Protein 7KHX (pdb70)

Secondary structure (DSSP, 8-state):
---EEEEETTT----BSSSS-SSB---TTS--BB-S-EEEEEE-EEPPPPTTT--S----EEEEEETTEEEEEEE-SSS-EE--EEEEE-SS-BEEEE-S-TTS--STT-EEEEEE-----EE-/---B--EETTT--BEESSSS-TTB---TTS-EEB-S-EEEEEE-EE-B--TTS--SS---EEEEEETTEEEEEEE-SSS-EE--EEEEE-SS-EEEEEES-GGGB--TT-EEEEEE-----B--/--TTSEEE--TTS-EEE----EE-STTEEESSTT--SEEE----TTB--EEE-SSS-EEE-PBPPTTEE--STT---EEP--HHHHT-EESS---SS----EE-/--TT-EEES-TTS-EEE------B-STTEEESSTT--SEEE----TTB--EEE-SSS-EEE-PBPPTTEE--STT---EEP--HHHHTS--SB---SSS--B--S--

B-factor: mean 155.45, std 33.6, range [70.64, 289.15]

Nearest PDB structures (foldseek):
  2q8o-assembly1_B  TM=9.956E-01  e=5.112E-21  Mus musculus
  2qdn-assembly1_A  TM=9.874E-01  e=7.413E-20  Mus musculus
  7law-assembl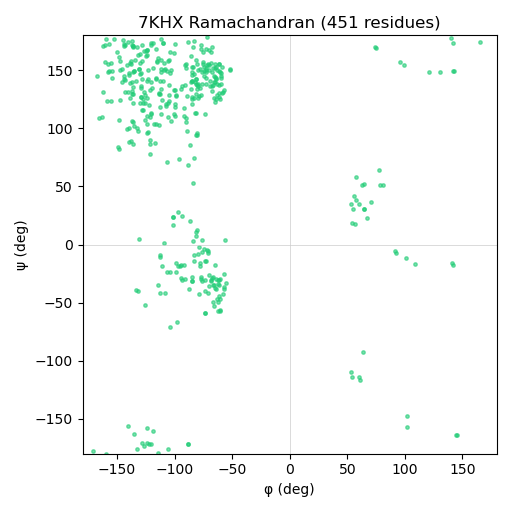y2_B  TM=8.470E-01  e=1.287E-13  Homo sapiens
  4e4s-assembly2_E  TM=8.849E-01  e=1.110E-11  Ochotona princeps
  4e4s-assembly2_D  TM=8.757E-01  e=8.143E-11  Ochotona princeps

Solvent-accessible surface area: 25072 Å² total; per-residue (Å²): 220,53,2,2,0,34,7,42,27,69,40,52,96,0,42,5,26,30,94,126,4,100,0,1,80,34,40,84,108,3,88,6,70,4,75,83,49,28,32,5,0,10,5,3,17,0,38,10,28,77,124,156,161,59,145,26,83,1,35,2,1,1,14,1,19,73,128,107,97,91,45,14,75,8,82,18,96,36,36,78,12,3,5,0,3,33,47,120,10,119,66,34,20,52,8,30,29,84,28,1,21,172,85,4,20,70,120,70,106,0,20,20,1,4,12,43,17,46,113,24,92,86,98,54,105,17,145,56,81,101,104,41,42,90,63,71,50,20,41,5,9,28,185,122,182,18,81,4,93,29,96,37,49,16,22,0,17,51,115,0,122,81,13,65,98,70,37,0,81,58,6,44,106,20,59,45,25,17,108,25,42,32,6,18,104,37,49,55,3,59,151,25,17,26,3,61,28,119,44,2,46,31,144,124,66,60,80,4,72,154,140,63,87,114,55,93,114,110,24,89,87,67,121,52,13,61,33,54,111,155,123,190,56,1,1,0,33,2,45,26,53,49,46,86,1,44,8,20,22,98,161,6,76,0,0,72,35,54,82,99,1,93,4,105,4,71,102,45,23,52,0,1,4,5,2,22,4,37,13,19,71,114,172,145,29,168,26,67,2,44,5,0,0,11,0,23,60,120,113,80,77,36,9,57,7,95,22,102,29,76,88,10,3,6,1,3,36,48,131,6,140,61,43,17,48,6,30,25,87,28,3,15,158,119,6,24,63,98,76,104,3,21,24,1,3,13,44,25,47,115,40,80,84,91,82,91,22,148,79,107,66,90,44,38,94,57,82,48,28,31,20,13,66,220,234,20,85,7,81,28,86,53,44,16,20,0,13,66,98,2,134,78,13,90,102,66,59,3,94,69,8,46,82,20,73,40,53,15,78,6,25,33,6,17,112,31,49,66,4,40,152,24,22,30,4,63,25,157,44,2,61,44,168,144,59,58,71,0,68,151,158,65,83,128,46,107,137,106,22,72,75,64,113,40,13,61,40,82,149

Organism: Mus musculus (NCBI:txid10090)

Structure (mmCIF, N/CA/C/O backbone):
data_7KHX
#
_entry.id   7KHX
#
_cell.length_a   70.540
_cell.length_b   64.820
_cell.length_c   81.230
_cell.angle_alpha   90.000
_cell.angle_beta   91.228
_cell.angle_gamma   90.000
#
_symmetry.space_group_name_H-M   'P 1 21 1'
#
loop_
_entity.id
_entity.type
_entity.pdbx_description
1 polymer 'Tumor necrosis factor ligand superfamily member 18'
2 polymer 'Tumor necrosis factor receptor superfamily member 18'
3 branched 2-acetamido-2-deoxy-beta-D-glucopyranose-(1-4)-2-acetamido-2-deoxy-beta-D-glucopyranose
4 non-polymer 2-acetamido-2-deoxy-beta-D-glucopyranose
#
loop_
_atom_site.group_PDB
_atom_site.id
_atom_site.type_symbol
_atom_site.label_atom_id
_atom_site.label_alt_id
_atom_site.label_comp_id
_atom_site.label_asym_id
_atom_site.label_entity_id
_atom_site.label_seq_id
_atom_site.pdbx_PDB_ins_code
_atom_site.Cartn_x
_atom_site.Cartn_y
_atom_site.Cartn_z
_atom_site.occupancy
_atom_site.B_iso_or_equiv
_atom_site.auth_seq_id
_atom_site.auth_comp_id
_atom_site.auth_asym_id
_atom_site.auth_atom_id
_atom_site.pdbx_PDB_model_num
ATOM 1 N N . GLU A 1 9 ? 61.16910 -12.70938 15.52010 1.000 146.50313 50 GLU B N 1
ATOM 2 C CA . GLU A 1 9 ? 60.68916 -13.77869 14.65285 1.000 149.19658 50 GLU B CA 1
ATOM 3 C C . GLU A 1 9 ? 59.18336 -13.97614 14.80493 1.000 146.94067 50 GLU B C 1
ATOM 4 O O . GLU A 1 9 ? 58.67688 -15.09249 14.69130 1.000 145.36020 50 GLU B O 1
ATOM 10 N N . SER A 1 10 ? 58.47493 -12.88076 15.06205 1.000 147.00739 51 SER B N 1
ATOM 11 C CA . SER A 1 10 ? 57.02475 -12.88073 15.16646 1.000 140.51921 51 SER B CA 1
ATOM 12 C C . SER A 1 10 ? 56.42131 -12.19051 13.95005 1.000 148.33865 51 SER B C 1
ATOM 13 O O . SER A 1 10 ? 57.03676 -11.30642 13.34729 1.000 176.92159 51 SER B O 1
ATOM 16 N N . CYS A 1 11 ? 55.20584 -12.60289 13.59377 1.000 133.84953 52 CYS B N 1
ATOM 17 C CA . CYS A 1 11 ? 54.53471 -12.10777 12.39151 1.000 132.12112 52 CYS B CA 1
ATOM 18 C C . CYS A 1 11 ? 53.08877 -11.79526 12.76405 1.000 122.82381 52 CYS B C 1
ATOM 19 O O . CYS A 1 11 ? 52.26175 -12.70463 12.87947 1.000 135.64972 52 CYS B O 1
ATOM 22 N N . MET A 1 12 ? 52.78914 -10.51065 12.95000 1.000 132.26279 53 MET B N 1
ATOM 23 C CA . MET A 1 12 ? 51.47674 -10.08209 13.41549 1.000 132.82911 53 MET B CA 1
ATOM 24 C C . MET A 1 12 ? 51.04368 -8.82286 12.68147 1.000 140.06380 53 MET B C 1
ATOM 25 O O . MET A 1 12 ? 51.81227 -7.86159 12.58642 1.000 157.22791 53 MET B O 1
ATOM 30 N N . VAL A 1 13 ? 49.80791 -8.82863 12.17549 1.000 129.20623 54 VAL B N 1
ATOM 31 C CA . VAL A 1 13 ? 49.22806 -7.68750 11.48060 1.000 134.33197 54 VAL B CA 1
ATOM 32 C C . VAL A 1 13 ? 47.85385 -7.39872 12.07235 1.000 136.13451 54 VAL B C 1
ATOM 33 O O . VAL A 1 13 ? 47.26523 -8.22732 12.77007 1.000 140.94535 54 VAL B O 1
ATOM 37 N N . LYS A 1 14 ? 47.33985 -6.20480 11.77460 1.000 137.56790 55 LYS B N 1
ATOM 38 C CA . LYS A 1 14 ? 46.01786 -5.79880 12.25317 1.000 129.78555 55 LYS B CA 1
ATOM 39 C C . LYS A 1 14 ? 45.48872 -4.68160 11.36897 1.000 133.19912 55 LYS B C 1
ATOM 40 O O . LYS A 1 14 ? 46.13525 -3.63724 11.24339 1.000 142.68734 55 LYS B O 1
ATOM 46 N N . PHE A 1 15 ? 44.31417 -4.88674 10.77815 1.000 135.02502 56 PHE B N 1
ATOM 47 C CA . PHE A 1 15 ? 43.65446 -3.87267 9.96538 1.000 135.68850 56 PHE B CA 1
ATOM 48 C C . PHE A 1 15 ? 42.58783 -3.16741 10.79157 1.000 142.06424 56 PHE B C 1
ATOM 49 O O . PHE A 1 15 ? 41.74145 -3.82192 11.40884 1.000 160.29732 56 PHE B O 1
ATOM 57 N N . GLU A 1 16 ? 42.63333 -1.83956 10.80310 1.000 123.99741 57 GLU B N 1
ATOM 58 C CA . GLU A 1 16 ? 41.59878 -1.02386 11.41968 1.000 129.87516 57 GLU B CA 1
ATOM 59 C C . GLU A 1 16 ? 40.70498 -0.42517 10.34213 1.000 125.74557 57 GLU B C 1
ATOM 60 O O . GLU A 1 16 ? 41.14182 -0.17975 9.21553 1.000 137.23466 57 GLU B O 1
ATOM 66 N N . LEU A 1 17 ? 39.43997 -0.19573 10.69591 1.000 123.68925 58 LEU B N 1
ATOM 67 C CA . LEU A 1 17 ? 38.51600 0.39554 9.73459 1.000 126.46381 58 LEU B CA 1
ATOM 68 C C . LEU A 1 17 ? 38.70583 1.90171 9.62533 1.000 136.07936 58 LEU B C 1
ATOM 69 O O . LEU A 1 17 ? 38.67787 2.45348 8.51947 1.000 137.56546 58 LEU B O 1
ATOM 74 N N . SER A 1 18 ? 38.89113 2.57934 10.75893 1.000 133.53611 59 SER B N 1
ATOM 75 C CA . SER A 1 18 ? 39.03948 4.03017 10.74683 1.000 150.01322 59 SER B CA 1
ATOM 76 C C . SER A 1 18 ? 40.27284 4.44544 9.95481 1.000 158.60416 59 SER B C 1
ATOM 77 O O . SER A 1 18 ? 40.18110 5.20786 8.98586 1.000 179.84272 59 SER B O 1
ATOM 80 N N . SER A 1 19 ? 41.44270 3.94341 10.35409 1.000 156.24520 60 SER B N 1
ATOM 81 C CA . SER A 1 19 ? 42.67170 4.29212 9.65269 1.000 164.06567 60 SER B CA 1
ATOM 82 C C . SER A 1 19 ? 42.71985 3.67153 8.26537 1.000 166.07942 60 SER B C 1
ATOM 83 O O . SER A 1 19 ? 43.38671 4.20789 7.37255 1.000 162.44473 60 SER B O 1
ATOM 86 N N . SER A 1 20 ? 42.02148 2.55114 8.06775 1.000 145.11757 61 SER B N 1
ATOM 87 C CA . SER A 1 20 ? 42.10959 1.77595 6.82951 1.000 145.00355 61 SER B CA 1
ATOM 88 C C . SER A 1 20 ? 43.55603 1.39421 6.52734 1.000 149.01549 61 SER B C 1
ATOM 89 O O . SER A 1 20 ? 43.95370 1.25464 5.36900 1.000 150.54318 61 SER B O 1
ATOM 92 N N . LYS A 1 21 ? 44.35188 1.21433 7.57823 1.000 145.96497 62 LYS B N 1
ATOM 93 C CA . LYS A 1 21 ? 45.77298 0.92808 7.45444 1.000 154.30170 62 LYS B CA 1
ATOM 94 C C . LYS A 1 21 ? 46.14784 -0.22069 8.37463 1.000 162.55994 62 LYS B C 1
ATOM 95 O O . LYS A 1 21 ? 45.66192 -0.30761 9.50448 1.000 152.96509 62 LYS B O 1
ATOM 101 N N . TRP A 1 22 ? 47.01406 -1.09868 7.89049 1.000 178.79125 63 TRP B N 1
ATOM 102 C CA . TRP A 1 22 ? 47.45258 -2.22971 8.68817 1.000 160.21960 63 TRP B CA 1
ATOM 103 C C . TRP A 1 22 ? 48.54677 -1.80073 9.64988 1.000 158.63350 63 TRP B C 1
ATOM 104 O O . TRP A 1 22 ? 49.44248 -1.03967 9.28651 1.000 195.53374 63 TRP B O 1
ATOM 115 N N . HIS A 1 23 ? 48.47126 -2.28419 10.88228 1.000 144.60036 64 HIS B N 1
ATOM 116 C CA . HIS A 1 23 ? 49.50208 -2.02357 11.87723 1.000 150.18971 64 HIS B CA 1
ATOM 117 C C . HIS A 1 23 ? 50.27566 -3.31978 12.08130 1.000 146.03710 64 HIS B C 1
ATOM 118 O O . HIS A 1 23 ? 49.68964 -4.33442 12.48723 1.000 130.18261 64 HIS B O 1
ATOM 125 N N . MET A 1 24 ? 51.58555 -3.28582 11.80125 1.000 153.81967 65 MET B N 1
ATOM 126 C CA . MET A 1 24 ? 52.37890 -4.50596 11.74546 1.000 152.78194 65 MET B CA 1
ATOM 127 C C . MET A 1 24 ? 53.57208 -4.47100 12.69083 1.000 169.34563 65 MET B C 1
ATOM 128 O O . MET A 1 24 ? 53.98024 -3.41447 13.17737 1.000 174.72035 65 MET B O 1
ATOM 133 N N . THR A 1 25 ? 54.11568 -5.66916 12.95153 1.000 165.40781 66 THR B N 1
ATOM 134 C CA . THR A 1 25 ? 55.35553 -5.79416 13.70779 1.000 172.71876 66 THR B CA 1
ATOM 135 C C . THR A 1 25 ? 56.56282 -5.45616 12.84511 1.000 176.24840 66 THR B C 1
ATOM 136 O O . THR A 1 25 ? 57.58778 -4.99666 13.36445 1.000 167.38196 66 THR B O 1
ATOM 140 N N . SER A 1 26 ? 56.45523 -5.66758 11.54082 1.000 178.19810 67 SER B N 1
ATOM 141 C CA . SER A 1 26 ? 57.54783 -5.49407 10.60024 1.000 183.67517 67 SER B CA 1
ATOM 142 C C . SER A 1 26 ? 57.00901 -4.80046 9.36158 1.000 170.20738 67 SER B C 1
ATOM 143 O O . SER A 1 26 ? 55.80847 -4.87118 9.07563 1.000 156.77658 67 SER B O 1
ATOM 146 N N . PRO A 1 27 ? 57.86861 -4.10299 8.61567 1.000 169.24959 68 PRO B N 1
ATOM 147 C CA . PRO A 1 27 ? 57.38646 -3.44157 7.38926 1.000 172.18070 68 PRO B CA 1
ATOM 148 C C . PRO A 1 27 ? 56.87576 -4.42135 6.34506 1.000 188.87928 68 PRO B C 1
ATOM 149 O O . PRO A 1 27 ? 55.79049 -4.21981 5.78381 1.000 191.56394 68 PRO B O 1
ATOM 153 N N . LYS A 1 28 ? 57.62553 -5.49001 6.07262 1.000 197.02129 69 LYS B N 1
ATOM 154 C CA . LYS A 1 28 ? 57.21745 -6.53092 5.12984 1.000 195.22682 69 LYS B CA 1
ATOM 155 C C . LYS A 1 28 ? 57.18727 -7.85457 5.88246 1.000 171.06000 69 LYS B C 1
ATOM 156 O O . LYS A 1 28 ? 58.18474 -8.59405 5.89809 1.000 177.89309 69 LYS B O 1
ATOM 162 N N . PRO A 1 29 ? 56.07152 -8.18758 6.53092 1.000 161.46060 70 PRO B N 1
ATOM 163 C CA . PRO A 1 29 ? 55.99346 -9.46108 7.25534 1.000 157.95597 70 PRO B CA 1
ATOM 164 C C . PRO A 1 29 ? 56.16580 -10.64857 6.32010 1.000 185.03492 70 PRO B C 1
ATOM 165 O O . PRO A 1 29 ? 55.61535 -10.68454 5.21779 1.000 204.90084 70 PRO B O 1
ATOM 169 N N . HIS A 1 30 ? 56.94746 -11.62741 6.77880 1.000 174.84806 71 HIS B N 1
ATOM 170 C CA . HIS A 1 30 ? 57.24023 -12.79940 5.96193 1.000 167.42009 71 HIS B CA 1
ATOM 171 C C . HIS A 1 30 ? 56.00375 -13.65582 5.72847 1.000 152.02900 71 HIS B C 1
ATOM 172 O O . HIS A 1 30 ? 55.90078 -14.32459 4.69376 1.000 153.16249 71 HIS B O 1
ATOM 179 N N . CYS A 1 31 ? 55.05840 -13.64471 6.66574 1.000 150.39046 72 CYS B N 1
ATOM 180 C CA . CYS A 1 31 ? 53.93344 -14.56720 6.61995 1.000 153.31964 72 CYS B CA 1
ATOM 181 C C . CYS A 1 31 ? 52.79352 -14.09649 5.72744 1.000 160.82022 72 CYS B C 1
ATOM 182 O O . CYS A 1 31 ? 51.91892 -14.90602 5.40206 1.000 168.41680 72 CYS B O 1
ATOM 185 N N . VAL A 1 32 ? 52.77132 -12.82660 5.31779 1.000 152.77744 73 VAL B N 1
ATOM 186 C CA . VAL A 1 32 ? 51.61713 -12.27297 4.62025 1.000 155.68909 73 VAL B CA 1
ATOM 187 C C . VAL A 1 32 ? 52.06937 -11.20753 3.63046 1.000 147.90799 73 VAL B C 1
ATOM 188 O O . VAL A 1 32 ? 53.18242 -10.68297 3.70717 1.000 139.50414 73 VAL B O 1
ATOM 192 N N . ASN A 1 33 ? 51.18386 -10.90144 2.67884 1.000 134.57688 74 ASN B N 1
ATOM 193 C CA . ASN A 1 33 ? 51.34350 -9.80072 1.72361 1.000 153.12685 74 ASN B CA 1
ATOM 194 C C . ASN A 1 33 ? 49.97705 -9.12213 1.65686 1.000 173.51654 74 ASN B C 1
ATOM 195 O O . ASN A 1 33 ? 49.15103 -9.44408 0.79838 1.000 183.26786 74 ASN B O 1
ATOM 200 N N . THR A 1 34 ? 49.74809 -8.18456 2.57000 1.000 189.91959 75 THR B N 1
ATOM 201 C CA . THR A 1 34 ? 48.40226 -7.69132 2.81630 1.000 167.98690 75 THR B CA 1
ATOM 202 C C . THR A 1 34 ? 47.87295 -6.86036 1.65247 1.000 172.07739 75 THR B C 1
ATOM 203 O O . THR A 1 34 ? 48.62966 -6.26702 0.87885 1.000 179.19768 75 THR B O 1
ATOM 207 N N . THR A 1 35 ? 46.54832 -6.82854 1.53998 1.000 177.12259 76 THR B N 1
ATOM 208 C CA . THR A 1 35 ? 45.84824 -5.93188 0.63391 1.000 171.09296 76 THR B CA 1
ATOM 209 C C . THR A 1 35 ? 45.23007 -4.80103 1.44229 1.000 154.28500 76 THR B C 1
ATOM 210 O O . THR A 1 35 ? 44.66797 -5.03068 2.51759 1.000 149.05036 76 THR B O 1
ATOM 214 N N . SER A 1 36 ? 45.33638 -3.57667 0.92365 1.000 147.17401 77 SER B N 1
ATOM 215 C CA . SER A 1 36 ? 44.73474 -2.44380 1.61519 1.000 155.92106 77 SER B CA 1
ATOM 216 C C . SER A 1 36 ? 43.21572 -2.46104 1.53966 1.000 155.65534 77 SER B C 1
ATOM 217 O O . SER A 1 36 ? 42.56891 -1.63736 2.19432 1.000 144.36398 77 SER B O 1
ATOM 220 N N . ASP A 1 37 ? 42.63260 -3.37136 0.75618 1.000 171.39456 78 ASP B N 1
ATOM 221 C CA . ASP A 1 37 ? 41.18657 -3.57908 0.80115 1.000 165.64690 78 ASP B CA 1
ATOM 222 C C . ASP A 1 37 ? 40.70253 -3.93596 2.19735 1.000 142.11651 78 ASP B C 1
ATOM 223 O O . ASP A 1 37 ? 39.55223 -3.67137 2.54890 1.000 135.14253 78 ASP B O 1
ATOM 228 N N . GLY A 1 38 ? 41.57875 -4.49834 3.01251 1.000 129.72773 79 GLY B N 1
ATOM 229 C CA . GLY A 1 38 ? 41.21008 -5.21221 4.21711 1.000 136.52685 79 GLY B CA 1
ATOM 230 C C . GLY A 1 38 ? 41.41125 -6.71362 4.13926 1.000 152.70041 79 GLY B C 1
ATOM 231 O O . GLY A 1 38 ? 41.49359 -7.36602 5.18539 1.000 146.49345 79 GLY B O 1
ATOM 232 N N . LYS A 1 39 ? 41.55923 -7.27562 2.94324 1.000 152.07178 80 LYS B N 1
ATOM 233 C CA . LYS A 1 39 ? 41.89386 -8.67545 2.75134 1.000 157.57263 80 LYS B CA 1
ATOM 234 C C . LYS A 1 39 ? 43.37805 -8.89874 3.02249 1.000 152.49857 80 LYS B C 1
ATOM 235 O O . LYS A 1 39 ? 44.15587 -7.95441 3.19824 1.000 159.74212 80 LYS B O 1
ATOM 241 N N . LEU A 1 40 ? 43.77235 -10.17078 3.04911 1.000 138.94629 81 LEU B N 1
ATOM 242 C CA . LEU A 1 40 ? 45.17404 -10.51406 3.25338 1.000 142.97505 81 LEU B CA 1
ATOM 243 C C . LEU A 1 40 ? 45.49999 -11.79354 2.49328 1.000 144.36069 81 LEU B C 1
ATOM 244 O O . LEU A 1 40 ? 44.63458 -12.64633 2.28564 1.000 136.02825 81 LEU B O 1
ATOM 249 N N . LYS A 1 41 ? 46.75557 -11.91023 2.05862 1.000 147.92522 82 LYS B N 1
ATOM 250 C CA . LYS A 1 41 ? 47.22850 -13.05818 1.27979 1.000 159.90273 82 LYS B CA 1
ATOM 251 C C . LYS A 1 41 ? 48.42345 -13.65014 2.01966 1.000 163.77861 82 LYS B C 1
ATOM 252 O O . LYS A 1 41 ? 49.51851 -13.07944 1.99359 1.000 169.07097 82 LYS B O 1
ATOM 258 N N . ILE A 1 42 ? 48.20965 -14.77845 2.69862 1.000 161.26245 83 ILE B N 1
ATOM 259 C CA . ILE A 1 42 ? 49.28125 -15.37737 3.48019 1.000 169.97801 83 ILE B CA 1
ATOM 260 C C . ILE A 1 42 ? 50.34083 -15.95712 2.55206 1.000 180.53668 83 ILE B C 1
ATOM 261 O O . ILE A 1 42 ? 50.05772 -16.38009 1.42290 1.000 188.48561 83 ILE B O 1
ATOM 266 N N . LEU A 1 43 ? 51.57964 -15.96741 3.03230 1.000 185.67992 84 LEU B N 1
ATOM 267 C CA . LEU A 1 43 ? 52.70493 -16.55999 2.32089 1.000 206.16480 84 LEU B CA 1
ATOM 268 C C . LEU A 1 43 ? 53.28928 -17.76454 3.03625 1.000 220.39098 84 LEU B C 1
ATOM 269 O O . LEU A 1 43 ? 53.71818 -18.71986 2.38350 1.000 216.97975 84 LEU B O 1
ATOM 274 N N . GLN A 1 44 ? 53.30177 -17.74188 4.36571 1.000 223.53758 85 GLN B N 1
ATOM 275 C CA . GLN A 1 44 ? 53.85163 -18.82819 5.16001 1.000 238.42453 85 GLN B CA 1
ATOM 276 C C . GLN A 1 44 ? 52.75344 -19.80877 5.54746 1.000 234.85568 85 GLN B C 1
ATOM 277 O O . GLN A 1 44 ? 51.65620 -19.40799 5.94474 1.000 230.30694 85 GLN B O 1
ATOM 283 N N . SER A 1 45 ? 53.05547 -21.09697 5.42402 1.000 244.44358 86 SER B N 1
ATOM 284 C CA . SER A 1 45 ? 52.14065 -22.13577 5.86839 1.000 216.95146 86 SER B CA 1
ATOM 285 C C . SER A 1 45 ? 52.33562 -22.40551 7.35607 1.000 222.98223 86 SER B C 1
ATOM 286 O O . SER A 1 45 ? 53.43746 -22.26886 7.89397 1.000 237.76117 86 SER B O 1
ATOM 289 N N . GLY A 1 46 ? 51.25606 -22.78643 8.02027 1.000 220.13631 87 GLY B N 1
ATOM 290 C CA . GLY A 1 46 ? 51.31066 -23.14716 9.41705 1.000 195.79519 87 GLY B CA 1
ATOM 291 C C . GLY A 1 46 ? 50.05296 -22.71936 10.14121 1.000 175.17087 87 GLY B C 1
ATOM 292 O O . GLY A 1 46 ? 49.03094 -22.40272 9.53300 1.000 179.65322 87 GLY B O 1
ATOM 293 N N . THR A 1 47 ? 50.14558 -22.70454 11.46874 1.000 166.68521 88 THR B N 1
ATOM 294 C CA . THR A 1 47 ? 48.99849 -22.41708 12.31742 1.000 147.39610 88 THR B CA 1
ATOM 295 C C . THR A 1 47 ? 48.80064 -20.91307 12.45703 1.000 142.92836 88 THR B C 1
ATOM 296 O O . THR A 1 47 ? 49.72336 -20.18862 12.84301 1.000 160.43299 88 THR B O 1
ATOM 300 N N . TYR A 1 48 ? 47.59697 -20.44770 12.14175 1.000 133.54119 89 TYR B N 1
ATOM 301 C CA . TYR A 1 48 ? 47.23693 -19.04308 12.24657 1.000 122.86227 89 TYR B CA 1
ATOM 302 C C . TYR A 1 48 ? 46.12988 -18.86382 13.27657 1.000 115.04140 89 TYR B C 1
ATOM 303 O O . TYR A 1 48 ? 45.50749 -19.82531 13.73504 1.000 131.16734 89 TYR B O 1
ATOM 312 N N . LEU A 1 49 ? 45.88966 -17.60532 13.63790 1.000 96.04250 90 LEU B N 1
ATOM 313 C CA . LEU A 1 49 ? 44.79367 -17.24524 14.53284 1.000 81.55229 90 LEU B CA 1
ATOM 314 C C . LEU A 1 49 ? 44.11074 -16.00683 13.97353 1.000 94.40539 90 LEU B C 1
ATOM 315 O O . LEU A 1 49 ? 44.66227 -14.90428 14.04703 1.000 93.87773 90 LEU B O 1
ATOM 320 N N . ILE A 1 50 ? 42.92080 -16.18720 13.41414 1.000 106.92656 91 ILE B N 1
ATOM 321 C CA . ILE A 1 50 ? 42.10280 -15.05882 12.98850 1.000 99.68907 91 ILE B CA 1
ATOM 322 C C . ILE A 1 50 ? 41.45275 -14.44816 14.22214 1.000 113.17626 91 ILE B C 1
ATOM 323 O O . ILE A 1 50 ? 40.84969 -15.15825 15.03539 1.000 146.99058 91 ILE B O 1
ATOM 328 N N . TYR A 1 51 ? 41.59274 -13.13464 14.38042 1.000 88.17648 92 TYR B N 1
ATOM 329 C CA . TYR A 1 51 ? 41.01478 -12.42275 15.51154 1.000 104.79495 92 TYR B CA 1
ATOM 330 C C . TYR A 1 51 ? 40.29913 -11.17508 15.00831 1.000 107.97667 92 TYR B C 1
ATOM 331 O O . TYR A 1 51 ? 40.20039 -10.92864 13.80223 1.000 93.56529 92 TYR B O 1
ATOM 340 N N . GLY A 1 52 ? 39.79624 -10.38166 15.95063 1.000 130.89063 93 GLY B N 1
ATOM 341 C CA . GLY A 1 52 ? 39.16916 -9.12037 15.61503 1.000 98.85610 93 GLY B CA 1
ATOM 342 C C . GLY A 1 52 ? 37.72567 -9.00110 16.05542 1.000 100.94003 93 GLY B C 1
ATOM 343 O O . GLY A 1 52 ? 36.99594 -9.99547 16.11291 1.000 103.75186 93 GLY B O 1
ATOM 344 N N . GLN A 1 53 ? 37.30570 -7.78091 16.37177 1.000 106.11188 94 GLN B N 1
ATOM 345 C CA . GLN A 1 53 ? 35.92947 -7.48513 16.73293 1.000 101.23144 94 GLN B CA 1
ATOM 346 C C . GLN A 1 53 ? 35.24639 -6.74168 15.59317 1.000 110.72270 94 GLN B C 1
ATOM 347 O O . GLN A 1 53 ? 35.88408 -5.99469 14.84595 1.000 160.87790 94 GLN B O 1
ATOM 353 N N . VAL A 1 54 ? 33.94053 -6.95649 15.46345 1.000 105.47158 95 VAL B N 1
ATOM 354 C CA . VAL A 1 54 ? 33.12124 -6.28299 14.46233 1.000 104.36326 95 VAL B CA 1
ATOM 355 C C . VAL A 1 54 ? 31.96254 -5.62653 15.19937 1.000 114.24045 95 VAL B C 1
ATOM 356 O O . VAL A 1 54 ? 31.04320 -6.31627 15.65789 1.000 155.33631 95 VAL B O 1
ATOM 360 N N . ILE A 1 55 ? 32.00438 -4.30582 15.31914 1.000 98.21017 96 ILE B N 1
ATOM 361 C CA . ILE A 1 55 ? 31.00267 -3.54458 16.06025 1.000 102.04366 96 ILE B CA 1
ATOM 362 C C . ILE A 1 55 ? 30.00758 -2.96549 15.06013 1.000 123.96211 96 ILE B C 1
ATOM 363 O O . ILE A 1 55 ? 30.40898 -2.16943 14.19738 1.000 142.69524 96 ILE B O 1
ATOM 368 N N . PRO A 1 56 ? 28.73201 -3.32735 15.13135 1.000 115.28765 97 PRO B N 1
ATOM 369 C CA . PRO A 1 56 ? 27.73378 -2.76656 14.22103 1.000 123.50096 97 PRO B CA 1
ATOM 370 C C . PRO A 1 56 ? 27.13735 -1.47460 14.77022 1.000 103.65720 97 PRO B C 1
ATOM 371 O O . PRO A 1 56 ? 27.40267 -1.06189 15.90098 1.000 108.49934 97 PRO B O 1
ATOM 375 N N . VAL A 1 57 ? 26.31075 -0.84407 13.93791 1.000 102.46704 98 VAL B N 1
ATOM 376 C CA . VAL A 1 57 ? 25.61349 0.37728 14.32328 1.000 117.55347 98 VAL B CA 1
ATOM 377 C C . VAL A 1 57 ? 24.44188 0.01459 15.22479 1.000 122.96722 98 VAL B C 1
ATOM 378 O O . VAL A 1 57 ? 24.07947 -1.16101 15.34810 1.000 124.38867 98 VAL B O 1
ATOM 382 N N . ASP A 1 58 ? 23.84716 1.01916 15.86314 1.000 118.10679 99 ASP B N 1
ATOM 383 C CA . ASP A 1 58 ? 22.67717 0.78739 16.69477 1.000 132.07019 99 ASP B CA 1
ATOM 384 C C . ASP A 1 58 ? 21.50936 0.30863 15.83545 1.000 136.21320 99 ASP B C 1
ATOM 385 O O . ASP A 1 58 ? 21.43455 0.57615 14.63300 1.000 132.38310 99 ASP B O 1
ATOM 390 N N . LYS A 1 59 ? 20.58403 -0.41304 16.47225 1.000 132.64376 100 LYS B N 1
ATOM 391 C CA . LYS A 1 59 ? 19.42516 -0.93066 15.75496 1.000 132.47662 100 LYS B CA 1
ATOM 392 C C . LYS A 1 59 ? 18.44128 0.16459 15.36020 1.000 146.78089 100 LYS B C 1
ATOM 393 O O . LYS A 1 59 ? 17.46224 -0.12568 14.66504 1.000 144.84350 100 LYS B O 1
ATOM 399 N N . LYS A 1 60 ? 18.67128 1.40661 15.78328 1.000 153.30307 101 LYS B N 1
ATOM 400 C CA . LYS A 1 60 ? 17.87003 2.52981 15.31575 1.000 145.59287 101 LYS B CA 1
ATOM 401 C C . LYS A 1 60 ? 18.46226 3.18483 14.07682 1.000 145.60445 101 LYS B C 1
ATOM 402 O O . LYS A 1 60 ? 17.71649 3.73368 13.25716 1.000 158.84567 101 LYS B O 1
ATOM 408 N N . TYR A 1 61 ? 19.78427 3.13277 13.92133 1.000 140.51090 102 TYR B N 1
ATOM 409 C CA . TYR A 1 61 ? 20.45782 3.65616 12.74042 1.000 137.74750 102 TYR B CA 1
ATOM 410 C C . TYR A 1 61 ? 20.37774 2.71595 11.54456 1.000 124.65058 102 TYR B C 1
ATOM 411 O O . TYR A 1 61 ? 20.87277 3.06978 10.46901 1.000 140.47446 102 TYR B O 1
ATOM 420 N N . ILE A 1 62 ? 19.77423 1.53715 11.69871 1.000 107.19816 103 I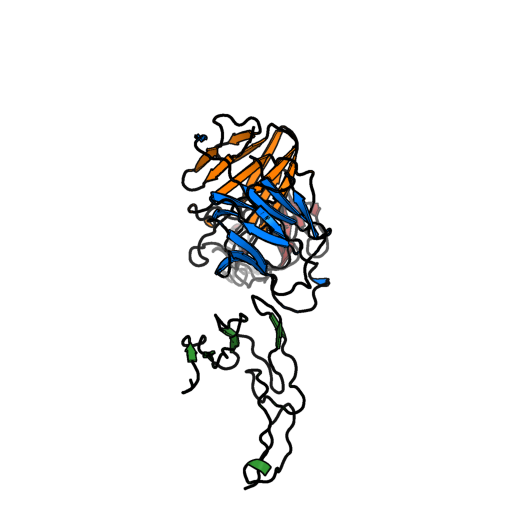LE B N 1
ATOM 421 C CA . ILE A 1 62 ? 19.69068 0.56920 10.61015 1.000 121.54952 103 ILE B CA 1
ATOM 422 C C . ILE A 1 62 ? 18.73622 1.08742 9.54418 1.000 135.40657 103 ILE B C 1
ATOM 423 O O . ILE A 1 62 ? 17.99466 2.05097 9.76992 1.000 121.87148 103 ILE B O 1
ATOM 428 N N . LYS A 1 63 ? 18.74866 0.44711 8.37607 1.000 115.51837 104 LYS B N 1
ATOM 429 C CA . LYS A 1 63 ? 17.93233 0.88775 7.25339 1.000 122.39973 104 LYS B CA 1
ATOM 430 C C . LYS A 1 63 ? 17.07093 -0.25460 6.73297 1.000 127.08363 104 LYS B C 1
ATOM 431 O O . LYS A 1 63 ? 15.85070 -0.11414 6.60288 1.000 135.90352 104 LYS B O 1
ATOM 437 N N . ASP A 1 64 ? 17.69732 -1.38721 6.43767 1.000 133.59927 105 ASP B N 1
ATOM 438 C CA . ASP A 1 64 ? 17.02232 -2.52339 5.83154 1.000 134.94361 105 ASP B CA 1
ATOM 439 C C . ASP A 1 64 ? 16.77574 -3.61989 6.86145 1.000 131.67615 105 ASP B C 1
ATOM 440 O O . ASP A 1 64 ? 17.33965 -3.62277 7.95784 1.000 140.53746 105 ASP B O 1
ATOM 445 N N . ASN A 1 65 ? 15.91713 -4.56567 6.48653 1.000 129.93801 106 ASN B N 1
ATOM 446 C CA . ASN A 1 65 ? 15.59383 -5.70912 7.32872 1.000 118.29684 106 ASN B CA 1
ATOM 447 C C . ASN A 1 65 ? 16.63996 -6.81462 7.24800 1.000 92.43934 106 ASN B C 1
ATOM 448 O O . ASN A 1 65 ? 16.42236 -7.89369 7.80992 1.000 89.72099 106 ASN B O 1
ATOM 453 N N . ALA A 1 66 ? 17.75638 -6.56956 6.57144 1.000 96.70315 107 ALA B N 1
ATOM 454 C CA . ALA A 1 66 ? 18.78020 -7.59474 6.41712 1.000 111.46690 107 ALA B CA 1
ATOM 455 C C . ALA A 1 66 ? 19.42002 -7.90181 7.76619 1.000 117.83660 107 ALA B C 1
ATOM 456 O O . ALA A 1 66 ? 19.79788 -6.97415 8.49309 1.000 112.16637 107 ALA B O 1
ATOM 458 N N . PRO A 1 67 ? 19.55494 -9.17258 8.13875 1.000 116.63700 108 PRO B N 1
ATOM 459 C CA . PRO A 1 67 ? 20.14964 -9.49878 9.43753 1.000 117.65637 108 PRO B CA 1
ATOM 460 C C . PRO A 1 67 ? 21.65846 -9.30514 9.42694 1.000 104.55318 108 PRO B C 1
ATOM 461 O O . PRO A 1 67 ? 22.32031 -9.35903 8.38781 1.000 85.04116 108 PRO B O 1
ATOM 465 N N . PHE A 1 68 ? 22.20020 -9.07600 10.62084 1.000 112.18037 109 PHE B N 1
ATOM 466 C CA . PHE A 1 68 ? 23.63655 -8.87826 10.79068 1.000 114.63161 109 PHE B CA 1
ATOM 467 C C . PHE A 1 68 ? 24.35123 -10.21429 10.63081 1.000 85.57418 109 PHE B C 1
ATOM 468 O O . PHE A 1 68 ? 24.19196 -11.11112 11.46400 1.000 121.45929 109 PHE B O 1
ATOM 476 N N . VAL A 1 69 ? 25.13491 -10.35479 9.56293 1.000 70.63508 110 VAL B N 1
ATOM 477 C CA . VAL A 1 69 ? 25.87921 -11.57961 9.28628 1.000 79.53144 110 VAL B CA 1
ATOM 478 C C . VAL A 1 69 ? 27.28968 -11.20892 8.84670 1.000 106.01601 110 VAL B C 1
ATOM 479 O O . VAL A 1 69 ? 27.47892 -10.30146 8.03005 1.000 142.46700 110 VAL B O 1
ATOM 483 N N . VAL A 1 70 ? 28.28146 -11.91277 9.39119 1.000 95.20824 111 VAL B N 1
ATOM 484 C CA . VAL A 1 70 ? 29.68413 -11.71665 9.04049 1.000 87.67898 111 VAL B CA 1
ATOM 485 C C . VAL A 1 70 ? 30.27983 -13.06403 8.65946 1.000 110.05708 111 VAL B C 1
ATOM 486 O O . VAL A 1 70 ? 30.20577 -14.02064 9.43782 1.000 128.62137 111 VAL B O 1
ATOM 490 N N . GLN A 1 71 ? 30.86813 -13.13795 7.46889 1.000 111.64605 112 GLN B N 1
ATOM 491 C CA . GLN A 1 71 ? 31.47644 -14.35977 6.96651 1.000 123.47534 112 GLN B CA 1
ATOM 492 C C . GLN A 1 71 ? 32.98113 -14.18828 6.79804 1.000 116.03933 112 GLN B C 1
ATOM 493 O O . GLN A 1 71 ? 33.49751 -13.07423 6.67680 1.000 107.46283 112 GLN B O 1
ATOM 499 N N . ILE A 1 72 ? 33.68056 -15.32205 6.79622 1.000 118.73672 113 ILE B N 1
ATOM 500 C CA . ILE A 1 72 ? 35.11819 -15.38075 6.56169 1.000 94.90005 113 ILE B CA 1
ATOM 501 C C . ILE A 1 72 ? 35.37552 -16.42264 5.48257 1.000 98.94380 113 ILE B C 1
ATOM 502 O O . ILE A 1 72 ? 34.79215 -17.51201 5.50947 1.000 118.62319 113 ILE B O 1
ATOM 507 N N . TYR A 1 73 ? 36.24626 -16.08998 4.53251 1.000 109.44834 114 TYR B N 1
ATOM 508 C CA . TYR A 1 73 ? 36.47517 -16.91604 3.35576 1.000 149.93903 114 TYR B CA 1
ATOM 509 C C . TYR A 1 73 ? 37.90287 -17.44187 3.32126 1.000 160.14199 114 TYR B C 1
ATOM 510 O O . TYR A 1 73 ? 38.84671 -16.74077 3.69992 1.000 156.34767 114 TYR B O 1
ATOM 519 N N . LYS A 1 74 ? 38.04510 -18.68448 2.86377 1.000 155.70764 115 LYS B N 1
ATOM 520 C CA . LYS A 1 74 ? 39.32995 -19.27878 2.50983 1.000 158.81030 115 LYS B CA 1
ATOM 521 C C . LYS A 1 74 ? 39.32677 -19.46249 0.99712 1.000 180.19812 115 LYS B C 1
ATOM 522 O O . LYS A 1 74 ? 38.56405 -20.28052 0.47049 1.000 192.56340 115 LYS B O 1
ATOM 528 N N . LYS A 1 75 ? 40.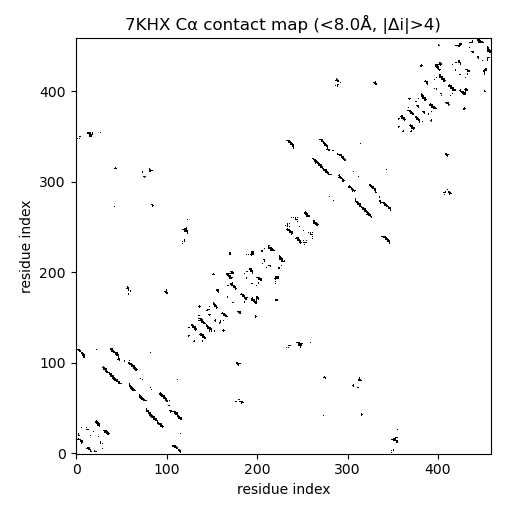18161 -18.70487 0.30653 1.000 185.67836 116 LYS B N 1
ATOM 529 C CA . LYS A 1 75 ? 40.09833 -18.54254 -1.14169 1.000 185.34184 116 LYS B CA 1
ATOM 530 C C . LYS A 1 75 ? 38.69065 -18.08934 -1.51041 1.000 185.80830 116 LYS B C 1
ATOM 531 O O . LYS A 1 75 ? 38.30597 -16.95209 -1.21949 1.000 184.62882 116 LYS B O 1
ATOM 537 N N . ASN A 1 76 ? 37.91235 -18.96616 -2.14187 1.000 185.45156 117 ASN B N 1
ATOM 538 C CA . ASN A 1 76 ? 36.49559 -18.71764 -2.36741 1.000 176.25254 117 ASN B CA 1
ATOM 539 C C . ASN A 1 76 ? 35.60919 -19.61055 -1.51096 1.000 174.20763 117 ASN B C 1
ATOM 540 O O . ASN A 1 76 ? 34.38040 -19.52379 -1.60861 1.000 183.71386 117 ASN B O 1
ATOM 545 N N . ASP A 1 77 ? 36.19736 -20.46070 -0.67446 1.000 175.27659 118 ASP B N 1
ATOM 546 C CA . ASP A 1 77 ? 35.43933 -21.35136 0.19049 1.000 171.63892 118 ASP B CA 1
ATOM 547 C C . ASP A 1 77 ? 35.17788 -20.68020 1.53189 1.000 162.01528 118 ASP B C 1
ATOM 548 O O . ASP A 1 77 ? 36.06625 -20.04401 2.10628 1.000 157.59232 118 ASP B O 1
ATOM 553 N N . VAL A 1 78 ? 33.94821 -20.82619 2.02683 1.000 158.26525 119 VAL B N 1
ATOM 554 C CA . VAL A 1 78 ? 33.56985 -20.19923 3.28611 1.000 145.93978 119 VAL B CA 1
ATOM 555 C C . VAL A 1 78 ? 34.29220 -20.88016 4.44076 1.000 153.27610 119 VAL B C 1
ATOM 556 O O . VAL A 1 78 ? 34.45891 -22.10783 4.46240 1.000 180.18175 119 VAL B O 1
ATOM 560 N N . LEU A 1 79 ? 34.73630 -20.07890 5.40548 1.000 132.98244 120 LEU B N 1
ATOM 561 C CA . LEU A 1 79 ? 35.40723 -20.57381 6.60172 1.000 123.80882 120 LEU B CA 1
ATOM 562 C C . LEU A 1 79 ? 34.59747 -20.36836 7.86985 1.000 121.25040 120 LEU B C 1
ATOM 563 O O . LEU A 1 79 ? 34.53950 -21.26721 8.71190 1.000 133.73459 120 LEU B O 1
ATOM 568 N N . GLN A 1 80 ? 33.96622 -19.20731 8.02479 1.000 117.14429 121 GLN B N 1
ATOM 569 C CA . GLN A 1 80 ? 33.17857 -18.90174 9.20772 1.000 114.59065 121 GLN B CA 1
ATOM 570 C C . GLN A 1 80 ? 31.93906 -18.12338 8.79425 1.000 123.01792 121 GLN B C 1
ATOM 571 O O . GLN A 1 80 ? 31.92660 -17.44994 7.76079 1.000 129.01670 121 GLN B O 1
ATOM 577 N N . THR A 1 81 ? 30.89209 -18.22909 9.61012 1.000 122.03502 122 THR B N 1
ATOM 578 C CA . THR A 1 81 ? 29.63866 -17.52339 9.35190 1.000 112.40279 122 THR B CA 1
ATOM 579 C C . THR A 1 81 ? 29.01156 -17.18560 10.69675 1.000 109.71649 122 THR B C 1
ATOM 580 O O . THR A 1 81 ? 28.49629 -18.07423 11.38184 1.000 119.49813 122 THR B O 1
ATOM 584 N N . LEU A 1 82 ? 29.05598 -15.90953 11.06971 1.000 104.07632 123 LEU B N 1
ATOM 585 C CA . LEU A 1 82 ? 28.60259 -15.44578 12.37152 1.000 113.89212 123 LEU B CA 1
ATOM 586 C C . LEU A 1 82 ? 27.39348 -14.53310 12.21347 1.000 110.21920 123 LEU B C 1
ATOM 587 O O . LEU A 1 82 ? 27.13659 -13.98850 11.13592 1.000 111.25613 123 LEU B O 1
ATOM 592 N N . MET A 1 83 ? 26.65442 -14.36596 13.31017 1.000 97.92598 124 MET B N 1
ATOM 593 C CA . MET A 1 83 ? 25.49323 -13.48684 13.32671 1.000 96.02271 124 MET B CA 1
ATOM 594 C C . MET A 1 83 ? 25.04529 -13.26783 14.76451 1.000 94.09764 124 MET B C 1
ATOM 595 O O . MET A 1 83 ? 25.14263 -14.17486 15.59479 1.000 118.71935 124 MET B O 1
ATOM 600 N N . ASN A 1 84 ? 24.56284 -12.05932 15.04673 1.000 89.46140 125 ASN B N 1
ATOM 601 C CA . ASN A 1 84 ? 23.97362 -11.72988 16.33694 1.000 91.24957 125 ASN B CA 1
ATOM 602 C C . ASN A 1 84 ? 22.95876 -10.61415 16.12300 1.000 96.81401 125 ASN B C 1
ATOM 603 O O . ASN A 1 84 ? 22.79571 -10.10180 15.01176 1.000 110.33248 125 ASN B O 1
ATOM 608 N N . ASP A 1 85 ? 22.27577 -10.23091 17.20184 1.000 83.37844 126 ASP B N 1
ATOM 609 C CA . ASP A 1 85 ? 21.25128 -9.19781 17.10616 1.000 80.89587 126 ASP B CA 1
ATOM 610 C C . ASP A 1 85 ? 21.87213 -7.80823 17.18443 1.000 102.27285 126 ASP B C 1
ATOM 611 O O . ASP A 1 85 ? 21.46932 -6.98513 18.01366 1.000 108.72158 126 ASP B O 1
ATOM 616 N N . PHE A 1 86 ? 22.86400 -7.55236 16.32981 1.000 102.10368 127 PHE B N 1
ATOM 617 C CA . PHE A 1 86 ? 23.47184 -6.23027 16.17702 1.000 96.71086 127 PHE B CA 1
ATOM 618 C C . PHE A 1 86 ? 24.14382 -5.76093 17.46836 1.000 103.40988 127 PHE B C 1
ATOM 619 O O . PHE A 1 86 ? 23.90415 -4.65448 17.95639 1.000 130.21658 127 PHE B O 1
ATOM 627 N N . GLN A 1 87 ? 25.00058 -6.61898 18.02255 1.000 84.35276 128 GLN B N 1
ATOM 628 C CA . GLN A 1 87 ? 25.88721 -6.20951 19.10576 1.000 91.39550 128 GLN B CA 1
ATOM 629 C C . GLN A 1 87 ? 27.32192 -6.59316 18.76215 1.000 105.04299 128 GLN B C 1
ATOM 630 O O . GLN A 1 87 ? 27.60083 -6.99886 17.62922 1.000 110.27228 128 GLN B O 1
ATOM 636 N N . ILE A 1 88 ? 28.23537 -6.46686 19.72944 1.000 107.40443 129 ILE B N 1
ATOM 637 C CA . ILE A 1 88 ? 29.64330 -6.75352 19.47672 1.000 100.50528 129 ILE B CA 1
ATOM 638 C C . ILE A 1 88 ? 29.80746 -8.19798 19.02005 1.000 87.89231 129 ILE B C 1
ATOM 639 O O . ILE A 1 88 ? 29.16867 -9.11707 19.54961 1.000 110.81639 129 ILE B O 1
ATOM 644 N N . LEU A 1 89 ? 30.66401 -8.40239 18.02099 1.000 83.36811 130 LEU B N 1
ATOM 645 C CA . LEU A 1 89 ? 30.87090 -9.71802 17.41702 1.000 106.37423 130 LEU B CA 1
ATOM 646 C C . LEU A 1 89 ? 32.35819 -10.01727 17.27366 1.000 99.77833 130 LEU B C 1
ATOM 647 O O . LEU A 1 89 ? 33.00548 -9.52789 16.33081 1.000 89.76934 130 LEU B O 1
ATOM 652 N N . PRO A 1 90 ? 32.93618 -10.80261 18.17977 1.000 99.73474 131 PRO B N 1
ATOM 653 C CA . PRO A 1 90 ? 34.29760 -11.30002 17.95803 1.000 96.16322 131 PRO B CA 1
ATOM 654 C C . PRO A 1 90 ? 34.30279 -12.40605 16.91587 1.000 96.84250 131 PRO B C 1
ATOM 655 O O . PRO A 1 90 ? 33.37510 -13.21392 16.82724 1.000 116.29585 131 PRO B O 1
ATOM 659 N N . ILE A 1 91 ? 35.36975 -12.43895 16.12089 1.000 86.43546 132 ILE B N 1
ATOM 660 C CA . ILE A 1 91 ? 35.46031 -13.33338 14.97671 1.000 97.17463 132 ILE B CA 1
ATOM 661 C C . ILE A 1 91 ? 36.71335 -14.19323 15.10332 1.000 107.29447 132 ILE B C 1
ATOM 662 O O . ILE A 1 91 ? 37.59727 -13.93598 15.92098 1.000 113.65748 132 ILE B O 1
ATOM 667 N N . GLY A 1 92 ? 36.77233 -15.23156 14.27253 1.000 96.38718 133 GLY B N 1
ATOM 668 C CA . GLY A 1 92 ? 38.00682 -15.95965 14.06141 1.000 99.84409 133 GLY B CA 1
ATOM 669 C C . GLY A 1 92 ? 38.15175 -17.28049 14.78681 1.000 114.89181 133 GLY B C 1
ATOM 670 O O . GLY A 1 92 ? 37.17130 -17.99855 15.00473 1.000 139.37047 133 GLY B O 1
ATOM 671 N N . GLY A 1 93 ? 39.38739 -17.60716 15.15869 1.000 108.66183 134 GLY B N 1
ATOM 672 C CA . GLY A 1 93 ? 39.70850 -18.88952 15.74943 1.000 130.77823 134 GLY B CA 1
ATOM 673 C C . GLY A 1 93 ? 41.02362 -19.42254 15.22267 1.000 130.14536 134 GLY B C 1
ATOM 674 O O . GLY A 1 93 ? 41.65139 -18.79112 14.36835 1.000 117.74008 134 GLY B O 1
ATOM 675 N N . VAL A 1 94 ? 41.45828 -20.57357 15.72139 1.000 119.14354 135 VAL B N 1
ATOM 676 C CA . VAL A 1 94 ? 42.73051 -21.14921 15.29940 1.000 123.79574 135 VAL B CA 1
ATOM 677 C C . VAL A 1 94 ? 42.51299 -21.95446 14.02495 1.000 143.22872 135 VAL B C 1
ATOM 678 O O . VAL A 1 94 ? 41.63743 -22.82673 13.96736 1.000 153.93791 135 VAL B O 1
ATOM 682 N N . TYR A 1 95 ? 43.30228 -21.65552 12.99296 1.000 149.33511 136 TYR B N 1
ATOM 683 C CA . TYR A 1 95 ? 43.20488 -22.35985 11.72172 1.000 144.34294 136 TYR B CA 1
ATOM 684 C C . TYR A 1 95 ? 44.58987 -22.48646 11.10403 1.000 143.77107 136 TYR B C 1
ATOM 685 O O . TYR A 1 95 ? 45.38670 -21.54573 11.14990 1.000 159.24372 136 TYR B O 1
ATOM 694 N N . GLU A 1 96 ? 44.86491 -23.65186 10.52409 1.000 135.05795 137 GLU B N 1
ATOM 695 C CA . GLU A 1 96 ? 46.13650 -23.93568 9.87066 1.000 140.87519 137 GLU B CA 1
ATOM 696 C C . GLU A 1 96 ? 45.91840 -23.96536 8.36454 1.000 155.05099 137 GLU B C 1
ATOM 697 O O . GLU A 1 96 ? 45.12257 -24.76849 7.86524 1.000 152.02642 137 GLU B O 1
ATOM 703 N N . LEU A 1 97 ? 46.62048 -23.09040 7.64589 1.000 159.59674 138 LEU B N 1
ATOM 704 C CA . LEU A 1 97 ? 46.49212 -23.03178 6.19519 1.000 158.11764 138 LEU B CA 1
ATOM 705 C C . LEU A 1 97 ? 47.85103 -23.14614 5.51797 1.000 160.33528 138 LEU B C 1
ATOM 706 O O . LEU A 1 97 ? 48.86478 -23.38958 6.18050 1.000 199.01328 138 LEU B O 1
ATOM 711 N N . HIS A 1 98 ? 47.88024 -22.96762 4.19983 1.000 153.36581 139 HIS B N 1
ATOM 712 C CA . HIS A 1 98 ? 49.08199 -23.16814 3.40690 1.000 159.16860 139 HIS B CA 1
ATOM 713 C C . HIS A 1 98 ? 49.33491 -21.94077 2.54176 1.000 162.65303 139 HIS B C 1
ATOM 714 O O . HIS A 1 98 ? 48.50232 -21.03487 2.44875 1.000 145.88587 139 HIS B O 1
ATOM 721 N N . ALA A 1 99 ? 50.50372 -21.92879 1.90153 1.000 182.95243 140 ALA B N 1
ATOM 722 C CA . ALA A 1 99 ? 50.95327 -20.76085 1.15371 1.000 193.85501 140 ALA B CA 1
ATOM 723 C C . ALA A 1 99 ? 49.96793 -20.39651 0.05093 1.000 199.83414 140 ALA B C 1
ATOM 724 O O . ALA A 1 99 ? 49.55303 -21.24949 -0.73891 1.000 215.53432 140 ALA B O 1
ATOM 726 N N . GLY A 1 100 ? 49.59307 -19.12103 0.00402 1.000 193.00741 141 GLY B N 1
ATOM 727 C CA . GLY A 1 100 ? 48.72973 -18.62224 -1.04661 1.000 197.60814 141 GLY B CA 1
ATOM 728 C C . GLY A 1 100 ? 47.26473 -18.96766 -0.87641 1.000 188.25834 141 GLY B C 1
ATOM 729 O O . GLY A 1 100 ? 46.69351 -19.68688 -1.70143 1.000 197.57328 141 GLY B O 1
ATOM 730 N N . ASP A 1 101 ? 46.64204 -18.46049 0.18532 1.000 176.44042 142 ASP B N 1
ATOM 731 C CA . ASP A 1 101 ? 45.21501 -18.63710 0.41333 1.000 156.57245 142 ASP B CA 1
ATOM 732 C C . ASP A 1 101 ? 44.57933 -17.28503 0.69888 1.000 166.46221 142 ASP B C 1
ATOM 733 O O . ASP A 1 101 ? 45.11260 -16.49091 1.47929 1.000 161.53826 142 ASP B O 1
ATOM 738 N N . ASN A 1 102 ? 43.43705 -17.02941 0.06660 1.000 177.69278 143 ASN B N 1
ATOM 739 C CA . ASN A 1 102 ? 42.76467 -15.74016 0.16962 1.000 178.66204 143 ASN B CA 1
ATOM 740 C C . ASN A 1 102 ? 41.88727 -15.72043 1.41555 1.000 143.98431 143 ASN B C 1
ATOM 741 O O . ASN A 1 102 ? 40.97847 -16.54621 1.55513 1.000 140.13524 143 ASN B O 1
ATOM 746 N N . ILE A 1 103 ? 42.15767 -14.77726 2.31393 1.000 106.78062 144 ILE B N 1
ATOM 747 C CA . ILE A 1 103 ? 41.41653 -14.62869 3.56121 1.000 111.25657 144 ILE B CA 1
ATOM 748 C C . ILE A 1 103 ? 40.83458 -13.22333 3.59544 1.000 109.93960 144 ILE B C 1
ATOM 749 O O . ILE A 1 103 ? 41.58042 -12.23663 3.55311 1.000 113.02183 144 ILE B O 1
ATOM 754 N N . TYR A 1 104 ? 39.51017 -13.13175 3.67463 1.000 103.33623 145 TYR B N 1
ATOM 755 C CA . TYR A 1 104 ? 38.82820 -11.84388 3.70153 1.000 110.52663 145 TYR B CA 1
ATOM 756 C C . TYR A 1 104 ? 37.43939 -12.04378 4.29616 1.000 110.23597 145 TYR B C 1
ATOM 757 O O . TYR A 1 104 ? 37.05375 -13.15640 4.66565 1.000 112.34548 145 TYR B O 1
ATOM 766 N N . LEU A 1 105 ? 36.68737 -10.94882 4.38578 1.000 93.33431 146 LEU B N 1
ATOM 767 C CA . LEU A 1 105 ? 35.38478 -10.93528 5.03538 1.000 94.43752 146 LEU B CA 1
ATOM 768 C C . LEU A 1 105 ? 34.31589 -10.42635 4.07897 1.000 121.90994 146 LEU B C 1
ATOM 769 O O . LEU A 1 105 ? 34.55062 -9.48992 3.30839 1.000 150.42519 146 LEU B O 1
ATOM 774 N N . LYS A 1 106 ? 33.14140 -11.04919 4.13838 1.000 134.74332 147 LYS B N 1
ATOM 775 C CA . LYS A 1 106 ? 31.95035 -10.57904 3.44645 1.000 134.78624 147 LYS B CA 1
ATOM 776 C C . LYS A 1 106 ? 30.85908 -10.30193 4.47005 1.000 117.88812 147 LYS B C 1
ATOM 777 O O . LYS A 1 106 ? 30.69446 -11.05635 5.43417 1.000 122.58070 147 LYS B O 1
ATOM 783 N N . PHE A 1 107 ? 30.11833 -9.22019 4.26049 1.000 111.51513 148 PHE B N 1
ATOM 784 C CA . PHE A 1 107 ? 29.03459 -8.82397 5.14629 1.000 116.35624 148 PHE B CA 1
ATOM 785 C C . PHE A 1 107 ? 27.69441 -8.98425 4.43733 1.000 124.73940 148 PHE B C 1
ATOM 786 O O . PHE A 1 107 ? 27.61930 -9.34898 3.26036 1.000 148.97225 148 PHE B O 1
ATOM 794 N N . ASN A 1 108 ? 26.62310 -8.70798 5.17853 1.000 109.41466 149 ASN B N 1
ATOM 795 C CA . ASN A 1 108 ? 25.28743 -8.66168 4.60078 1.000 115.46098 149 ASN B CA 1
ATOM 796 C C . ASN A 1 108 ? 24.96771 -7.27827 4.05017 1.000 131.86087 149 ASN B C 1
ATOM 797 O O . ASN A 1 108 ? 24.33108 -7.15810 2.99763 1.000 154.16675 149 ASN B O 1
ATOM 802 N N . SER A 1 109 ? 25.40818 -6.23382 4.74716 1.000 117.75684 150 SER B N 1
ATOM 803 C CA . SER A 1 109 ? 25.29542 -4.86087 4.26807 1.000 129.17121 150 SER B CA 1
ATOM 804 C C . SER A 1 109 ? 26.38920 -4.05015 4.94286 1.000 124.53734 150 SER B C 1
ATOM 805 O O . SER A 1 109 ? 26.46516 -4.02315 6.17478 1.000 108.42613 150 SER B O 1
ATOM 808 N N . LYS A 1 110 ? 27.23924 -3.40234 4.14195 1.000 116.31383 151 LYS B N 1
ATOM 809 C CA . LYS A 1 110 ? 28.33565 -2.62150 4.70470 1.000 121.75408 151 LYS B CA 1
ATOM 810 C C . LYS A 1 110 ? 27.84107 -1.42578 5.50586 1.000 109.26605 151 LYS B C 1
ATOM 811 O O . LYS A 1 110 ? 28.60125 -0.87460 6.30949 1.000 136.95676 151 LYS B O 1
ATOM 817 N N . ASP A 1 111 ? 26.58671 -1.01613 5.31231 1.000 102.59898 152 ASP B N 1
ATOM 818 C CA . ASP A 1 111 ? 26.00636 0.03515 6.13647 1.000 113.59981 152 ASP B CA 1
ATOM 819 C C . ASP A 1 111 ? 25.70148 -0.43361 7.55362 1.000 126.71248 152 ASP B C 1
ATOM 820 O O . ASP A 1 111 ? 25.45391 0.40745 8.42484 1.000 123.29992 152 ASP B O 1
ATOM 825 N N . HIS A 1 112 ? 25.70564 -1.74750 7.80204 1.000 138.60823 153 HIS B N 1
ATOM 826 C CA . HIS A 1 112 ? 25.61764 -2.24427 9.17239 1.000 124.56556 153 HIS B CA 1
ATOM 827 C C . HIS A 1 112 ? 26.86170 -1.89360 9.97479 1.000 109.05237 153 HIS B C 1
ATOM 828 O O . HIS A 1 112 ? 26.78883 -1.74073 11.19975 1.000 98.59304 153 HIS B O 1
ATOM 835 N N . ILE A 1 113 ? 27.99828 -1.76024 9.30448 1.000 94.87358 154 ILE B N 1
ATOM 836 C CA . ILE A 1 113 ? 29.29920 -1.73106 9.95665 1.000 101.58295 154 ILE B CA 1
ATOM 837 C C . ILE A 1 113 ? 29.60945 -0.31948 10.43114 1.000 136.31901 154 ILE B C 1
ATOM 838 O O . ILE A 1 113 ? 29.58590 0.63383 9.64372 1.000 176.31283 154 ILE B O 1
ATOM 843 N N . GLN A 1 114 ? 29.90622 -0.19038 11.72087 1.000 104.86006 155 GLN B N 1
ATOM 844 C CA . GLN A 1 114 ? 30.44512 1.03825 12.28359 1.000 107.35598 155 GLN B CA 1
ATOM 845 C C . GLN A 1 114 ? 31.96530 0.98771 12.19244 1.000 127.91049 155 GLN B C 1
ATOM 846 O O . GLN A 1 114 ? 32.58722 0.01719 12.63758 1.000 135.39373 155 GLN B O 1
ATOM 852 N N . LYS A 1 115 ? 32.56176 2.03272 11.61379 1.000 140.58464 156 LYS B N 1
ATOM 853 C CA . LYS A 1 115 ? 33.99196 1.98704 11.32108 1.000 142.80280 156 LYS B CA 1
ATOM 854 C C . LYS A 1 115 ? 34.84296 2.13320 12.57784 1.000 132.97932 156 LYS B C 1
ATOM 855 O O . LYS A 1 115 ? 35.94419 1.57475 12.64507 1.000 110.06865 156 LYS B O 1
ATOM 861 N N . THR A 1 116 ? 34.36021 2.86270 13.57859 1.000 140.32108 157 THR B N 1
ATOM 862 C CA . THR A 1 116 ? 35.14115 3.05589 14.79202 1.000 139.38856 157 THR B CA 1
ATOM 863 C C . THR A 1 116 ? 35.17238 1.77684 15.62033 1.000 141.59315 157 THR B C 1
ATOM 864 O O . THR A 1 116 ? 34.16156 1.08190 15.75902 1.000 149.91201 157 THR B O 1
ATOM 868 N N . ASN A 1 117 ? 36.35164 1.46749 16.16408 1.000 133.94477 158 ASN B N 1
ATOM 869 C CA . ASN A 1 117 ? 36.54602 0.34055 17.07943 1.000 132.46540 158 ASN B CA 1
ATOM 870 C C . ASN A 1 117 ? 36.18449 -0.99743 16.43925 1.000 134.18428 158 ASN B C 1
ATOM 871 O O . ASN A 1 117 ? 35.67950 -1.90130 17.10935 1.000 151.51208 158 ASN B O 1
ATOM 876 N N . THR A 1 118 ? 36.44082 -1.13958 15.14246 1.000 100.43288 159 THR B N 1
ATOM 877 C CA . THR A 1 118 ? 36.26109 -2.40107 14.43753 1.000 101.69748 159 THR B CA 1
ATOM 878 C C . THR A 1 118 ? 37.57650 -2.77765 13.77439 1.000 97.17067 159 THR B C 1
ATOM 879 O O . THR A 1 118 ? 38.14956 -1.97942 13.02539 1.000 122.41777 159 THR B O 1
ATOM 883 N N . TYR A 1 119 ? 38.05041 -3.98944 14.05006 1.000 101.16139 160 TYR B N 1
ATOM 884 C CA . TYR A 1 119 ? 39.37604 -4.40355 13.61897 1.000 113.54319 160 TYR B CA 1
ATOM 885 C C . TYR A 1 119 ? 39.38105 -5.90502 13.37496 1.000 100.02705 160 TYR B C 1
ATOM 886 O O . TYR A 1 119 ? 38.46554 -6.62598 13.77830 1.000 111.60316 160 TYR B O 1
ATOM 895 N N . TRP A 1 120 ? 40.43070 -6.36768 12.70253 1.000 92.54091 161 TRP B N 1
ATOM 896 C CA . TRP A 1 120 ? 40.69805 -7.79279 12.55828 1.000 112.59428 161 TRP B CA 1
ATOM 897 C C . TRP A 1 120 ? 42.17108 -7.96354 12.20696 1.000 141.04037 161 TRP B C 1
ATOM 898 O O . TRP A 1 120 ? 42.90571 -6.98762 12.02969 1.000 165.42760 161 TRP B O 1
ATOM 909 N N . GLY A 1 121 ? 42.59433 -9.21383 12.10525 1.000 152.11586 162 GLY B N 1
ATOM 910 C CA . GLY A 1 121 ? 43.97151 -9.52574 11.78029 1.000 139.58711 162 GLY B CA 1
ATOM 911 C C . GLY A 1 121 ? 44.27994 -10.97125 12.08500 1.000 126.01714 162 GLY B C 1
ATOM 912 O O . GLY A 1 121 ? 43.46563 -11.70634 12.64394 1.000 123.75555 162 GLY B O 1
ATOM 913 N N . ILE A 1 122 ? 45.49052 -11.37489 11.70396 1.000 119.76886 163 ILE B N 1
ATOM 914 C CA . ILE A 1 122 ? 45.95871 -12.73854 11.91013 1.000 109.81327 163 ILE B CA 1
ATOM 915 C C . ILE A 1 122 ? 47.37966 -12.70134 12.44820 1.000 106.50637 163 ILE B C 1
ATOM 916 O O . ILE A 1 122 ? 48.15456 -11.78666 12.15106 1.000 122.76961 163 ILE B O 1
ATOM 921 N N . ILE A 1 123 ? 47.71979 -13.70773 13.24883 1.000 108.58914 164 ILE B N 1
ATOM 922 C CA . ILE A 1 123 ? 49.07275 -13.87304 13.75922 1.000 120.31669 164 ILE B CA 1
ATOM 923 C C . ILE A 1 123 ? 49.50611 -15.30615 13.50178 1.000 131.00530 164 ILE B C 1
ATOM 924 O O . ILE A 1 123 ? 48.69292 -16.23463 13.50308 1.000 133.68292 164 ILE B O 1
ATOM 929 N N . LEU A 1 124 ? 50.79405 -15.48305 13.24755 1.000 139.22558 165 LEU B N 1
ATOM 930 C CA . LEU A 1 124 ? 51.33234 -16.82727 13.11529 1.000 133.24076 165 LEU B CA 1
ATOM 931 C C . LEU A 1 124 ? 51.53113 -17.39453 14.51152 1.000 137.07390 165 LEU B C 1
ATOM 932 O O . LEU A 1 124 ? 52.15946 -16.75439 15.35666 1.000 139.03624 165 LEU B O 1
ATOM 937 N N . MET A 1 125 ? 50.98174 -18.58595 14.75997 1.000 158.26814 166 MET B N 1
ATOM 938 C CA . MET A 1 125 ? 50.89307 -19.13211 16.11248 1.000 171.18813 166 MET B CA 1
ATOM 939 C C . MET A 1 125 ? 52.20178 -19.79704 16.51500 1.000 168.93655 166 MET B C 1
ATOM 940 O O . MET A 1 125 ? 52.53270 -20.85972 15.96314 1.000 162.27792 166 MET B O 1
ATOM 945 N N . PRO A 1 126 ? 52.94432 -19.25972 17.48888 1.000 157.12172 167 PRO B N 1
ATOM 946 C CA . PRO A 1 126 ? 54.08072 -20.00557 18.05037 1.000 148.73442 167 PRO B CA 1
ATOM 947 C C . PRO A 1 126 ? 53.57538 -21.28845 18.67877 1.000 145.49663 167 PRO B C 1
ATOM 948 O O . PRO A 1 126 ? 52.67857 -21.27052 19.52319 1.000 150.20873 167 PRO B O 1
ATOM 952 N N . ASP A 1 127 ? 54.16375 -22.40704 18.26921 1.000 149.39831 168 ASP B N 1
ATOM 953 C CA . ASP A 1 127 ? 53.66459 -23.69713 18.71760 1.000 166.36951 168 ASP B CA 1
ATOM 954 C C . ASP A 1 127 ? 53.80576 -23.84142 20.22505 1.000 163.91600 168 ASP B C 1
ATOM 955 O O . ASP A 1 127 ? 54.81171 -23.44575 20.81972 1.000 168.12088 168 ASP B O 1
ATOM 960 N N . LEU A 1 128 ? 52.77278 -24.39616 20.84310 1.000 158.29364 169 LEU B N 1
ATOM 961 C CA . LEU A 1 128 ? 52.79133 -24.63805 22.27386 1.000 156.48648 169 LEU B CA 1
ATOM 962 C C . LEU A 1 128 ? 52.99041 -26.12695 22.49585 1.000 166.68701 169 LEU B C 1
ATOM 963 O O . LEU A 1 128 ? 52.08407 -26.91401 22.17982 1.000 166.17276 169 LEU B O 1
ATOM 968 N N . PRO A 1 129 ? 54.14357 -26.57249 22.98140 1.000 175.17926 170 PRO B N 1
ATOM 969 C CA . PRO A 1 129 ? 54.34120 -28.01545 23.15752 1.000 181.19312 170 PRO B CA 1
ATOM 970 C C . PRO A 1 129 ? 54.10394 -28.47841 24.58452 1.000 188.02740 170 PRO B C 1
ATOM 971 O O . PRO A 1 129 ? 53.80156 -29.65147 24.82187 1.000 199.46724 170 PRO B O 1
ATOM 975 N N . PHE A 1 130 ? 54.24289 -27.56578 25.54094 1.000 186.85591 171 PHE B N 1
ATOM 976 C CA . PHE A 1 130 ? 54.07016 -27.90774 26.94152 1.000 182.85203 171 PHE B CA 1
ATOM 977 C C . PHE A 1 130 ? 52.59410 -28.15265 27.23433 1.000 167.38842 171 PHE B C 1
ATOM 978 O O . PHE A 1 130 ? 51.72790 -28.02152 26.36696 1.000 173.97272 171 PHE B O 1
ATOM 986 N N . ILE A 1 131 ? 52.29748 -28.49884 28.48534 1.000 151.72795 172 ILE B N 1
ATOM 987 C CA . ILE A 1 131 ? 50.92125 -28.74839 28.88991 1.000 160.49680 172 ILE B CA 1
ATOM 988 C C . ILE A 1 131 ? 50.83548 -28.58174 30.39815 1.000 180.64273 172 ILE B C 1
ATOM 989 O O . ILE A 1 131 ? 51.83234 -28.72701 31.10943 1.000 172.40493 172 ILE B O 1
ATOM 994 N N . SER A 1 132 ? 49.63840 -28.26282 30.88400 1.000 192.63280 173 SER B N 1
ATOM 995 C CA . SER A 1 132 ? 49.39997 -28.12132 32.31955 1.000 180.76371 173 SER B CA 1
ATOM 996 C C . SER A 1 132 ? 47.90787 -28.14511 32.64066 1.000 166.07212 173 SER B C 1
ATOM 997 O O . SER A 1 132 ? 47.50407 -28.59573 33.71253 1.000 172.53570 173 SER B O 1
ATOM 1000 N N . CYS B 2 10 ? 8.92685 -28.09506 -14.87562 1.000 189.49232 29 CYS D N 1
ATOM 1001 C CA . CYS B 2 10 ? 8.41980 -27.14818 -13.89571 1.000 193.45443 29 CYS D CA 1
ATOM 1002 C C . CYS B 2 10 ? 8.33795 -25.77483 -14.54154 1.000 192.11021 29 CYS D C 1
ATOM 1003 O O . CYS B 2 10 ? 7.49157 -24.96003 -14.17794 1.000 195.77632 29 CYS D O 1
ATOM 1006 N N . GLY B 2 11 ? 9.20583 -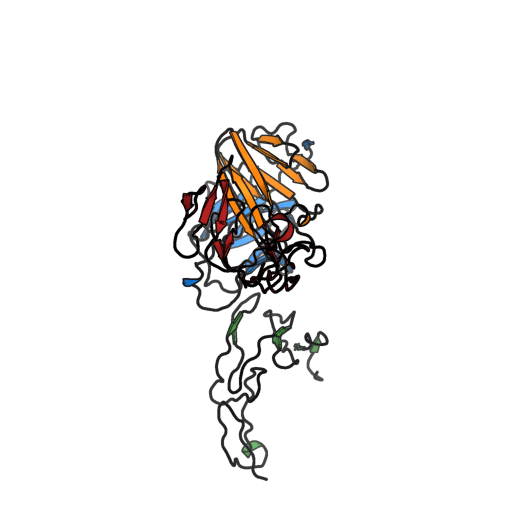25.53016 -15.51798 1.000 197.58261 30 GLY D N 1
ATOM 1007 C CA . GLY B 2 11 ? 9.20865 -24.28276 -16.24359 1.000 199.84299 30 GLY D CA 1
ATOM 1008 C C . GLY B 2 11 ? 9.79196 -24.46405 -17.62938 1.000 198.61386 30 GLY D C 1
ATOM 1009 O O . GLY B 2 11 ? 10.65597 -25.31637 -17.85072 1.000 204.56259 30 GLY D O 1
ATOM 1010 N N . PRO B 2 12 ? 9.31773 -23.67006 -18.60157 1.000 180.14903 31 PRO D N 1
ATOM 1011 C CA . PRO B 2 12 ? 9.77457 -23.84802 -19.98838 1.000 174.17998 31 PRO D CA 1
ATOM 1012 C C . PRO B 2 12 ? 11.24540 -23.52804 -20.19071 1.000 177.38226 31 PRO D C 1
ATOM 1013 O O . PRO B 2 12 ? 11.99412 -24.33815 -20.74528 1.000 179.37258 31 PRO D O 1
ATOM 1017 N N . GLY B 2 13 ? 11.66295 -22.34272 -19.76129 1.000 182.64803 32 GLY D N 1
ATOM 1018 C CA . GLY B 2 13 ? 13.04088 -21.92725 -19.91068 1.000 179.26211 32 GLY D CA 1
ATOM 1019 C C . GLY B 2 13 ? 13.79922 -22.19776 -18.63336 1.000 172.66269 32 GLY D C 1
ATOM 1020 O O . GLY B 2 13 ? 14.77542 -21.51113 -18.31564 1.000 164.16139 32 GLY D O 1
ATOM 1021 N N . LYS B 2 14 ? 13.35252 -23.20646 -17.89012 1.000 182.23402 33 LYS D N 1
ATOM 1022 C CA . LYS B 2 14 ? 13.90068 -23.50646 -16.58004 1.000 181.19260 33 LYS D CA 1
ATOM 1023 C C . LYS B 2 14 ? 14.20077 -24.99160 -16.43883 1.000 175.45621 33 LYS D C 1
ATOM 1024 O O . LYS B 2 14 ? 13.84680 -25.81547 -17.28730 1.000 180.67841 33 LYS D O 1
ATOM 1030 N N . VAL B 2 15 ? 14.89389 -25.31081 -15.34908 1.000 165.72957 34 VAL D N 1
ATOM 1031 C CA . VAL B 2 15 ? 15.08847 -26.67719 -14.88899 1.000 165.79348 34 VAL D CA 1
ATOM 1032 C C . VAL B 2 15 ? 14.74442 -26.70090 -13.40598 1.000 165.05921 34 VAL D C 1
ATOM 1033 O O . VAL B 2 15 ? 14.88027 -25.69243 -12.70589 1.000 178.13195 34 VAL D O 1
ATOM 1037 N N . GLN B 2 16 ? 14.27286 -27.85024 -12.92826 1.000 158.05385 35 GLN D N 1
ATOM 1038 C CA . GLN B 2 16 ? 13.78692 -27.94449 -11.55676 1.000 161.58708 35 GLN D CA 1
ATOM 1039 C C . GLN B 2 16 ? 14.94597 -28.14341 -10.58893 1.000 160.56770 35 GLN D C 1
ATOM 1040 O O . GLN B 2 16 ? 15.88423 -28.89567 -10.86554 1.000 161.98282 35 GLN D O 1
ATOM 1046 N N . ASN B 2 17 ? 14.87190 -27.46543 -9.44445 1.000 152.19005 36 ASN D N 1
ATOM 1047 C CA . ASN B 2 17 ? 15.89014 -27.57279 -8.41198 1.000 150.57107 36 ASN D CA 1
ATOM 1048 C C . ASN B 2 17 ? 15.20597 -27.67529 -7.05892 1.000 162.92339 36 ASN D C 1
ATOM 1049 O O . ASN B 2 17 ? 14.21629 -26.98415 -6.80351 1.000 196.83065 36 ASN D O 1
ATOM 1054 N N . GLY B 2 18 ? 15.73865 -28.53511 -6.19415 1.000 147.79579 37 GLY D N 1
ATOM 1055 C CA . GLY B 2 18 ? 15.16995 -28.71482 -4.87261 1.000 148.49408 37 GLY D CA 1
ATOM 1056 C C . GLY B 2 18 ? 13.87206 -29.49610 -4.88638 1.000 156.38138 37 GLY D C 1
ATOM 1057 O O . GLY B 2 18 ? 13.31106 -29.75819 -5.95488 1.000 161.63191 37 GLY D O 1
ATOM 1058 N N . SER B 2 19 ? 13.38563 -29.88011 -3.70731 1.000 160.79466 38 SER D N 1
ATOM 1059 C CA . SER B 2 19 ? 12.14981 -30.63953 -3.59226 1.000 134.52586 38 SER D CA 1
ATOM 1060 C C . SER B 2 19 ? 11.30282 -30.06751 -2.46295 1.000 131.88258 38 SER D C 1
ATOM 1061 O O . SER B 2 19 ? 11.75089 -29.22436 -1.68128 1.000 140.43572 38 SER D O 1
ATOM 1064 N N . GLY B 2 20 ? 10.06733 -30.54771 -2.38527 1.000 126.18924 39 GLY D N 1
ATOM 1065 C CA . GLY B 2 20 ? 9.14526 -30.11899 -1.34431 1.000 131.67022 39 GLY D CA 1
ATOM 1066 C C . GLY B 2 20 ? 8.87278 -28.62915 -1.41266 1.000 122.84416 39 GLY D C 1
ATOM 1067 O O . GLY B 2 20 ? 8.32848 -28.12071 -2.39940 1.000 140.31444 39 GLY D O 1
ATOM 1068 N N . ASN B 2 21 ? 9.25643 -27.90586 -0.35902 1.000 122.02365 40 ASN D N 1
ATOM 1069 C CA . ASN B 2 21 ? 9.07655 -26.45980 -0.32624 1.000 133.91463 40 ASN D CA 1
ATOM 1070 C C . ASN B 2 21 ? 10.30530 -25.69142 -0.79179 1.000 138.12154 40 ASN D C 1
ATOM 1071 O O . ASN B 2 21 ? 10.18761 -24.50642 -1.12586 1.000 126.46881 40 ASN D O 1
ATOM 1076 N N . ASN B 2 22 ? 11.47226 -26.33032 -0.82299 1.000 144.74696 41 ASN D N 1
ATOM 1077 C CA . ASN B 2 22 ? 12.67255 -25.73022 -1.39025 1.000 139.22418 41 ASN D CA 1
ATOM 1078 C C . ASN B 2 22 ? 12.71369 -25.82733 -2.91004 1.000 128.04013 41 ASN D C 1
ATOM 1079 O O . ASN B 2 22 ? 13.76658 -25.57962 -3.50477 1.000 129.31121 41 ASN D O 1
ATOM 1084 N N . THR B 2 23 ? 11.59894 -26.18495 -3.53986 1.000 128.58626 42 THR D N 1
ATOM 1085 C CA . THR B 2 23 ? 11.54376 -26.30797 -4.98869 1.000 130.91910 42 THR D CA 1
ATOM 1086 C C . THR B 2 23 ? 11.75091 -24.95229 -5.65433 1.000 133.31404 42 THR D C 1
ATOM 1087 O O . THR B 2 23 ? 11.23289 -23.93004 -5.19646 1.000 166.99980 42 THR D O 1
ATOM 1091 N N . ARG B 2 24 ? 12.51433 -24.94942 -6.74470 1.000 135.22144 43 ARG D N 1
ATOM 1092 C CA . ARG B 2 24 ? 12.80256 -23.72414 -7.47574 1.000 137.69417 43 ARG D CA 1
ATOM 1093 C C . ARG B 2 24 ? 13.18355 -24.08296 -8.90288 1.000 140.15356 43 ARG D C 1
ATOM 1094 O O . ARG B 2 24 ? 13.75469 -25.14728 -9.15742 1.000 141.67005 43 ARG D O 1
ATOM 1102 N N . CYS B 2 25 ? 12.87038 -23.17790 -9.82899 1.000 163.81998 44 CYS D N 1
ATOM 1103 C CA . CYS B 2 25 ? 13.12722 -23.39525 -11.25162 1.000 170.86455 44 CYS D CA 1
ATOM 1104 C C . CYS B 2 25 ? 14.10431 -22.30627 -11.69388 1.000 151.25970 44 CYS D C 1
ATOM 1105 O O . CYS B 2 25 ? 13.71204 -21.14860 -11.87089 1.000 149.54505 44 CYS D O 1
ATOM 1108 N N . CYS B 2 26 ? 15.37500 -22.66233 -11.87129 1.000 147.08669 45 CYS D N 1
ATOM 1109 C CA . CYS B 2 26 ? 16.36355 -21.67416 -12.27965 1.000 148.40641 45 CYS D CA 1
ATOM 1110 C C . CYS B 2 26 ? 16.34937 -21.52369 -13.79671 1.000 167.65766 45 CYS D C 1
ATOM 1111 O O . CYS B 2 26 ? 16.02621 -22.46216 -14.52777 1.000 172.09518 45 CYS D O 1
ATOM 1114 N N . SER B 2 27 ? 16.73231 -20.34131 -14.26994 1.000 165.91773 46 SER D N 1
ATOM 1115 C CA . SER B 2 27 ? 16.73139 -20.04141 -15.69844 1.000 173.02920 46 SER D CA 1
ATOM 1116 C C . SER B 2 27 ? 18.13265 -19.67469 -16.19284 1.000 177.42260 46 SER D C 1
ATOM 1117 O O . SER B 2 27 ? 19.12744 -19.80145 -15.47267 1.000 165.13146 46 SER D O 1
ATOM 1120 N N . LEU B 2 28 ? 18.18804 -19.22129 -17.44583 1.000 152.61072 47 LEU D N 1
ATOM 1121 C CA . LEU B 2 28 ? 19.39304 -18.67002 -18.07361 1.000 139.49278 47 LEU D CA 1
ATOM 1122 C C . LEU B 2 28 ? 20.50788 -19.70665 -18.20646 1.000 150.86277 47 LEU D C 1
ATOM 1123 O O . LEU B 2 28 ? 21.22131 -20.00145 -17.24806 1.000 156.93409 47 LEU D O 1
ATOM 1128 N N . GLU B 2 39 ? 21.27084 -17.27689 -13.74856 1.000 112.06203 58 GLU D N 1
ATOM 1129 C CA . GLU B 2 39 ? 21.09742 -18.46736 -12.92484 1.000 124.50277 58 GLU D CA 1
ATOM 1130 C C . GLU B 2 39 ? 20.12115 -18.18490 -11.77881 1.000 153.92358 58 GLU D C 1
ATOM 1131 O O . GLU B 2 39 ? 19.88847 -19.03103 -10.91979 1.000 158.97001 58 GLU D O 1
ATOM 1137 N N . ARG B 2 40 ? 19.53257 -16.99240 -11.78338 1.000 162.36869 59 ARG D N 1
ATOM 1138 C CA . ARG B 2 40 ? 18.58702 -16.62509 -10.73884 1.000 149.25661 59 ARG D CA 1
ATOM 1139 C C . ARG B 2 40 ? 17.34161 -17.50610 -10.79591 1.000 152.89979 59 ARG D C 1
ATOM 1140 O O . ARG B 2 40 ? 16.87385 -17.90039 -11.86785 1.000 154.14238 59 ARG D O 1
ATOM 1148 N N . CYS B 2 41 ? 16.80694 -17.80816 -9.61437 1.000 156.45378 60 CYS D N 1
ATOM 1149 C CA . CYS B 2 41 ? 15.77348 -18.81462 -9.42043 1.000 166.40329 60 CYS D CA 1
ATOM 1150 C C . CYS B 2 41 ? 14.58316 -18.16541 -8.72648 1.000 172.14816 60 CYS D C 1
ATOM 1151 O O . CYS B 2 41 ? 14.67423 -17.05275 -8.20042 1.000 190.58785 60 CYS D O 1
ATOM 1154 N N . ILE B 2 42 ? 13.45852 -18.87744 -8.71461 1.000 160.28595 61 ILE D N 1
ATOM 1155 C CA . ILE B 2 42 ? 12.26244 -18.44972 -7.99486 1.000 143.10240 61 ILE D CA 1
ATOM 1156 C C . ILE B 2 42 ? 11.69396 -19.65746 -7.26809 1.000 133.64371 61 ILE D C 1
ATOM 1157 O O . ILE B 2 42 ? 11.38406 -20.67383 -7.90068 1.000 133.90100 61 ILE D O 1
ATOM 1162 N N . CYS B 2 43 ? 11.57018 -19.55691 -5.94684 1.000 134.74658 62 CYS D N 1
ATOM 1163 C CA . CYS B 2 43 ? 10.81517 -20.55680 -5.20816 1.000 125.16415 62 CYS D CA 1
ATOM 1164 C C . CYS B 2 43 ? 9.35952 -20.47683 -5.64799 1.000 121.47492 62 CYS D C 1
ATOM 1165 O O . CYS B 2 43 ? 8.72976 -19.42122 -5.53891 1.000 120.52625 62 CYS D O 1
ATOM 1168 N N . VAL B 2 44 ? 8.82172 -21.58995 -6.14396 1.000 119.79223 63 VAL D N 1
ATOM 1169 C CA . VAL B 2 44 ? 7.47147 -21.59229 -6.69652 1.000 133.31552 63 VAL D CA 1
ATOM 1170 C C . VAL B 2 44 ? 6.42860 -22.07304 -5.69230 1.000 112.16581 63 VAL D C 1
ATOM 1171 O O . VAL B 2 44 ? 5.23226 -21.80287 -5.88341 1.000 112.17157 63 VAL D O 1
ATOM 1175 N N . THR B 2 45 ? 6.83858 -22.75831 -4.63346 1.000 112.79073 64 THR D N 1
ATOM 1176 C CA . THR B 2 45 ? 5.90672 -23.09503 -3.57021 1.000 112.94123 64 THR D CA 1
ATOM 1177 C C . THR B 2 45 ? 5.37435 -21.80423 -2.95482 1.000 110.69101 64 THR D C 1
ATOM 1178 O O . THR B 2 45 ? 6.16518 -20.90861 -2.62748 1.000 109.33889 64 THR D O 1
ATOM 1182 N N . PRO B 2 46 ? 4.05793 -21.66017 -2.80423 1.000 110.69501 65 PRO D N 1
ATOM 1183 C CA . PRO B 2 46 ? 3.49150 -20.36454 -2.40834 1.000 119.10965 65 PRO D CA 1
ATOM 1184 C C . PRO B 2 46 ? 4.01985 -19.87804 -1.06763 1.000 123.89396 65 PRO D C 1
ATOM 1185 O O . PRO B 2 46 ? 4.30338 -20.66252 -0.16073 1.000 143.13364 65 PRO D O 1
ATOM 1189 N N . GLU B 2 47 ? 4.13032 -18.55384 -0.95352 1.000 122.06219 66 GLU D N 1
ATOM 1190 C CA . GLU B 2 47 ? 4.65172 -17.86568 0.22662 1.000 135.09665 66 GLU D CA 1
ATOM 1191 C C . GLU B 2 47 ? 6.06411 -18.30872 0.60256 1.000 143.46659 66 GLU D C 1
ATOM 1192 O O . GLU B 2 47 ? 6.51008 -18.06967 1.72976 1.000 156.04889 66 GLU D O 1
ATOM 1198 N N . TYR B 2 48 ? 6.78630 -18.94653 -0.31454 1.000 146.60466 67 TYR D N 1
ATOM 1199 C CA . TYR B 2 48 ? 8.19051 -19.27477 -0.11853 1.000 138.64458 67 TYR D CA 1
ATOM 1200 C C . TYR B 2 48 ? 9.04932 -18.46169 -1.07819 1.000 136.66835 67 TYR D C 1
ATOM 1201 O O . TYR B 2 48 ? 8.68075 -18.26607 -2.24056 1.000 151.23343 67 TYR D O 1
ATOM 1210 N N . HIS B 2 49 ? 10.19533 -17.99066 -0.59000 1.000 123.52508 68 HIS D N 1
ATOM 1211 C CA . HIS B 2 49 ? 11.08221 -17.15050 -1.38166 1.000 122.63865 68 HIS D CA 1
ATOM 1212 C C . HIS B 2 49 ? 12.53042 -17.55051 -1.14436 1.000 135.84776 68 HIS D C 1
ATOM 1213 O O . HIS B 2 49 ? 12.87718 -18.13866 -0.11660 1.000 144.87103 68 HIS D O 1
ATOM 1220 N N . CYS B 2 50 ? 13.37112 -17.22830 -2.12696 1.000 134.61531 69 CYS D N 1
ATOM 1221 C CA . CYS B 2 50 ? 14.80485 -17.45624 -2.00627 1.000 139.58201 69 CYS D CA 1
ATOM 1222 C C . CYS B 2 50 ? 15.37047 -16.71838 -0.79987 1.000 132.89998 69 CYS D C 1
ATOM 1223 O O . CYS B 2 50 ? 15.10788 -15.52846 -0.60187 1.000 135.20923 69 CYS D O 1
ATOM 1226 N N . GLY B 2 51 ? 16.15235 -17.43218 0.00435 1.000 128.82883 70 GLY D N 1
ATOM 1227 C CA . GLY B 2 51 ? 16.78057 -16.85470 1.17555 1.000 127.84188 70 GLY D CA 1
ATOM 1228 C C . GLY B 2 51 ? 18.19146 -16.37868 0.89951 1.000 126.17810 70 GLY D C 1
ATOM 1229 O O . GLY B 2 51 ? 18.68214 -15.43925 1.53461 1.000 132.48696 70 GLY D O 1
ATOM 1230 N N . ASP B 2 52 ? 18.85162 -17.03230 -0.04705 1.000 122.43201 71 ASP D N 1
ATOM 1231 C CA . ASP B 2 52 ? 20.19471 -16.70107 -0.48206 1.000 121.74803 71 ASP D CA 1
ATOM 1232 C C . ASP B 2 52 ? 20.16026 -16.10048 -1.88202 1.000 119.84344 71 ASP D C 1
ATOM 1233 O O . ASP B 2 52 ? 19.21013 -16.32711 -2.63945 1.000 141.88529 71 ASP D O 1
ATOM 1238 N N . PRO B 2 53 ? 21.17602 -15.31488 -2.26108 1.000 119.40564 72 PRO D N 1
ATOM 1239 C CA . PRO B 2 53 ? 21.23425 -14.84707 -3.65699 1.000 141.44008 72 PRO D CA 1
ATOM 1240 C C . PRO B 2 53 ? 21.25051 -15.97944 -4.66840 1.000 147.19336 72 PRO D C 1
ATOM 1241 O O . PRO B 2 53 ? 20.64431 -15.85776 -5.74022 1.000 139.73134 72 PRO D O 1
ATOM 1245 N N . GLN B 2 54 ? 21.92618 -17.08258 -4.35709 1.000 140.09877 73 GLN D N 1
ATOM 1246 C CA . GLN B 2 54 ? 21.89738 -18.26401 -5.20836 1.000 137.89964 73 GLN D CA 1
ATOM 1247 C C . GLN B 2 54 ? 20.69129 -19.15231 -4.93795 1.000 149.12791 73 GLN D C 1
ATOM 1248 O O . GLN B 2 54 ? 20.58439 -20.22203 -5.54808 1.000 159.83592 73 GLN D O 1
ATOM 1254 N N . CYS B 2 55 ? 19.79414 -18.73429 -4.04113 1.000 148.14838 74 CYS D N 1
ATOM 1255 C CA . CYS B 2 55 ? 18.55995 -19.46183 -3.74184 1.000 140.93287 74 CYS D CA 1
ATOM 1256 C C . CYS B 2 55 ? 18.85419 -20.88615 -3.27657 1.000 143.62765 74 CYS D C 1
ATOM 1257 O O . CYS B 2 55 ? 18.13773 -21.82903 -3.61523 1.000 158.10370 74 CYS D O 1
ATOM 1260 N N . LYS B 2 56 ? 19.92136 -21.04406 -2.48974 1.000 124.82966 75 LYS D N 1
ATOM 1261 C CA . LYS B 2 56 ? 20.31127 -22.37570 -2.03627 1.000 121.13142 75 LYS D CA 1
ATOM 1262 C C . LYS B 2 56 ? 19.21465 -23.01748 -1.19535 1.000 132.69893 75 LYS D C 1
ATOM 1263 O O . LYS B 2 56 ? 19.01323 -24.23673 -1.24940 1.000 148.72395 75 LYS D O 1
ATOM 1269 N N . ILE B 2 57 ? 18.49082 -22.21368 -0.41946 1.000 120.83995 76 ILE D N 1
ATOM 1270 C CA . ILE B 2 57 ? 17.36643 -22.69138 0.37231 1.000 126.89527 76 ILE D CA 1
ATOM 1271 C C . ILE B 2 57 ? 16.20348 -21.72401 0.20835 1.000 144.76809 76 ILE D C 1
ATOM 1272 O O . ILE B 2 57 ? 16.39362 -20.52200 -0.00296 1.000 162.84149 76 ILE D O 1
ATOM 1277 N N . CYS B 2 58 ? 14.98955 -22.25947 0.30145 1.000 137.29403 77 CYS D N 1
ATOM 1278 C CA . CYS B 2 58 ? 13.77322 -21.45891 0.26004 1.000 124.47307 77 CYS D CA 1
ATOM 1279 C C . CYS B 2 58 ? 13.26540 -21.25409 1.68091 1.000 135.25625 77 CYS D C 1
ATOM 1280 O O . CYS B 2 58 ? 13.19213 -22.20854 2.46233 1.000 151.06719 77 CYS D O 1
ATOM 1283 N N . LYS B 2 59 ? 12.92472 -20.01365 2.01217 1.000 143.60568 78 LYS D N 1
ATOM 1284 C CA . LYS B 2 59 ? 12.38733 -19.66410 3.31824 1.000 143.03364 78 LYS D CA 1
ATOM 1285 C C . LYS B 2 59 ? 10.91566 -19.29551 3.18125 1.000 138.47068 78 LYS D C 1
ATOM 1286 O O . LYS B 2 59 ? 10.37917 -19.18600 2.07788 1.000 151.98248 78 LYS D O 1
ATOM 1292 N N . HIS B 2 60 ? 10.26161 -19.09327 4.32177 1.000 132.64503 79 HIS D N 1
ATOM 1293 C CA . HIS B 2 60 ? 8.81610 -18.89659 4.37389 1.000 118.67284 79 HIS D CA 1
ATOM 1294 C C . HIS B 2 60 ? 8.53319 -17.53650 4.99787 1.000 116.93629 79 HIS D C 1
ATOM 1295 O O . HIS B 2 60 ? 8.80029 -17.32487 6.18567 1.000 116.67359 79 HIS D O 1
ATOM 1302 N N . TYR B 2 61 ? 7.99080 -16.62012 4.19928 1.000 117.01677 80 TYR D N 1
ATOM 1303 C CA . TYR B 2 61 ? 7.68752 -15.26354 4.65823 1.000 118.75429 80 TYR D CA 1
ATOM 1304 C C . TYR B 2 61 ? 6.46671 -14.76745 3.90043 1.000 130.21117 80 TYR D C 1
ATOM 1305 O O . TYR B 2 61 ? 6.57904 -14.05666 2.89423 1.000 141.44492 80 TYR D O 1
ATOM 1314 N N . PRO B 2 62 ? 5.26981 -15.13895 4.35126 1.000 144.08974 81 PRO D N 1
ATOM 1315 C CA . PRO B 2 62 ? 4.05632 -14.75307 3.62358 1.000 142.72562 81 PRO D CA 1
ATOM 1316 C C . PRO B 2 62 ? 3.75118 -13.27480 3.78349 1.000 134.55726 81 PRO D C 1
ATOM 1317 O O . PRO B 2 62 ? 4.10545 -12.64547 4.78412 1.000 122.05659 81 PRO D O 1
ATOM 1321 N N . CYS B 2 63 ? 3.08136 -12.71885 2.77418 1.000 145.09788 82 CYS D N 1
ATOM 1322 C CA . CYS B 2 63 ? 2.63186 -11.33803 2.87343 1.000 151.82498 82 CYS D CA 1
ATOM 1323 C C . CYS B 2 63 ? 1.12191 -11.27822 2.66239 1.000 149.36287 82 CYS D C 1
ATOM 1324 O O . CYS B 2 63 ? 0.42882 -12.28475 2.84015 1.000 152.31401 82 CYS D O 1
ATOM 1327 N N . GLN B 2 64 ? 0.60565 -10.11944 2.27696 1.000 145.36967 83 GLN D N 1
ATOM 1328 C CA . GLN B 2 64 ? -0.80972 -9.89918 2.01617 1.000 139.54961 83 GLN D CA 1
ATOM 1329 C C . GLN B 2 64 ? -0.99181 -9.35240 0.61118 1.000 151.66559 83 GLN D C 1
ATOM 1330 O O . GLN B 2 64 ? -0.02163 -8.95539 -0.04252 1.000 165.22474 83 GLN D O 1
ATOM 1336 N N . PRO B 2 65 ? -2.22802 -9.35022 0.09700 1.000 151.80600 84 PRO D N 1
ATOM 1337 C CA . PRO B 2 65 ? -2.47899 -8.78133 -1.23426 1.000 142.74427 84 PRO D CA 1
ATOM 1338 C C . PRO B 2 65 ? -1.92235 -7.37235 -1.39474 1.000 147.79868 84 PRO D C 1
ATOM 1339 O O . PRO B 2 65 ? -1.82558 -6.60249 -0.43578 1.000 147.85506 84 PRO D O 1
ATOM 1343 N N . GLY B 2 66 ? -1.56527 -7.04247 -2.63504 1.000 150.97226 85 GLY D N 1
ATOM 1344 C CA . GLY B 2 66 ? -0.98343 -5.74653 -2.93523 1.000 157.56195 85 GLY D CA 1
ATOM 1345 C C . GLY B 2 66 ? 0.35827 -5.51255 -2.28359 1.000 147.61387 85 GLY D C 1
ATOM 1346 O O . GLY B 2 66 ? 0.69486 -4.36640 -1.96707 1.000 157.64706 85 GLY D O 1
ATOM 1347 N N . GLN B 2 67 ? 1.14253 -6.57009 -2.07886 1.000 137.25109 86 GLN D N 1
ATOM 1348 C CA . GLN B 2 67 ? 2.45367 -6.44645 -1.45688 1.000 134.55484 86 GLN D CA 1
ATOM 1349 C C . GLN B 2 67 ? 3.43316 -7.40858 -2.10793 1.000 145.80684 86 GLN D C 1
ATOM 1350 O O . GLN B 2 67 ? 3.13216 -8.59483 -2.27053 1.000 150.95712 86 GLN D O 1
ATOM 1356 N N . ARG B 2 68 ? 4.60008 -6.88977 -2.47575 1.000 131.19142 87 ARG D N 1
ATOM 1357 C CA . ARG B 2 68 ? 5.70217 -7.70010 -2.96632 1.000 128.92844 87 ARG D CA 1
ATOM 1358 C C . ARG B 2 68 ? 6.54379 -8.14288 -1.76816 1.000 131.02346 87 ARG D C 1
ATOM 1359 O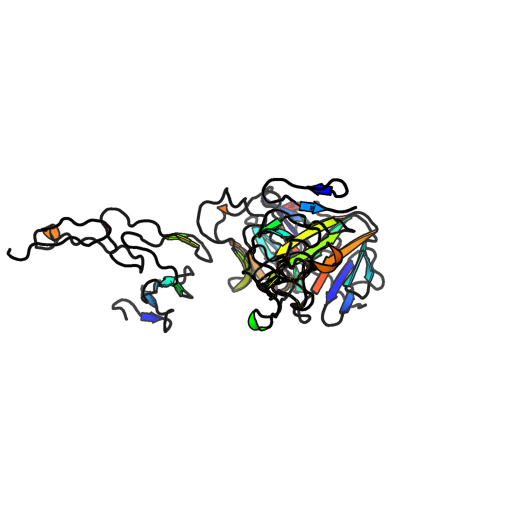 O . ARG B 2 68 ? 6.16262 -7.94665 -0.61107 1.000 145.89929 87 ARG D O 1
ATOM 1367 N N . VAL B 2 69 ? 7.69822 -8.75133 -2.02621 1.000 142.63369 88 VAL D N 1
ATOM 1368 C CA . VAL B 2 69 ? 8.62105 -9.17769 -0.97834 1.000 137.93073 88 VAL D CA 1
ATOM 1369 C C . VAL B 2 69 ? 10.00828 -8.69274 -1.37891 1.000 147.01712 88 VAL D C 1
ATOM 1370 O O . VAL B 2 69 ? 10.69247 -9.34126 -2.17852 1.000 160.21170 88 VAL D O 1
ATOM 1374 N N . GLU B 2 70 ? 10.42609 -7.55326 -0.83379 1.000 133.81736 89 GLU D N 1
ATOM 1375 C CA . GLU B 2 70 ? 11.79954 -7.10978 -1.01092 1.000 151.64624 89 GLU D CA 1
ATOM 1376 C C . GLU B 2 70 ? 12.72710 -7.94208 -0.13259 1.000 132.57263 89 GLU D C 1
ATOM 1377 O O . GLU B 2 70 ? 12.34763 -8.40755 0.94538 1.000 139.12807 89 GLU D O 1
ATOM 1383 N N . SER B 2 71 ? 13.96076 -8.12587 -0.60230 1.000 112.98666 90 SER D N 1
ATOM 1384 C CA . SER B 2 71 ? 14.91669 -9.02631 0.04828 1.000 108.90485 90 SER D CA 1
ATOM 1385 C C . SER B 2 71 ? 16.28199 -8.34291 0.05757 1.000 108.15103 90 SER D C 1
ATOM 1386 O O . SER B 2 71 ? 17.08159 -8.51103 -0.86644 1.000 138.22123 90 SER D O 1
ATOM 1389 N N . GLN B 2 72 ? 16.53900 -7.57230 1.10972 1.000 109.00677 91 GLN D N 1
ATOM 1390 C CA . GLN B 2 72 ? 17.82627 -6.91583 1.27198 1.000 110.75763 91 GLN D CA 1
ATOM 1391 C C . GLN B 2 72 ? 18.82118 -7.86180 1.92807 1.000 105.48627 91 GLN D C 1
ATOM 1392 O O . GLN B 2 72 ? 18.47269 -8.62780 2.83126 1.000 119.36176 91 GLN D O 1
ATOM 1398 N N . GLY B 2 73 ? 20.05681 -7.81416 1.45954 1.000 103.81326 92 GLY D N 1
ATOM 1399 C CA . GLY B 2 73 ? 21.11491 -8.67089 1.96462 1.000 125.60840 92 GLY D CA 1
ATOM 1400 C C . GLY B 2 73 ? 22.03677 -9.12089 0.84875 1.000 144.51043 92 GLY D C 1
ATOM 1401 O O . GLY B 2 73 ? 21.63445 -9.27930 -0.30474 1.000 154.37092 92 GLY D O 1
ATOM 1402 N N . ASP B 2 74 ? 23.30673 -9.33340 1.19632 1.000 138.58421 93 ASP D N 1
ATOM 1403 C CA . ASP B 2 74 ? 24.31430 -9.75520 0.23555 1.000 138.03735 93 ASP D CA 1
ATOM 1404 C C . ASP B 2 74 ? 24.81321 -11.17022 0.48323 1.000 131.23578 93 ASP D C 1
ATOM 1405 O O . ASP B 2 74 ? 25.52536 -11.71462 -0.36674 1.000 127.03081 93 ASP D O 1
ATOM 1410 N N . ILE B 2 75 ? 24.46842 -11.77291 1.61976 1.000 129.84565 94 ILE D N 1
ATOM 1411 C CA . ILE B 2 75 ? 24.82111 -13.15863 1.90431 1.000 107.32554 94 ILE D CA 1
ATOM 1412 C C . ILE B 2 75 ? 23.59313 -13.88698 2.44069 1.000 120.38665 94 ILE D C 1
ATOM 1413 O O . ILE B 2 75 ? 23.35230 -15.05161 2.10298 1.000 112.18023 94 ILE D O 1
ATOM 1418 N N . VAL B 2 76 ? 22.80687 -13.20680 3.27548 1.000 130.06562 95 VAL D N 1
ATOM 1419 C CA . VAL B 2 76 ? 21.57477 -13.75375 3.83785 1.000 113.63633 95 VAL D CA 1
ATOM 1420 C C . VAL B 2 76 ? 20.50247 -12.67451 3.77945 1.000 115.78629 95 VAL D C 1
ATOM 1421 O O . VAL B 2 76 ? 20.73010 -11.54325 4.21962 1.000 147.98697 95 VAL D O 1
ATOM 1425 N N . PHE B 2 77 ? 19.33344 -13.02303 3.24822 1.000 98.11998 96 PHE D N 1
ATOM 1426 C CA . PHE B 2 77 ? 18.29785 -12.03487 2.97851 1.000 103.86904 96 PHE D CA 1
ATOM 1427 C C . PHE B 2 77 ? 17.49958 -11.69598 4.23134 1.000 117.05685 96 PHE D C 1
ATOM 1428 O O . PHE B 2 77 ? 17.21376 -12.56390 5.06170 1.000 113.01264 96 PHE D O 1
ATOM 1436 N N . GLY B 2 78 ? 17.14216 -10.41900 4.35922 1.000 104.14126 97 GLY D N 1
ATOM 1437 C CA . GLY B 2 78 ? 16.09623 -10.00203 5.27243 1.000 103.72972 97 GLY D CA 1
ATOM 1438 C C . GLY B 2 78 ? 14.85014 -9.64586 4.48806 1.000 112.51707 97 GLY D C 1
ATOM 1439 O O . GLY B 2 78 ? 14.94373 -9.33520 3.29712 1.000 144.57923 97 GLY D O 1
ATOM 1440 N N . PHE B 2 79 ? 13.68103 -9.68210 5.12422 1.000 98.99253 98 PHE D N 1
ATOM 1441 C CA . PHE B 2 79 ? 12.41952 -9.57559 4.40596 1.000 97.73512 98 PHE D CA 1
ATOM 1442 C C . PHE B 2 79 ? 11.52495 -8.51222 5.02800 1.000 117.27729 98 PHE D C 1
ATOM 1443 O O . PHE B 2 79 ? 11.54722 -8.28705 6.24101 1.000 142.61789 98 PHE D O 1
ATOM 1451 N N . ARG B 2 80 ? 10.72898 -7.86550 4.17694 1.000 113.68042 99 ARG D N 1
ATOM 1452 C CA . ARG B 2 80 ? 9.66654 -6.97552 4.62306 1.000 131.80045 99 ARG D CA 1
ATOM 1453 C C . ARG B 2 80 ? 8.59854 -6.91726 3.53931 1.000 147.97805 99 ARG D C 1
ATOM 1454 O O . ARG B 2 80 ? 8.91328 -6.94587 2.34603 1.000 137.87151 99 ARG D O 1
ATOM 1462 N N . CYS B 2 81 ? 7.33466 -6.84813 3.96461 1.000 151.82797 100 CYS D N 1
ATOM 1463 C CA . CYS B 2 81 ? 6.19455 -6.88527 3.04619 1.000 133.89675 100 CYS D CA 1
ATOM 1464 C C . CYS B 2 81 ? 5.93416 -5.49257 2.47324 1.000 157.11212 100 CYS D C 1
ATOM 1465 O O . CYS B 2 81 ? 4.98596 -4.79383 2.83822 1.000 199.22733 100 CYS D O 1
ATOM 1468 N N . VAL B 2 82 ? 6.80657 -5.08622 1.55157 1.000 151.07208 101 VAL D N 1
ATOM 1469 C CA . VAL B 2 82 ? 6.60158 -3.80598 0.89278 1.000 150.36118 101 VAL D CA 1
ATOM 1470 C C . VAL B 2 82 ? 5.42595 -3.94402 -0.06755 1.000 145.36728 101 VAL D C 1
ATOM 1471 O O . VAL B 2 82 ? 5.17663 -5.01916 -0.62986 1.000 128.39909 101 VAL D O 1
ATOM 1475 N N . ALA B 2 83 ? 4.68542 -2.85371 -0.25237 1.000 141.85414 102 ALA D N 1
ATOM 1476 C CA . ALA B 2 83 ? 3.51050 -2.91304 -1.10465 1.000 139.06788 102 ALA D CA 1
ATOM 1477 C C . ALA B 2 83 ? 3.91718 -3.12549 -2.56043 1.000 159.09051 102 ALA D C 1
ATOM 1478 O O . ALA B 2 83 ? 5.07869 -2.96387 -2.94529 1.000 179.11552 102 ALA D O 1
ATOM 1480 N N . CYS B 2 84 ? 2.93653 -3.49046 -3.37940 1.000 165.17194 103 CYS D N 1
ATOM 1481 C CA . CYS B 2 84 ? 3.20146 -3.74822 -4.78553 1.000 161.79615 103 CYS D CA 1
ATOM 1482 C C . CYS B 2 84 ? 3.28604 -2.42817 -5.54079 1.000 157.83073 103 CYS D C 1
ATOM 1483 O O . CYS B 2 84 ? 2.48442 -1.51650 -5.31612 1.000 138.76791 103 CYS D O 1
ATOM 1486 N N . ALA B 2 85 ? 4.27568 -2.32533 -6.42611 1.000 173.05559 104 ALA D N 1
ATOM 1487 C CA . ALA B 2 85 ? 4.46159 -1.11153 -7.20948 1.000 166.07820 104 ALA D CA 1
ATOM 1488 C C . ALA B 2 85 ? 3.22090 -0.79247 -8.03700 1.000 156.54804 104 ALA D C 1
ATOM 1489 O O . ALA B 2 85 ? 2.44667 -1.67749 -8.41237 1.000 141.20117 104 ALA D O 1
ATOM 1491 N N . MET B 2 86 ? 3.04155 0.49547 -8.31850 1.000 151.49751 105 MET D N 1
ATOM 1492 C CA . MET B 2 86 ? 1.90467 0.95088 -9.10494 1.000 166.06483 105 MET D CA 1
ATOM 1493 C C . MET B 2 86 ? 1.99716 0.42062 -10.53057 1.000 155.16898 105 MET D C 1
ATOM 1494 O O . MET B 2 86 ? 3.08762 0.28911 -11.09389 1.000 152.94488 105 MET D O 1
ATOM 1499 N N . GLY B 2 87 ? 0.83936 0.11046 -11.11183 1.000 164.96620 106 GLY D N 1
ATOM 1500 C CA . GLY B 2 87 ? 0.76784 -0.50609 -12.41599 1.000 170.58115 106 GLY D CA 1
ATOM 1501 C C . GLY B 2 87 ? 0.71946 -2.01652 -12.38828 1.000 149.33159 106 GLY D C 1
ATOM 1502 O O . GLY B 2 87 ? 0.52100 -2.63581 -13.44118 1.000 148.76758 106 GLY D O 1
ATOM 1503 N N . THR B 2 88 ? 0.89466 -2.62475 -11.22190 1.000 144.38343 107 THR D N 1
ATOM 1504 C CA . THR B 2 88 ? 0.88451 -4.06772 -11.03981 1.000 138.99615 107 THR D CA 1
ATOM 1505 C C . THR B 2 88 ? -0.16766 -4.42014 -9.98759 1.000 141.90689 107 THR D C 1
ATOM 1506 O O . THR B 2 88 ? -0.96202 -3.57502 -9.56342 1.000 143.23879 107 THR D O 1
ATOM 1510 N N . PHE B 2 89 ? -0.16630 -5.67982 -9.56457 1.000 133.84335 108 PHE D N 1
ATOM 1511 C CA . PHE B 2 89 ? -1.11011 -6.15090 -8.56030 1.000 137.32150 108 PHE D CA 1
ATOM 1512 C C . PHE B 2 89 ? -0.58013 -7.43679 -7.94301 1.000 136.65423 108 PHE D C 1
ATOM 1513 O O . PHE B 2 89 ? 0.40389 -8.01715 -8.40712 1.000 148.93497 108 PHE D O 1
ATOM 1521 N N . SER B 2 90 ? -1.26235 -7.87785 -6.88712 1.000 132.62678 109 SER D N 1
ATOM 1522 C CA . SER B 2 90 ? -0.94935 -9.14702 -6.23416 1.000 123.80880 109 SER D CA 1
ATOM 1523 C C . SER B 2 90 ? -2.15081 -9.51939 -5.37807 1.000 155.60165 109 SER D C 1
ATOM 1524 O O . SER B 2 90 ? -2.41363 -8.86177 -4.36773 1.000 188.76211 109 SER D O 1
ATOM 1527 N N . ALA B 2 91 ? -2.88344 -10.55312 -5.79138 1.000 135.60157 110 ALA D N 1
ATOM 1528 C CA . ALA B 2 91 ? -4.09710 -10.97686 -5.10829 1.000 135.59041 110 ALA D CA 1
ATOM 1529 C C . ALA B 2 91 ? -3.87497 -12.19768 -4.22235 1.000 147.66955 110 ALA D C 1
ATOM 1530 O O . ALA B 2 91 ? -4.82980 -12.92593 -3.93132 1.000 155.96746 110 ALA D O 1
ATOM 1532 N N . GLY B 2 92 ? -2.63620 -12.43375 -3.78046 1.000 166.17258 111 GLY D N 1
ATOM 1533 C CA . GLY B 2 92 ? -2.33260 -13.59716 -2.97655 1.000 167.55090 111 GLY D CA 1
ATOM 1534 C C . GLY B 2 92 ? -1.28860 -13.28229 -1.92411 1.000 155.83485 111 GLY D C 1
ATOM 1535 O O . GLY B 2 92 ? -0.67720 -12.21126 -1.92201 1.000 153.38259 111 GLY D O 1
ATOM 1536 N N . ARG B 2 93 ? -1.09512 -14.24670 -1.02365 1.000 144.70147 112 ARG D N 1
ATOM 1537 C CA . ARG B 2 93 ? -0.13130 -14.10979 0.06012 1.000 146.90437 112 ARG D CA 1
ATOM 1538 C C . ARG B 2 93 ? 1.29283 -14.45069 -0.35652 1.000 160.24239 112 ARG D C 1
ATOM 1539 O O . ARG B 2 93 ? 2.21837 -14.21638 0.42862 1.000 168.44322 112 ARG D O 1
ATOM 1547 N N . ASP B 2 94 ? 1.49247 -14.99691 -1.55983 1.000 155.49707 113 ASP D N 1
ATOM 1548 C CA . ASP B 2 94 ? 2.83616 -15.38395 -1.97810 1.000 129.74213 113 ASP D CA 1
ATOM 1549 C C . ASP B 2 94 ? 3.75971 -14.17853 -2.09739 1.000 131.02097 113 ASP D C 1
ATOM 1550 O O . ASP B 2 94 ? 4.96878 -14.30206 -1.88024 1.000 128.72891 113 ASP D O 1
ATOM 1555 N N . GLY B 2 95 ? 3.21394 -13.00934 -2.41935 1.000 166.14519 114 GLY D N 1
ATOM 1556 C CA . GLY B 2 95 ? 4.00894 -11.79880 -2.48102 1.000 155.00720 114 GLY D CA 1
ATOM 1557 C C . GLY B 2 95 ? 4.79061 -11.63453 -3.76823 1.000 119.76012 114 GLY D C 1
ATOM 1558 O O . GLY B 2 95 ? 6.00147 -11.39319 -3.74512 1.000 110.18133 114 GLY D O 1
ATOM 1559 N N . HIS B 2 96 ? 4.10420 -11.76511 -4.90093 1.000 104.05680 115 HIS D N 1
ATOM 1560 C CA . HIS B 2 96 ? 4.69620 -11.55466 -6.21488 1.000 100.68933 115 HIS D CA 1
ATOM 1561 C C . HIS B 2 96 ? 3.81513 -10.59645 -6.99991 1.000 107.71563 115 HIS D C 1
ATOM 1562 O O . HIS B 2 96 ? 2.60794 -10.82240 -7.12835 1.000 110.03406 115 HIS D O 1
ATOM 1569 N N . CYS B 2 97 ? 4.41849 -9.53077 -7.51896 1.000 113.72414 116 CYS D N 1
ATOM 1570 C CA . CYS B 2 97 ? 3.69460 -8.52127 -8.28829 1.000 132.88564 116 CYS D CA 1
ATOM 1571 C C . CYS B 2 97 ? 3.49647 -9.03040 -9.70939 1.000 133.52957 116 CYS D C 1
ATOM 1572 O O . CYS B 2 97 ? 4.37942 -8.89407 -10.55849 1.000 136.67012 116 CYS D O 1
ATOM 1575 N N . ARG B 2 98 ? 2.33688 -9.61913 -9.97818 1.000 126.67859 117 ARG D N 1
ATOM 1576 C CA . ARG B 2 98 ? 1.98833 -9.97429 -11.34415 1.000 127.18323 117 ARG D CA 1
ATOM 1577 C C . ARG B 2 98 ? 1.40666 -8.75014 -12.04415 1.000 120.60036 117 ARG D C 1
ATOM 1578 O O . ARG B 2 98 ? 0.76477 -7.90261 -11.42015 1.000 124.04249 117 ARG D O 1
ATOM 1586 N N . LEU B 2 99 ? 1.67007 -8.64178 -13.34267 1.000 122.64666 118 LEU D N 1
ATOM 1587 C CA . LEU B 2 99 ? 1.34014 -7.42957 -14.07992 1.000 128.91103 118 LEU D CA 1
ATOM 1588 C C . LEU B 2 99 ? -0.13404 -7.36734 -14.46637 1.000 140.33219 118 LEU D C 1
ATOM 1589 O O . LEU B 2 99 ? -0.78736 -8.38985 -14.69603 1.000 136.16972 118 LEU D O 1
ATOM 1594 N N . TRP B 2 100 ? -0.64386 -6.13745 -14.55623 1.000 155.09066 119 TRP D N 1
ATOM 1595 C CA . TRP B 2 100 ? -2.01875 -5.90398 -14.97859 1.000 151.96418 119 TRP D CA 1
ATOM 1596 C C . TRP B 2 100 ? -2.21384 -6.34107 -16.42519 1.000 167.33933 119 TRP D C 1
ATOM 1597 O O . TRP B 2 100 ? -1.28078 -6.33845 -17.23240 1.000 191.85717 119 TRP D O 1
ATOM 1608 N N . THR B 2 101 ? -3.44474 -6.72198 -16.75031 1.000 158.54173 120 THR D N 1
ATOM 1609 C CA . THR B 2 101 ? -3.79699 -7.12548 -18.10640 1.000 161.87343 120 THR D CA 1
ATOM 1610 C C . THR B 2 101 ? -4.26413 -5.89582 -18.87636 1.000 168.57978 120 THR D C 1
ATOM 1611 O O . THR B 2 101 ? -5.38091 -5.41154 -18.66690 1.000 167.17299 120 THR D O 1
ATOM 1615 N N . ASN B 2 102 ? -3.41523 -5.39275 -19.77111 1.000 183.70256 121 ASN D N 1
ATOM 1616 C CA . ASN B 2 102 ? -3.77931 -4.25826 -20.61681 1.000 177.00359 121 ASN D CA 1
ATOM 1617 C C . ASN B 2 102 ? -4.47779 -4.83282 -21.84000 1.000 170.82320 121 ASN D C 1
ATOM 1618 O O . ASN B 2 102 ? -3.86457 -5.05577 -22.88070 1.000 184.14143 121 ASN D O 1
ATOM 1623 N N . CYS B 2 103 ? -5.78555 -5.06233 -21.71827 1.000 173.82111 122 CYS D N 1
ATOM 1624 C CA . CYS B 2 103 ? -6.54416 -5.59176 -22.84690 1.000 184.50998 122 CYS D CA 1
ATOM 1625 C C . CYS B 2 103 ? -6.51474 -4.65473 -24.05011 1.000 211.99551 122 CYS D C 1
ATOM 1626 O O . CYS B 2 103 ? -6.60283 -5.12114 -25.19173 1.000 185.14787 122 CYS D O 1
ATOM 1629 N N . SER B 2 104 ? -6.42001 -3.33953 -23.82274 1.000 228.31711 123 SER D N 1
ATOM 1630 C CA . SER B 2 104 ? -6.45387 -2.39158 -24.93551 1.000 254.18558 123 SER D CA 1
ATOM 1631 C C . SER B 2 104 ? -5.30221 -2.64413 -25.90192 1.000 270.18151 123 SER D C 1
ATOM 1632 O O . SER B 2 104 ? -5.49646 -2.69387 -27.12239 1.000 289.15277 123 SER D O 1
ATOM 1635 N N . GLN B 2 105 ? -4.09005 -2.80474 -25.37267 1.000 285.34911 124 GLN D N 1
ATOM 1636 C CA . GLN B 2 105 ? -2.95680 -3.20143 -26.19782 1.000 268.53400 124 GLN D CA 1
ATOM 1637 C C . GLN B 2 105 ? -2.93224 -4.69883 -26.47720 1.000 259.86161 124 GLN D C 1
ATOM 1638 O O . GLN B 2 105 ? -2.10823 -5.14921 -27.27945 1.000 272.60717 124 GLN D O 1
ATOM 1644 N N . PHE B 2 106 ? -3.80783 -5.47528 -25.83419 1.000 246.10871 125 PHE D N 1
ATOM 1645 C CA . PHE B 2 106 ? -3.83908 -6.92110 -25.99172 1.000 211.00616 125 PHE D CA 1
ATOM 1646 C C . PHE B 2 106 ? -5.01079 -7.43268 -26.82190 1.000 196.94876 125 PHE D C 1
ATOM 1647 O O . PHE B 2 106 ? -4.89903 -8.51935 -27.39897 1.000 195.90931 125 PHE D O 1
ATOM 1655 N N . GLY B 2 107 ? -6.11029 -6.68054 -26.92644 1.000 195.08208 126 GLY D N 1
ATOM 1656 C CA . GLY B 2 107 ? -7.21933 -7.12609 -27.75373 1.000 202.28958 126 GLY D CA 1
ATOM 1657 C C . GLY B 2 107 ? -8.64014 -6.87700 -27.27386 1.000 190.43934 126 GLY D C 1
ATOM 1658 O O . GLY B 2 107 ? -9.57069 -6.93720 -28.08231 1.000 173.01735 126 GLY D O 1
ATOM 1659 N N . PHE B 2 108 ? -8.84186 -6.59755 -25.98950 1.000 188.39067 127 PHE D N 1
ATOM 1660 C CA . PHE B 2 108 ? -10.17578 -6.38068 -25.43836 1.000 187.32154 127 PHE D CA 1
ATOM 1661 C C . PHE B 2 108 ? -10.27330 -4.98984 -24.82006 1.000 207.71453 127 PHE D C 1
ATOM 1662 O O . PHE B 2 108 ? -9.29531 -4.23946 -24.76156 1.000 218.53217 127 PHE D O 1
ATOM 1670 N N . LEU B 2 109 ? -11.48257 -4.62198 -24.40312 1.000 199.67217 128 LEU D N 1
ATOM 1671 C CA . LEU B 2 109 ? -11.65268 -3.47284 -23.52819 1.000 201.11292 128 LEU D CA 1
ATOM 1672 C C . LEU B 2 109 ? -11.83375 -3.95413 -22.09318 1.000 190.91317 128 LEU D C 1
ATOM 1673 O O . LEU B 2 109 ? -12.11164 -5.12816 -21.84009 1.000 203.14876 128 LEU D O 1
ATOM 1678 N N . THR B 2 110 ? -11.68897 -3.02584 -21.15212 1.000 172.62153 129 THR D N 1
ATOM 1679 C CA . THR B 2 110 ? -11.66379 -3.34550 -19.72904 1.000 170.07727 129 THR D CA 1
ATOM 1680 C C . THR B 2 110 ? -12.91639 -2.80507 -19.05276 1.000 184.48629 129 THR D C 1
ATOM 1681 O O . THR B 2 110 ? -13.20240 -1.60665 -19.14114 1.000 201.23541 129 THR D O 1
ATOM 1685 N N . MET B 2 111 ? -13.66002 -3.68961 -18.38361 1.000 174.32723 130 MET D N 1
ATOM 1686 C CA . MET B 2 111 ? -14.79558 -3.25216 -17.57646 1.000 183.01168 130 MET D CA 1
ATOM 1687 C C . MET B 2 111 ? -14.32441 -2.58455 -16.29165 1.000 173.77193 130 MET D C 1
ATOM 1688 O O . MET B 2 111 ? -14.61963 -1.41213 -16.03620 1.000 182.97806 130 MET D O 1
ATOM 1693 N N . PHE B 2 112 ? -13.56450 -3.31933 -15.47538 1.000 162.91008 131 PHE D N 1
ATOM 1694 C CA . PHE B 2 112 ? -13.06419 -2.79082 -14.21589 1.000 166.19675 131 PHE D CA 1
ATOM 1695 C C . PHE B 2 112 ? -11.58770 -2.46586 -14.33398 1.000 180.70188 131 PHE D C 1
ATOM 1696 O O . PHE B 2 112 ? -10.80329 -3.31962 -14.77706 1.000 181.15988 131 PHE D O 1
ATOM 1704 N N . PRO B 2 113 ? -11.17987 -1.25148 -13.94902 1.000 181.50672 132 PRO D N 1
ATOM 1705 C CA . PRO B 2 113 ? -9.77159 -0.87232 -14.14430 1.000 183.05035 132 PRO D CA 1
ATOM 1706 C C . PRO B 2 113 ? -8.81974 -1.67730 -13.27660 1.000 162.08555 132 PRO D C 1
ATOM 1707 O O . PRO B 2 113 ? -7.68978 -1.95667 -13.70227 1.000 164.20337 132 PRO D O 1
ATOM 1711 N N . GLY B 2 114 ? -9.22831 -2.02809 -12.05926 1.000 169.25879 133 GLY D N 1
ATOM 1712 C CA . GLY B 2 114 ? -8.39156 -2.82221 -11.18847 1.000 167.96078 133 GLY D CA 1
ATOM 1713 C C . GLY B 2 114 ? -7.58472 -1.97270 -10.21667 1.000 170.84354 133 GLY D C 1
ATOM 1714 O O . GLY B 2 114 ? -7.32359 -0.78698 -10.43662 1.000 179.40303 133 GLY D O 1
ATOM 1715 N N . ASN B 2 115 ? -7.18109 -2.60043 -9.11864 1.000 165.58250 134 ASN D N 1
ATOM 1716 C CA . ASN B 2 115 ? -6.37974 -1.92935 -8.09931 1.000 152.27532 134 ASN D CA 1
ATOM 1717 C C . ASN B 2 115 ? -5.25439 -2.88077 -7.71040 1.000 145.25814 134 ASN D C 1
ATOM 1718 O O . ASN B 2 115 ? -4.91771 -3.80486 -8.45633 1.000 142.47762 134 ASN D O 1
ATOM 1723 N N . LYS B 2 116 ? -4.62071 -2.63456 -6.56461 1.000 148.93248 135 LYS D N 1
ATOM 1724 C CA . LYS B 2 116 ? -3.52493 -3.50223 -6.14264 1.000 137.68366 135 LYS D CA 1
ATOM 1725 C C . LYS B 2 116 ? -4.03245 -4.85099 -5.64195 1.000 118.90788 135 LYS D C 1
ATOM 1726 O O . LYS B 2 116 ? -3.42256 -5.89189 -5.91665 1.000 112.59324 135 LYS D O 1
ATOM 1732 N N . THR B 2 117 ? -5.13758 -4.85501 -4.89444 1.000 145.03472 136 THR D N 1
ATOM 1733 C CA . THR B 2 117 ? -5.61437 -6.09805 -4.29803 1.000 167.69697 136 THR D CA 1
ATOM 1734 C C . THR B 2 117 ? -6.13403 -7.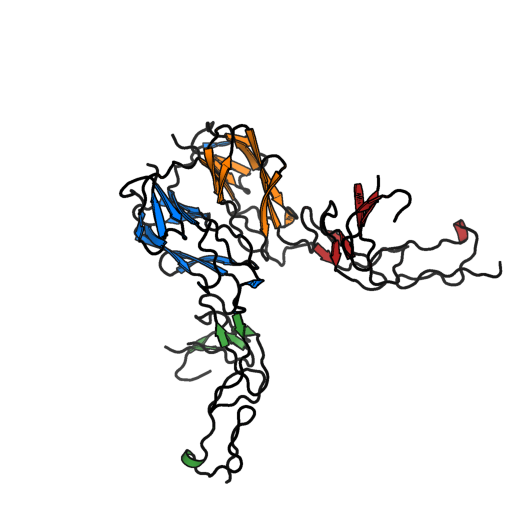08458 -5.33982 1.000 155.87231 136 THR D C 1
ATOM 1735 O O . THR B 2 117 ? -6.01890 -8.29869 -5.14076 1.000 132.47690 136 THR D O 1
ATOM 1739 N N . HIS B 2 118 ? -6.70258 -6.60365 -6.44668 1.000 152.69529 137 HIS D N 1
ATOM 1740 C CA . HIS B 2 118 ? -7.29720 -7.48314 -7.44704 1.000 149.54592 137 HIS D CA 1
ATOM 1741 C C . HIS B 2 118 ? -6.82389 -7.11148 -8.84575 1.000 141.56758 137 HIS D C 1
ATOM 1742 O O . HIS B 2 118 ? -6.31758 -6.01396 -9.08542 1.000 146.09937 137 HIS D O 1
ATOM 1749 N N . ASN B 2 119 ? -7.01210 -8.04703 -9.77312 1.000 118.86184 138 ASN D N 1
ATOM 1750 C CA . ASN B 2 119 ? -6.66789 -7.83128 -11.17111 1.000 123.83256 138 ASN D CA 1
ATOM 1751 C C . ASN B 2 119 ? -7.78633 -7.11134 -11.91554 1.000 159.09249 138 ASN D C 1
ATOM 1752 O O . ASN B 2 119 ? -8.96342 -7.19120 -11.55053 1.000 164.14006 138 ASN D O 1
ATOM 1757 N N . ALA B 2 120 ? -7.39860 -6.38156 -12.95908 1.000 166.10052 139 ALA D N 1
ATOM 1758 C CA . ALA B 2 120 ? -8.37177 -5.70531 -13.80390 1.000 154.00955 139 ALA D CA 1
ATOM 1759 C C . ALA B 2 120 ? -9.26268 -6.72339 -14.50562 1.000 143.98307 139 ALA D C 1
ATOM 1760 O O . ALA B 2 120 ? -8.86156 -7.86320 -14.75973 1.000 150.07441 139 ALA D O 1
ATOM 1762 N N . VAL B 2 121 ? -10.48252 -6.30246 -14.82414 1.000 135.58631 140 VAL D N 1
ATOM 1763 C CA . VAL B 2 121 ? -11.41535 -7.12881 -15.57468 1.000 146.28886 140 VAL D CA 1
ATOM 1764 C C . VAL B 2 121 ? -11.62362 -6.50745 -16.94835 1.000 152.66233 140 VAL D C 1
ATOM 1765 O O . VAL B 2 121 ? -11.56642 -5.28418 -17.11844 1.000 148.50771 140 VAL D O 1
ATOM 1769 N N . CYS B 2 122 ? -11.86485 -7.36626 -17.93416 1.000 147.44697 141 CYS D N 1
ATOM 1770 C CA . CYS B 2 122 ? -12.09413 -6.96946 -19.31496 1.000 157.79211 141 CYS D CA 1
ATOM 1771 C C . CYS B 2 122 ? -13.48490 -7.42293 -19.74370 1.000 165.56175 141 CYS D C 1
ATOM 1772 O O . CYS B 2 122 ? -14.02057 -8.40784 -19.22426 1.000 152.31186 141 CYS D O 1
ATOM 1775 N N . ILE B 2 123 ? -14.07172 -6.68936 -20.68768 1.000 175.34227 142 ILE D N 1
ATOM 1776 C CA . ILE B 2 123 ? -15.48236 -6.86367 -21.03131 1.000 183.57560 142 ILE D CA 1
ATOM 1777 C C . ILE B 2 123 ? -15.60906 -7.97140 -22.06882 1.000 186.68481 142 ILE D C 1
ATOM 1778 O O . ILE B 2 123 ? -14.86003 -7.99620 -23.05506 1.000 195.22198 142 ILE D O 1
ATOM 1783 N N . PRO B 2 124 ? -16.55038 -8.90319 -21.88875 1.000 179.15876 143 PRO D N 1
ATOM 1784 C CA . PRO B 2 124 ? -16.56356 -10.11978 -22.71266 1.000 179.89327 143 PRO D CA 1
ATOM 1785 C C . PRO B 2 124 ? -17.27664 -9.97060 -24.04730 1.000 184.34406 143 PRO D C 1
ATOM 1786 O O . PRO B 2 124 ? -16.89429 -10.62501 -25.02191 1.000 196.94231 143 PRO D O 1
ATOM 1790 N N . GLU B 2 125 ? -18.30507 -9.12312 -24.10975 1.000 181.33693 144 GLU D N 1
ATOM 1791 C CA . GLU B 2 125 ? -19.15105 -9.08365 -25.30226 1.000 196.92565 144 GLU D CA 1
ATOM 1792 C C . GLU B 2 125 ? -18.39155 -8.67113 -26.55784 1.000 226.00226 144 GLU D C 1
ATOM 1793 O O . GLU B 2 125 ? -18.50765 -9.37378 -27.57731 1.000 234.37751 144 GLU D O 1
ATOM 1799 N N . PRO B 2 126 ? -17.60992 -7.57509 -26.57474 1.000 217.26847 145 PRO D N 1
ATOM 1800 C CA . PRO B 2 126 ? -16.87140 -7.30438 -27.81360 1.000 223.05579 145 PRO D CA 1
ATOM 1801 C C . PRO B 2 126 ? -15.68740 -8.24888 -28.00344 1.000 222.52193 145 PRO D C 1
ATOM 1802 O O . PRO B 2 126 ? -15.69476 -9.03925 -28.94720 1.000 226.11165 145 PRO D O 1
ATOM 1806 N N . GLU C 1 9 ? 59.09801 -12.95369 25.56481 1.000 139.27974 50 GLU A N 1
ATOM 1807 C CA . GLU C 1 9 ? 59.08569 -13.71723 24.32375 1.000 144.43442 50 GLU A CA 1
ATOM 1808 C C . GLU C 1 9 ? 57.67138 -14.11229 23.93288 1.000 141.72845 50 GLU A C 1
ATOM 1809 O O . GLU C 1 9 ? 56.75104 -13.30172 23.98546 1.000 139.04973 50 GLU A O 1
ATOM 1815 N N . SER C 1 10 ? 57.50189 -15.37647 23.55223 1.000 140.23986 51 SER A N 1
ATOM 1816 C CA . SER C 1 10 ? 56.22882 -15.88852 23.04843 1.000 147.66468 51 SER A CA 1
ATOM 1817 C C . SER C 1 10 ? 55.53871 -16.70416 24.13643 1.000 172.65108 51 SER A C 1
ATOM 1818 O O . SER C 1 10 ? 55.93857 -17.83293 24.42494 1.000 179.33402 51 SER A O 1
ATOM 1821 N N . CYS C 1 11 ? 54.49099 -16.13651 24.73338 1.000 174.77186 52 CYS A N 1
ATOM 1822 C CA . CYS C 1 11 ? 53.61944 -16.86013 25.66192 1.000 175.65435 52 CYS A CA 1
ATOM 1823 C C . CYS C 1 11 ? 52.22605 -16.92600 25.04022 1.000 176.47940 52 CYS A C 1
ATOM 1824 O O . CYS C 1 11 ? 51.50100 -15.92863 25.00174 1.000 187.47370 52 CYS A O 1
ATOM 1827 N N . MET C 1 12 ? 51.88906 -18.09273 24.50715 1.000 168.40123 53 MET A N 1
ATOM 1828 C CA . MET C 1 12 ? 50.53091 -18.44895 24.13734 1.000 166.54059 53 MET A CA 1
ATOM 1829 C C . MET C 1 12 ? 50.10870 -19.55451 25.08538 1.000 164.59979 53 MET A C 1
ATOM 1830 O O . MET C 1 12 ? 50.74567 -20.60975 25.12160 1.000 178.67542 53 MET A O 1
ATOM 1835 N N . VAL C 1 13 ? 49.08408 -19.31201 25.87711 1.000 144.43543 54 VAL A N 1
ATOM 1836 C CA . VAL C 1 13 ? 48.68032 -20.27168 26.88887 1.000 147.68396 54 VAL A CA 1
ATOM 1837 C C . VAL C 1 13 ? 47.26807 -20.72146 26.51823 1.000 152.18351 54 VAL A C 1
ATOM 1838 O O . VAL C 1 13 ? 46.25484 -20.16527 26.94966 1.000 150.42268 54 VAL A O 1
ATOM 1842 N N . LYS C 1 14 ? 47.18701 -21.74799 25.67608 1.000 161.23870 55 LYS A N 1
ATOM 1843 C CA . LYS C 1 14 ? 45.89485 -22.26508 25.24641 1.000 154.47086 55 LYS A CA 1
ATOM 1844 C C . LYS C 1 14 ? 45.32310 -23.19154 26.31121 1.000 154.92617 55 LYS A C 1
ATOM 1845 O O . LYS C 1 14 ? 46.05690 -23.74965 27.12800 1.000 157.20971 55 LYS A O 1
ATOM 1851 N N . PHE C 1 15 ? 43.99494 -23.32519 26.32259 1.000 157.12367 56 PHE A N 1
ATOM 1852 C CA . PHE C 1 15 ? 43.31230 -24.23236 27.25052 1.000 162.18001 56 PHE A CA 1
ATOM 1853 C C . PHE C 1 15 ? 42.22698 -24.99981 26.50186 1.000 163.65402 56 PHE A C 1
ATOM 1854 O O . PHE C 1 15 ? 41.16646 -24.44547 26.20124 1.000 183.18820 56 PHE A O 1
ATOM 1862 N N . GLU C 1 16 ? 42.47965 -26.27600 26.22506 1.000 165.29406 57 GLU A N 1
ATOM 1863 C CA . GLU C 1 16 ? 41.41660 -27.15586 25.75799 1.000 168.12461 57 GLU A CA 1
ATOM 1864 C C . GLU C 1 16 ? 40.46951 -27.47858 26.90791 1.000 173.27896 57 GLU A C 1
ATOM 1865 O O . GLU C 1 16 ? 40.89404 -27.63500 28.05570 1.000 178.02959 57 GLU A O 1
ATOM 1871 N N . LEU C 1 17 ? 39.17630 -27.56911 26.60119 1.000 171.42177 58 LEU A N 1
ATOM 1872 C CA . LEU C 1 17 ? 38.19499 -27.89952 27.62650 1.000 173.10609 58 LEU A CA 1
ATOM 1873 C C . LEU C 1 17 ? 38.05555 -29.39922 27.83455 1.000 187.75389 58 LEU A C 1
ATOM 1874 O O . LEU C 1 17 ? 37.76990 -29.83516 28.95533 1.000 183.09625 58 LEU A O 1
ATOM 1879 N N . SER C 1 18 ? 38.25794 -30.19563 26.78268 1.000 187.67782 59 SER A N 1
ATOM 1880 C CA . SER C 1 18 ? 38.16159 -31.64675 26.90766 1.000 171.51641 59 SER A CA 1
ATOM 1881 C C . SER C 1 18 ? 39.18460 -32.18049 27.90203 1.000 175.91821 59 SER A C 1
ATOM 1882 O O . SER C 1 18 ? 38.83536 -32.85577 28.87684 1.000 181.07190 59 SER A O 1
ATOM 1885 N N . SER C 1 19 ? 40.46223 -31.88669 27.66569 1.000 174.21876 60 SER A N 1
ATOM 1886 C CA . SER C 1 19 ? 41.52164 -32.39208 28.52604 1.000 184.69232 60 SER A CA 1
ATOM 1887 C C . SER C 1 19 ? 41.65027 -31.61368 29.82746 1.000 185.13636 60 SER A C 1
ATOM 1888 O O . SER C 1 19 ? 42.28277 -32.11169 30.76472 1.000 190.86023 60 SER A O 1
ATOM 1891 N N . SER C 1 20 ? 41.06360 -30.41649 29.90683 1.000 174.95224 61 SER A N 1
ATOM 1892 C CA . SER C 1 20 ? 41.26349 -29.50949 31.03943 1.000 174.81164 61 SER A CA 1
ATOM 1893 C C . SER C 1 20 ? 42.74817 -29.26300 31.28833 1.000 174.72880 61 SER A C 1
ATOM 1894 O O . SER C 1 20 ? 43.18667 -29.12046 32.43045 1.000 177.46245 61 SER A O 1
ATOM 1897 N N . LYS C 1 21 ? 43.53060 -29.21802 30.21364 1.000 171.79882 62 LYS A N 1
ATOM 1898 C CA . LYS C 1 21 ? 44.97339 -29.04526 30.28461 1.000 171.83298 62 LYS A CA 1
ATOM 1899 C C . LYS C 1 21 ? 45.35611 -27.77758 29.54093 1.000 165.46093 62 LYS A C 1
ATOM 1900 O O . LYS C 1 21 ? 44.87093 -27.53223 28.43138 1.000 167.43891 62 LYS A O 1
ATOM 1906 N N . TRP C 1 22 ? 46.22492 -26.97864 30.14768 1.000 171.93949 63 TRP A N 1
ATOM 1907 C CA . TRP C 1 22 ? 46.66444 -25.72686 29.54049 1.000 160.58770 63 TRP A CA 1
ATOM 1908 C C . TRP C 1 22 ? 47.88217 -26.01285 28.67593 1.000 163.16494 63 TRP A C 1
ATOM 1909 O O . TRP C 1 22 ? 49.00662 -26.09789 29.17454 1.000 167.01458 63 TRP A O 1
ATOM 1920 N N . HIS C 1 23 ? 47.65443 -26.17035 27.37530 1.000 155.77277 64 HIS A N 1
ATOM 1921 C CA . HIS C 1 23 ? 48.75770 -26.30528 26.43658 1.000 162.09835 64 HIS A CA 1
ATOM 1922 C C . HIS C 1 23 ? 49.53727 -24.99704 26.39063 1.000 163.18214 64 HIS A C 1
ATOM 1923 O O . HIS C 1 23 ? 48.96003 -23.93143 26.16819 1.000 146.66489 64 HIS A O 1
ATOM 1930 N N . MET C 1 24 ? 50.84559 -25.06589 26.61942 1.000 168.95217 65 MET A N 1
ATOM 1931 C CA . MET C 1 24 ? 51.63948 -23.85976 26.80172 1.000 157.69707 65 MET A CA 1
ATOM 1932 C C . MET C 1 24 ? 52.87524 -23.87742 25.91860 1.000 155.95238 65 MET A C 1
ATOM 1933 O O . MET C 1 24 ? 53.36646 -24.93266 25.51487 1.000 173.83980 65 MET A O 1
ATOM 1938 N N . THR C 1 25 ? 53.38439 -22.67849 25.63592 1.000 146.85373 66 THR A N 1
ATOM 1939 C CA . THR C 1 25 ? 54.60762 -22.56908 24.85337 1.000 154.85952 66 THR A CA 1
ATOM 1940 C C . THR C 1 25 ? 55.84671 -22.70448 25.72388 1.000 172.43917 66 THR A C 1
ATOM 1941 O O . THR C 1 25 ? 56.90612 -23.11133 25.23394 1.000 162.44695 66 THR A O 1
ATOM 1945 N N . SER C 1 26 ? 55.74031 -22.34272 26.99162 1.000 179.90209 67 SER A N 1
ATOM 1946 C CA . SER C 1 26 ? 56.85022 -22.29459 27.92758 1.000 163.96692 67 SER A CA 1
ATOM 1947 C C . SER C 1 26 ? 56.48721 -23.07247 29.17932 1.000 160.74426 67 SER A C 1
ATOM 1948 O O . SER C 1 26 ? 55.30183 -23.27750 29.47003 1.000 159.80736 67 SER A O 1
ATOM 1951 N N . PRO C 1 27 ? 57.48849 -23.53876 29.94964 1.000 166.14393 68 PRO A N 1
ATOM 1952 C CA . PRO C 1 27 ? 57.18420 -24.27234 31.18858 1.000 177.36887 68 PRO A CA 1
ATOM 1953 C C . PRO C 1 27 ? 56.39135 -23.44175 32.18473 1.000 176.67917 68 PRO A C 1
ATOM 1954 O O . PRO C 1 27 ? 55.30022 -23.83460 32.61110 1.000 183.26890 68 PRO A O 1
ATOM 1958 N N . LYS C 1 28 ? 56.93842 -22.29125 32.56468 1.000 173.52029 69 LYS A N 1
ATOM 1959 C CA . LYS C 1 28 ? 56.24745 -21.33458 33.42663 1.000 167.53140 69 LYS A CA 1
ATOM 1960 C C . LYS C 1 28 ? 56.21143 -20.00231 32.69184 1.000 159.97479 69 LYS A C 1
ATOM 1961 O O . LYS C 1 28 ? 57.19856 -19.24524 32.72731 1.000 160.48572 69 LYS A O 1
ATOM 1967 N N . PRO C 1 29 ? 55.11813 -19.69939 31.99069 1.000 155.08065 70 PRO A N 1
ATOM 1968 C CA . PRO C 1 29 ? 55.12068 -18.54505 31.08674 1.000 150.19285 70 PRO A CA 1
ATOM 1969 C C . PRO C 1 29 ? 55.36755 -17.23243 31.81220 1.000 165.36113 70 PRO A C 1
ATOM 1970 O O . PRO C 1 29 ? 54.99367 -17.04773 32.97283 1.000 176.46798 70 PRO A O 1
ATOM 1974 N N . HIS C 1 30 ? 56.00382 -16.30883 31.09010 1.000 170.34949 71 HIS A N 1
ATOM 1975 C CA . HIS C 1 30 ? 56.33612 -15.00532 31.65149 1.000 173.29981 71 HIS A CA 1
ATOM 1976 C C . HIS C 1 30 ? 55.09780 -14.15802 31.90727 1.000 173.91618 71 HIS A C 1
ATOM 1977 O O . HIS C 1 30 ? 55.08898 -13.34284 32.83599 1.000 180.15934 71 HIS A O 1
ATOM 1984 N N . CYS C 1 31 ? 54.04832 -14.33054 31.10816 1.000 152.04088 72 CYS A N 1
ATOM 1985 C CA . CYS C 1 31 ? 52.89820 -13.44487 31.18922 1.000 158.59141 72 CYS A CA 1
ATOM 1986 C C . CYS C 1 31 ? 51.73743 -14.01120 31.99529 1.000 176.28386 72 CYS A C 1
ATOM 1987 O O . CYS C 1 31 ? 50.85185 -13.24457 32.38956 1.000 179.42015 72 CYS A O 1
ATOM 1990 N N . VAL C 1 32 ? 51.71677 -15.31541 32.26340 1.000 181.28635 73 VAL A N 1
ATOM 1991 C CA . VAL C 1 32 ? 50.57135 -15.94200 32.90984 1.000 177.61188 73 VAL A CA 1
ATOM 1992 C C . VAL C 1 32 ? 51.04563 -16.96516 33.93417 1.000 187.13125 73 VAL A C 1
ATOM 1993 O O . VAL C 1 32 ? 52.08283 -17.61377 33.76529 1.000 205.17786 73 VAL A O 1
ATOM 1997 N N . ASN C 1 33 ? 50.28230 -17.08416 35.01859 1.000 177.32109 74 ASN A N 1
ATOM 1998 C CA . ASN C 1 33 ? 50.40456 -18.16944 35.98909 1.000 158.67036 74 ASN A CA 1
ATOM 1999 C C . ASN C 1 33 ? 49.03959 -18.85350 36.00836 1.000 167.33862 74 ASN A C 1
ATOM 2000 O O . ASN C 1 33 ? 48.15529 -18.48410 36.78481 1.000 174.32260 74 ASN A O 1
ATOM 2005 N N . THR C 1 34 ? 48.87356 -19.84911 35.14085 1.000 174.86108 75 THR A N 1
ATOM 2006 C CA . THR C 1 34 ? 47.56389 -20.42098 34.86876 1.000 147.13857 75 THR A CA 1
ATOM 2007 C C . THR C 1 34 ? 47.07753 -21.28247 36.03425 1.000 174.65077 75 THR A C 1
ATOM 2008 O O . THR C 1 34 ? 47.82342 -21.62282 36.95727 1.000 215.56995 75 THR A O 1
ATOM 2012 N N . THR C 1 35 ? 45.79402 -21.63196 35.97553 1.000 152.80576 76 THR A N 1
ATOM 2013 C CA . THR C 1 35 ? 45.16278 -22.53342 36.92509 1.000 174.95588 76 THR A CA 1
ATOM 2014 C C . THR C 1 35 ? 44.51857 -23.68948 36.17180 1.000 183.25433 76 THR A C 1
ATOM 2015 O O . THR C 1 35 ? 44.26570 -23.61031 34.96735 1.000 175.08190 76 THR A O 1
ATOM 2019 N N . SER C 1 36 ? 44.23747 -24.76848 36.90412 1.000 190.14239 77 SER A N 1
ATOM 2020 C CA . SER C 1 36 ? 43.77464 -25.99170 36.25763 1.000 172.86537 77 SER A CA 1
ATOM 2021 C C . SER C 1 36 ? 42.31519 -25.89311 35.83061 1.000 155.06184 77 SER A C 1
ATOM 2022 O O . SER C 1 36 ? 41.91969 -26.50952 34.83444 1.000 157.13136 77 SER A O 1
ATOM 2025 N N . ASP C 1 37 ? 41.50141 -25.14011 36.56703 1.000 154.51879 78 ASP A N 1
ATOM 2026 C CA . ASP C 1 37 ? 40.06409 -25.09535 36.32214 1.000 169.02679 78 ASP A CA 1
ATOM 2027 C C . ASP C 1 37 ? 39.67549 -24.25562 35.10959 1.000 159.29996 78 ASP A C 1
ATOM 2028 O O . ASP C 1 37 ? 38.47767 -24.09031 34.85138 1.000 153.54717 78 ASP A O 1
ATOM 2033 N N . GLY C 1 38 ? 40.63931 -23.72761 34.35983 1.000 168.12211 79 GLY A N 1
ATOM 2034 C CA . GLY C 1 38 ? 40.35284 -22.89382 33.21297 1.000 161.62396 79 GLY A CA 1
ATOM 2035 C C . GLY C 1 38 ? 40.49434 -21.40762 33.45984 1.000 153.78009 79 GLY A C 1
ATOM 2036 O O . GLY C 1 38 ? 40.47012 -20.63139 32.49630 1.000 138.67430 79 GLY A O 1
ATOM 2037 N N . LYS C 1 39 ? 40.62965 -20.98887 34.71469 1.000 158.16699 80 LYS A N 1
ATOM 2038 C CA . LYS C 1 39 ? 40.90604 -19.59722 35.02548 1.000 141.68278 80 LYS A CA 1
ATOM 2039 C C . LYS C 1 39 ? 42.40574 -19.33457 34.90544 1.000 134.94959 80 LYS A C 1
ATOM 2040 O O . LYS C 1 39 ? 43.20654 -20.24386 34.67009 1.000 153.29217 80 LYS A O 1
ATOM 2046 N N . LEU C 1 40 ? 42.79669 -18.07435 35.06864 1.000 139.83738 81 LEU A N 1
ATOM 2047 C CA . LEU C 1 40 ? 44.20522 -17.70794 35.01250 1.000 151.89301 81 LEU A CA 1
ATOM 2048 C C . LEU C 1 40 ? 44.39909 -16.40112 35.76728 1.000 153.56606 81 LEU A C 1
ATOM 2049 O O . LEU C 1 40 ? 43.43808 -15.75398 36.19008 1.000 149.89725 81 LEU A O 1
ATOM 2054 N N . LYS C 1 41 ? 45.66450 -16.02103 35.92934 1.000 154.25245 82 LYS A N 1
ATOM 2055 C CA . LYS C 1 41 ? 46.02607 -14.79473 36.62601 1.000 151.97610 82 LYS A CA 1
ATOM 2056 C C . LYS C 1 41 ? 47.15533 -14.11763 35.86555 1.000 153.89420 82 LYS A C 1
ATOM 2057 O O . LYS C 1 41 ? 48.18465 -14.74240 35.59315 1.000 180.39323 82 LYS A O 1
ATOM 2063 N N . ILE C 1 42 ? 46.95597 -12.84427 35.52152 1.000 151.10178 83 ILE A N 1
ATOM 2064 C CA . ILE C 1 42 ? 47.93291 -12.11382 34.72343 1.000 147.14519 83 ILE A CA 1
ATOM 2065 C C . ILE C 1 42 ? 49.20647 -11.89358 35.52876 1.000 182.38602 83 ILE A C 1
ATOM 2066 O O . ILE C 1 42 ? 49.16373 -11.54554 36.71625 1.000 151.96558 83 ILE A O 1
ATOM 2071 N N . LEU C 1 43 ? 50.35396 -12.10309 34.88385 1.000 166.89739 84 LEU A N 1
ATOM 2072 C CA . LEU C 1 43 ? 51.63831 -11.79503 35.50067 1.000 176.19861 84 LEU A CA 1
ATOM 2073 C C . LEU C 1 43 ? 52.14365 -10.43404 35.03736 1.000 176.06714 84 LEU A C 1
ATOM 2074 O O . LEU C 1 43 ? 52.22906 -9.49158 35.83235 1.000 193.09106 84 LEU A O 1
ATOM 2079 N N . GLN C 1 44 ? 52.47471 -10.32543 33.75231 1.000 156.57759 85 GLN A N 1
ATOM 2080 C CA . GLN C 1 44 ? 53.02768 -9.10781 33.17325 1.000 159.05853 85 GLN A CA 1
ATOM 2081 C C . GLN C 1 44 ? 51.91825 -8.26257 32.56266 1.000 158.50441 85 GLN A C 1
ATOM 2082 O O . GLN C 1 44 ? 51.06739 -8.77891 31.83141 1.000 172.65803 85 GLN A O 1
ATOM 2088 N N . SER C 1 45 ? 51.94129 -6.96491 32.85521 1.000 164.66937 86 SER A N 1
ATOM 2089 C CA . SER C 1 45 ? 50.97917 -6.04108 32.27726 1.000 180.55631 86 SER A CA 1
ATOM 2090 C C . SER C 1 45 ? 51.32643 -5.74914 30.81977 1.000 198.56760 86 SER A C 1
ATOM 2091 O O . SER C 1 45 ? 52.47090 -5.89449 30.38201 1.000 192.83079 86 SER A O 1
ATOM 2094 N N . GLY C 1 46 ? 50.32351 -5.32513 30.06947 1.000 170.72366 87 GLY A N 1
ATOM 2095 C CA . GLY C 1 46 ? 50.52313 -4.95120 28.68681 1.000 178.08390 87 GLY A CA 1
ATOM 2096 C C . GLY C 1 46 ? 49.31426 -5.32408 27.85344 1.000 170.34382 87 GLY A C 1
ATOM 2097 O O . GLY C 1 46 ? 48.24057 -5.59644 28.38090 1.000 180.30817 87 GLY A O 1
ATOM 2098 N N . THR C 1 47 ? 49.52198 -5.32800 26.54023 1.000 149.48300 88 THR A N 1
ATOM 2099 C CA . THR C 1 47 ? 48.46867 -5.64462 25.58833 1.000 141.40644 88 THR A CA 1
ATOM 2100 C C . THR C 1 47 ? 48.36762 -7.15403 25.40650 1.000 144.43406 88 THR A C 1
ATOM 2101 O O . THR C 1 47 ? 49.38239 -7.85494 25.35811 1.000 149.48878 88 THR A O 1
ATOM 2105 N N . TYR C 1 48 ? 47.13595 -7.65157 25.30341 1.000 148.16682 89 TYR A N 1
ATOM 2106 C CA . TYR C 1 48 ? 46.89055 -9.08189 25.17792 1.000 140.88227 89 TYR A CA 1
ATOM 2107 C C . TYR C 1 48 ? 45.82387 -9.33544 24.12267 1.000 128.93529 89 TYR A C 1
ATOM 2108 O O . TYR C 1 48 ? 45.22435 -8.40759 23.57184 1.000 136.95210 89 TYR A O 1
ATOM 2117 N N . LEU C 1 49 ? 45.58864 -10.61920 23.84886 1.000 117.00421 90 LEU A N 1
ATOM 2118 C CA . LEU C 1 49 ? 44.58082 -11.04060 22.87583 1.000 112.43969 90 LEU A CA 1
ATOM 2119 C C . LEU C 1 49 ? 43.89341 -12.29021 23.41399 1.000 120.04297 90 LEU A C 1
ATOM 2120 O O . LEU C 1 49 ? 44.42083 -13.40144 23.29287 1.000 133.88118 90 LEU A O 1
ATOM 2125 N N . ILE C 1 50 ? 42.71577 -12.10826 24.00867 1.000 96.98527 91 ILE A N 1
ATOM 2126 C CA . ILE C 1 50 ? 41.88955 -13.25381 24.35330 1.000 95.22164 91 ILE A CA 1
ATOM 2127 C C . ILE C 1 50 ? 41.37051 -13.86626 23.06416 1.000 103.49372 91 ILE A C 1
ATOM 2128 O O . ILE C 1 50 ? 40.97414 -13.15422 22.13268 1.000 117.22482 91 ILE A O 1
ATOM 2133 N N . TYR C 1 51 ? 41.41250 -15.18919 22.97929 1.000 92.66459 92 TYR A N 1
ATOM 2134 C CA . TYR C 1 51 ? 40.94471 -15.88990 21.79301 1.000 99.99950 92 TYR A CA 1
ATOM 2135 C C . TYR C 1 51 ? 40.20841 -17.15426 22.21176 1.000 117.39056 92 TYR A C 1
ATOM 2136 O O . TYR C 1 51 ? 40.16202 -17.51216 23.39113 1.000 113.18786 92 TYR A O 1
ATOM 2145 N N . GLY C 1 52 ? 39.62412 -17.82842 21.22698 1.000 121.09067 93 GLY A N 1
ATOM 2146 C CA . GLY C 1 52 ? 38.96960 -19.10604 21.45431 1.000 93.18112 93 GLY A CA 1
ATOM 2147 C C . GLY C 1 52 ? 37.56853 -19.21364 20.88576 1.000 99.44095 93 GLY A C 1
ATOM 2148 O O . GLY C 1 52 ? 36.82229 -18.23388 20.80789 1.000 87.73104 93 GLY A O 1
ATOM 2149 N N . GLN C 1 53 ? 37.20532 -20.42936 20.47944 1.000 102.41670 94 GLN A N 1
ATOM 2150 C CA . GLN C 1 53 ? 35.85798 -20.73219 20.02855 1.000 92.68407 94 GLN A CA 1
ATOM 2151 C C . GLN C 1 53 ? 35.11579 -21.50512 21.11123 1.000 90.11863 94 GLN A C 1
ATOM 2152 O O . GLN C 1 53 ? 35.70952 -22.28547 21.85938 1.000 136.62217 94 GLN A O 1
ATOM 2158 N N . VAL C 1 54 ? 33.80825 -21.28029 21.18935 1.000 96.89065 95 VAL A N 1
ATOM 2159 C CA . VAL C 1 54 ? 32.94796 -21.94779 22.15868 1.000 96.87487 95 VAL A CA 1
ATOM 2160 C C . VAL C 1 54 ? 31.87339 -22.69637 21.38075 1.000 131.80348 95 VAL A C 1
ATOM 2161 O O . VAL C 1 54 ? 30.98125 -22.07776 20.78581 1.000 160.00466 95 VAL A O 1
ATOM 2165 N N . ILE C 1 55 ? 31.95818 -24.02110 21.38547 1.000 126.49901 96 ILE A N 1
ATOM 2166 C CA . ILE C 1 55 ? 31.00682 -24.87126 20.66967 1.000 118.46328 96 ILE A CA 1
ATOM 2167 C C . ILE C 1 55 ? 29.88400 -25.22855 21.63081 1.000 106.14920 96 ILE A C 1
ATOM 2168 O O . ILE C 1 55 ? 30.14265 -25.87491 22.65926 1.000 119.26316 96 ILE A O 1
ATOM 2173 N N . PRO C 1 56 ? 28.64365 -24.83052 21.35976 1.000 119.79339 97 PRO A N 1
ATOM 2174 C CA . PRO C 1 56 ? 27.52252 -25.25437 22.19858 1.000 139.19228 97 PRO A CA 1
ATOM 2175 C C . PRO C 1 56 ? 27.01223 -26.62562 21.77490 1.000 149.75165 97 PRO A C 1
ATOM 2176 O O . PRO C 1 56 ? 27.38472 -27.16927 20.73457 1.000 185.76520 97 PRO A O 1
ATOM 2180 N N . VAL C 1 57 ? 26.14039 -27.18288 22.61231 1.000 135.93257 98 VAL A N 1
ATOM 2181 C CA . VAL C 1 57 ? 25.45912 -28.42739 22.27793 1.000 126.32783 98 VAL A CA 1
ATOM 2182 C C . VAL C 1 57 ? 24.37102 -28.11581 21.26088 1.000 128.44757 98 VAL A C 1
ATOM 2183 O O . VAL C 1 57 ? 24.01867 -26.94959 21.05059 1.000 128.33087 98 VAL A O 1
ATOM 2187 N N . ASP C 1 58 ? 23.83617 -29.15028 20.62075 1.000 129.13377 99 ASP A N 1
ATOM 2188 C CA . ASP C 1 58 ? 22.76926 -28.94821 19.65587 1.000 148.22890 99 ASP A CA 1
ATOM 2189 C C . ASP C 1 58 ? 21.49615 -28.49214 20.36354 1.000 141.09309 99 ASP A C 1
ATOM 2190 O O . ASP C 1 58 ? 21.29399 -28.73490 21.55657 1.000 154.67029 99 ASP A O 1
ATOM 2195 N N . LYS C 1 59 ? 20.63217 -27.81110 19.60560 1.000 132.00610 100 LYS A N 1
ATOM 2196 C CA . LYS C 1 59 ? 19.37127 -27.33583 20.16634 1.000 122.72634 100 LYS A CA 1
ATOM 2197 C C . LYS C 1 59 ? 18.51731 -28.49028 20.67482 1.000 138.99635 100 LYS A C 1
ATOM 2198 O O . LYS C 1 59 ? 17.74670 -28.32178 21.62720 1.000 163.79390 100 LYS A O 1
ATOM 2204 N N . LYS C 1 60 ? 18.65251 -29.67058 20.06582 1.000 145.14118 101 LYS A N 1
ATOM 2205 C CA . LYS C 1 60 ? 17.89452 -30.83212 20.51839 1.000 157.27862 101 LYS A CA 1
ATOM 2206 C C . LYS C 1 60 ? 18.30240 -31.24869 21.92722 1.000 145.27780 101 LYS A C 1
ATOM 2207 O O . LYS C 1 60 ? 17.45613 -31.65434 22.73266 1.000 131.86509 101 LYS A O 1
ATOM 2213 N N . TYR C 1 61 ? 19.59453 -31.14764 22.24574 1.000 155.20106 102 TYR A N 1
ATOM 2214 C CA . TYR C 1 61 ? 20.11205 -31.67300 23.50353 1.000 148.20772 102 TYR A CA 1
ATOM 2215 C C . TYR C 1 61 ? 19.81202 -30.78139 24.70075 1.000 136.61208 102 TYR A C 1
ATOM 2216 O O . TYR C 1 61 ? 19.88496 -31.25923 25.83852 1.000 136.55868 102 TYR A O 1
ATOM 2225 N N . ILE C 1 62 ? 19.48361 -29.50651 24.48058 1.000 117.70196 103 ILE A N 1
ATOM 2226 C CA . ILE C 1 62 ? 19.30635 -28.59125 25.60032 1.000 123.96524 103 ILE A CA 1
ATOM 2227 C C . ILE C 1 62 ? 18.07944 -28.99234 26.41123 1.000 130.11025 103 ILE A C 1
ATOM 2228 O O . ILE C 1 62 ? 17.10048 -29.54221 25.88713 1.000 157.58703 103 ILE A O 1
ATOM 2233 N N . LYS C 1 63 ? 18.14466 -28.73209 27.71340 1.000 108.56104 104 LYS A N 1
ATOM 2234 C CA . LYS C 1 63 ? 17.05137 -29.04542 28.62078 1.000 136.40388 104 LYS A CA 1
ATOM 2235 C C . LYS C 1 63 ? 16.31295 -27.76708 28.97947 1.000 139.45028 104 LYS A C 1
ATOM 2236 O O . LYS C 1 63 ? 15.17756 -27.54082 28.54784 1.000 126.91626 104 LYS A O 1
ATOM 2242 N N . ASP C 1 64 ? 16.97152 -26.92764 29.76946 1.000 151.16415 105 ASP A N 1
ATOM 2243 C CA . ASP C 1 64 ? 16.41154 -25.64573 30.15880 1.000 177.56395 105 ASP A CA 1
ATOM 2244 C C . ASP C 1 64 ? 16.29113 -24.71965 28.95470 1.000 172.98939 105 ASP A C 1
ATOM 2245 O O . ASP C 1 64 ? 17.04865 -24.81778 27.98531 1.000 145.42562 105 ASP A O 1
ATOM 2250 N N . ASN C 1 65 ? 15.32025 -23.80998 29.02391 1.000 180.71625 106 ASN A N 1
ATOM 2251 C CA . ASN C 1 65 ? 15.16097 -22.76557 28.02414 1.000 169.03923 106 ASN A CA 1
ATOM 2252 C C . ASN C 1 65 ? 16.01013 -21.53681 28.33230 1.000 173.78884 106 ASN A C 1
ATOM 2253 O O . ASN C 1 65 ? 15.71256 -20.44550 27.83287 1.000 159.98915 106 ASN A O 1
ATOM 2258 N N . ALA C 1 66 ? 17.04890 -21.69119 29.14959 1.000 176.92323 107 ALA A N 1
ATOM 2259 C CA . ALA C 1 66 ? 17.94164 -20.58176 29.44045 1.000 169.12509 107 ALA A CA 1
ATOM 2260 C C . ALA C 1 66 ? 18.68908 -20.16637 28.17647 1.000 124.84780 107 ALA A C 1
ATOM 2261 O O . ALA C 1 66 ? 19.09946 -21.02230 27.38627 1.000 115.36842 107 ALA A O 1
ATOM 2263 N N . PRO C 1 67 ? 18.87478 -18.86862 27.95609 1.000 126.38674 108 PRO A N 1
ATOM 2264 C CA . PRO C 1 67 ? 19.50865 -18.41279 26.71633 1.000 110.76057 108 PRO A CA 1
ATOM 2265 C C . PRO C 1 67 ? 20.99327 -18.73997 26.68449 1.000 106.95533 108 PRO A C 1
ATOM 2266 O O . PRO C 1 67 ? 21.65229 -18.90264 27.71340 1.000 143.57254 108 PRO A O 1
ATOM 2270 N N . PHE C 1 68 ? 21.51666 -18.83500 25.46524 1.000 115.01746 109 PHE A N 1
ATOM 2271 C CA . PHE C 1 68 ? 22.93359 -19.10631 25.25124 1.000 123.53326 109 PHE A CA 1
ATOM 2272 C C . PHE C 1 68 ? 23.70597 -17.80104 25.39883 1.000 132.35940 109 PHE A C 1
ATOM 2273 O O . PHE C 1 68 ? 23.55035 -16.88355 24.58673 1.000 144.77117 109 PHE A O 1
ATOM 2281 N N . VAL C 1 69 ? 24.53188 -17.71310 26.43846 1.000 113.43457 110 VAL A N 1
ATOM 2282 C CA . VAL C 1 69 ? 25.31768 -16.51948 26.73071 1.000 96.26909 110 VAL A CA 1
ATOM 2283 C C . VAL C 1 69 ? 26.71318 -16.95542 27.15387 1.000 114.85738 110 VAL A C 1
ATOM 2284 O O . VAL C 1 69 ? 26.86988 -17.93976 27.88243 1.000 123.90693 110 VAL A O 1
ATOM 2288 N N . VAL C 1 70 ? 27.72846 -16.23255 26.68402 1.000 113.71113 111 VAL A N 1
ATOM 2289 C CA . VAL C 1 70 ? 29.11232 -16.44524 27.09568 1.000 79.85765 111 VAL A CA 1
ATOM 2290 C C . VAL C 1 70 ? 29.69542 -15.09719 27.49407 1.000 113.93042 111 VAL A C 1
ATOM 2291 O O . VAL C 1 70 ? 29.72552 -14.16640 26.67989 1.000 152.88655 111 VAL A O 1
ATOM 2295 N N . GLN C 1 71 ? 30.15880 -14.99185 28.73585 1.000 110.95338 112 GLN A N 1
ATOM 2296 C CA . GLN C 1 71 ? 30.73005 -13.75931 29.25502 1.000 127.28840 112 GLN A CA 1
ATOM 2297 C C . GLN C 1 71 ? 32.20848 -13.93704 29.57749 1.000 134.59768 112 GLN A C 1
ATOM 2298 O O . GLN C 1 71 ? 32.69470 -15.04879 29.80378 1.000 114.27861 112 GLN A O 1
ATOM 2304 N N . ILE C 1 72 ? 32.91917 -12.81100 29.59598 1.000 150.71222 113 ILE A N 1
ATOM 2305 C CA . ILE C 1 72 ? 34.32890 -12.75728 29.96317 1.000 132.96461 113 ILE A CA 1
ATOM 2306 C C . ILE C 1 72 ? 34.48498 -11.73752 31.08147 1.000 123.46891 113 ILE A C 1
ATOM 2307 O O . ILE C 1 72 ? 34.01791 -10.59973 30.95864 1.000 134.10803 113 ILE A O 1
ATOM 2312 N N . TYR C 1 73 ? 35.13546 -12.14296 32.16746 1.000 93.52023 114 TYR A N 1
ATOM 2313 C CA . TYR C 1 73 ? 35.31102 -11.30130 33.34254 1.000 102.66459 114 TYR A CA 1
ATOM 2314 C C . TYR C 1 73 ? 36.78110 -10.95857 33.53107 1.000 120.35367 114 TYR A C 1
ATOM 2315 O O . TYR C 1 73 ? 37.63655 -11.85017 33.53037 1.000 142.54676 114 TYR A O 1
ATOM 2324 N N . LYS C 1 74 ? 37.06783 -9.67085 33.69297 1.000 118.51946 115 LYS A N 1
ATOM 2325 C CA . LYS C 1 74 ? 38.34116 -9.21276 34.23124 1.000 128.58827 115 LYS A CA 1
ATOM 2326 C C . LYS C 1 74 ? 38.12434 -8.87255 35.69929 1.000 144.05700 115 LYS A C 1
ATOM 2327 O O . LYS C 1 74 ? 37.29483 -8.01577 36.02101 1.000 161.14615 115 LYS A O 1
ATOM 2333 N N . LYS C 1 75 ? 38.86207 -9.54540 36.58267 1.000 151.04662 116 LYS A N 1
ATOM 2334 C CA . LYS C 1 75 ? 38.61968 -9.44858 38.01790 1.000 178.70163 116 LYS A CA 1
ATOM 2335 C C . LYS C 1 75 ? 37.15404 -9.76886 38.30152 1.000 191.86852 116 LYS A C 1
ATOM 2336 O O . LYS C 1 75 ? 36.71451 -10.90133 38.07360 1.000 203.95547 116 LYS A O 1
ATOM 2342 N N . ASN C 1 76 ? 36.38234 -8.78183 38.77095 1.000 177.33212 117 ASN A N 1
ATOM 2343 C CA . ASN C 1 76 ? 34.95421 -8.95978 38.99654 1.000 186.11435 117 ASN A CA 1
ATOM 2344 C C . ASN C 1 76 ? 34.07323 -8.17165 38.03740 1.000 185.35617 117 ASN A C 1
ATOM 2345 O O . ASN C 1 76 ? 32.88857 -8.49647 37.91424 1.000 204.23957 117 ASN A O 1
ATOM 2350 N N . ASP C 1 77 ? 34.60414 -7.15509 37.36108 1.000 179.51336 118 ASP A N 1
ATOM 2351 C CA . ASP C 1 77 ? 33.77296 -6.42967 36.41474 1.000 153.16122 118 ASP A CA 1
ATOM 2352 C C . ASP C 1 77 ? 33.70881 -7.18385 35.08902 1.000 146.93869 118 ASP A C 1
ATOM 2353 O O . ASP C 1 77 ? 34.56773 -8.01110 34.76901 1.000 149.67859 118 ASP A O 1
ATOM 2358 N N . VAL C 1 78 ? 32.66935 -6.89041 34.31951 1.000 144.30583 119 VAL A N 1
ATOM 2359 C CA . VAL C 1 78 ? 32.42978 -7.58156 33.05916 1.000 149.39940 119 VAL A CA 1
ATOM 2360 C C . VAL C 1 78 ? 33.32332 -6.99333 31.97712 1.000 135.17936 119 VAL A C 1
ATOM 2361 O O . VAL C 1 78 ? 33.50169 -5.77257 31.88860 1.000 132.87014 119 VAL A O 1
ATOM 2365 N N . LEU C 1 79 ? 33.89295 -7.86590 31.14982 1.000 112.44545 120 LEU A N 1
ATOM 2366 C CA . LEU C 1 79 ? 34.70751 -7.46194 30.00995 1.000 120.71283 120 LEU A CA 1
ATOM 2367 C C . LEU C 1 79 ? 34.02809 -7.70495 28.67293 1.000 130.40300 120 LEU A C 1
ATOM 2368 O O . LEU C 1 79 ? 34.09582 -6.85021 27.78629 1.000 121.57915 120 LEU A O 1
ATOM 2373 N N . GLN C 1 80 ? 33.36848 -8.84917 28.50849 1.000 142.21658 121 GLN A N 1
ATOM 2374 C CA . GLN C 1 80 ? 32.69229 -9.18942 27.26717 1.000 135.20686 121 GLN A CA 1
ATOM 2375 C C . GLN C 1 80 ? 31.41687 -9.95231 27.59320 1.000 129.61476 121 GLN A C 1
ATOM 2376 O O . GLN C 1 80 ? 31.36730 -10.72223 28.55543 1.000 126.78114 121 GLN A O 1
ATOM 2382 N N . THR C 1 81 ? 30.37957 -9.72346 26.78735 1.000 111.44928 122 THR A N 1
ATOM 2383 C CA . THR C 1 81 ? 29.07791 -10.36631 26.98273 1.000 115.88949 122 THR A CA 1
ATOM 2384 C C . THR C 1 81 ? 28.53712 -10.75050 25.60900 1.000 105.77719 122 THR A C 1
ATOM 2385 O O . THR C 1 81 ? 27.99691 -9.90481 24.88950 1.000 132.46885 122 THR A O 1
ATOM 2389 N N . LEU C 1 82 ? 28.67710 -12.02356 25.25447 1.000 94.66810 123 LEU A N 1
ATOM 2390 C CA . LEU C 1 82 ? 28.28018 -12.52622 23.94928 1.000 112.32348 123 LEU A CA 1
ATOM 2391 C C . LEU C 1 82 ? 27.08528 -13.46045 24.08385 1.000 115.09415 123 LEU A C 1
ATOM 2392 O O . LEU C 1 82 ? 26.90188 -14.11716 25.11278 1.000 121.68537 123 LEU A O 1
ATOM 2397 N N . MET C 1 83 ? 26.27418 -13.51740 23.02857 1.000 95.82955 124 MET A N 1
ATOM 2398 C CA . MET C 1 83 ? 25.10020 -14.38060 23.02230 1.000 90.42801 124 MET A CA 1
ATOM 2399 C C . MET C 1 83 ? 24.62815 -14.58239 21.59099 1.000 90.09839 124 MET A C 1
ATOM 2400 O O . MET C 1 83 ? 24.49134 -13.61423 20.83695 1.000 102.44583 124 MET A O 1
ATOM 2405 N N . ASN C 1 84 ? 24.39102 -15.83946 21.22368 1.000 91.48780 125 ASN A N 1
ATOM 2406 C CA . ASN C 1 84 ? 23.78545 -16.18840 19.94821 1.000 93.82344 125 ASN A CA 1
ATOM 2407 C C . ASN C 1 84 ? 22.86610 -17.38017 20.17305 1.000 102.46994 125 ASN A C 1
ATOM 2408 O O . ASN C 1 84 ? 22.85168 -17.98311 21.24870 1.000 110.43710 125 ASN A O 1
ATOM 2413 N N . ASP C 1 85 ? 22.09536 -17.72813 19.14346 1.000 117.61965 126 ASP A N 1
ATOM 2414 C CA . ASP C 1 85 ? 21.08340 -18.77864 19.27151 1.000 117.60266 126 ASP A CA 1
ATOM 2415 C C . ASP C 1 85 ? 21.69984 -20.14558 18.96593 1.000 121.95222 126 ASP A C 1
ATOM 2416 O O . ASP C 1 85 ? 21.40517 -20.79587 17.96098 1.000 134.58714 126 ASP A O 1
ATOM 2421 N N . PHE C 1 86 ? 22.57778 -20.57234 19.87549 1.000 118.52483 127 PHE A N 1
ATOM 2422 C CA . PHE C 1 86 ? 23.14654 -21.92184 19.88233 1.000 132.83058 127 PHE A CA 1
ATOM 2423 C C . PHE C 1 86 ? 23.87088 -22.23854 18.57095 1.000 151.50846 127 PHE A C 1
ATOM 2424 O O . PHE C 1 86 ? 23.55091 -23.19467 17.86117 1.000 150.10045 127 PHE A O 1
ATOM 2432 N N . GLN C 1 87 ? 24.86571 -21.40988 18.26300 1.000 141.81577 128 GLN A N 1
ATOM 2433 C CA . GLN C 1 87 ? 25.74676 -21.62921 17.12589 1.000 120.14210 128 GLN A CA 1
ATOM 2434 C C . GLN C 1 87 ? 27.17737 -21.35696 17.56832 1.000 128.58587 128 GLN A C 1
ATOM 2435 O O . GLN C 1 87 ? 27.42406 -20.84522 18.66397 1.000 138.63802 128 GLN A O 1
ATOM 2441 N N . ILE C 1 88 ? 28.12893 -21.71142 16.70201 1.000 119.61866 129 ILE A N 1
ATOM 2442 C CA . ILE C 1 88 ? 29.53776 -21.53096 17.03059 1.000 109.51564 129 ILE A CA 1
ATOM 2443 C C . ILE C 1 88 ? 29.83901 -20.04756 17.17416 1.000 99.68490 129 ILE A C 1
ATOM 2444 O O . ILE C 1 88 ? 29.56342 -19.24959 16.26926 1.000 130.87819 129 ILE A O 1
ATOM 2449 N N . LEU C 1 89 ? 30.40674 -19.66785 18.31927 1.000 97.18650 130 LEU A N 1
ATOM 2450 C CA . LEU C 1 89 ? 30.74775 -18.27795 18.57892 1.000 108.60129 130 LEU A CA 1
ATOM 2451 C C . LEU C 1 89 ? 32.21482 -18.18524 18.98300 1.000 104.91444 130 LEU A C 1
ATOM 2452 O O . LEU C 1 89 ? 32.67828 -18.97001 19.83001 1.000 116.02501 130 LEU A O 1
ATOM 2457 N N . PRO C 1 90 ? 32.98093 -17.27647 18.38832 1.000 99.74946 131 PRO A N 1
ATOM 2458 C CA . PRO C 1 90 ? 34.32981 -16.99151 18.87980 1.000 95.92714 131 PRO A CA 1
ATOM 2459 C C . PRO C 1 90 ? 34.31617 -15.87470 19.91566 1.000 89.88848 131 PRO A C 1
ATOM 2460 O O . PRO C 1 90 ? 33.42316 -15.02586 19.94981 1.000 98.65207 131 PRO A O 1
ATOM 2464 N N . ILE C 1 91 ? 35.33591 -15.89165 20.77138 1.000 89.29710 132 ILE A N 1
ATOM 2465 C CA . ILE C 1 91 ? 35.42454 -14.97236 21.89652 1.000 94.46793 132 ILE A CA 1
ATOM 2466 C C . ILE C 1 91 ? 36.69899 -14.14582 21.77190 1.000 95.57071 132 ILE A C 1
ATOM 2467 O O . ILE C 1 91 ? 37.55186 -14.39368 20.91943 1.000 93.34428 132 ILE A O 1
ATOM 2472 N N . GLY C 1 92 ? 36.81266 -13.15110 22.64178 1.000 90.77478 133 GLY A N 1
ATOM 2473 C CA . GLY C 1 92 ? 38.06005 -12.44898 22.84371 1.000 93.40408 133 GLY A CA 1
ATOM 2474 C C . GLY C 1 92 ? 38.13940 -11.09874 22.16133 1.000 102.51541 133 GLY A C 1
ATOM 2475 O O . GLY C 1 92 ? 37.13916 -10.45062 21.84383 1.000 127.27182 133 GLY A O 1
ATOM 2476 N N . GLY C 1 93 ? 39.38062 -10.67363 21.93644 1.000 102.49911 134 GLY A N 1
ATOM 2477 C CA . GLY C 1 93 ? 39.67187 -9.36524 21.38688 1.000 127.64317 134 GLY A CA 1
ATOM 2478 C C . GLY C 1 93 ? 40.90471 -8.76110 22.02651 1.000 123.41524 134 GLY A C 1
ATOM 2479 O O . GLY C 1 93 ? 41.45159 -9.32222 22.98069 1.000 104.75272 134 GLY A O 1
ATOM 2480 N N . VAL C 1 94 ? 41.35332 -7.62130 21.51383 1.000 114.99524 135 VAL A N 1
ATOM 2481 C CA . VAL C 1 94 ? 42.54668 -6.96437 22.03618 1.000 111.74036 135 VAL A CA 1
ATOM 2482 C C . VAL C 1 94 ? 42.17091 -6.16733 23.27839 1.000 116.19224 135 VAL A C 1
ATOM 2483 O O . VAL C 1 94 ? 41.21685 -5.38167 23.25955 1.000 143.60238 135 VAL A O 1
ATOM 2487 N N . TYR C 1 95 ? 42.91530 -6.36664 24.36441 1.000 115.75451 136 TYR A N 1
ATOM 2488 C CA . TYR C 1 95 ? 42.66265 -5.63423 25.60242 1.000 117.89210 136 TYR A CA 1
ATOM 2489 C C . TYR C 1 95 ? 43.98135 -5.40682 26.32146 1.000 135.77568 136 TYR A C 1
ATOM 2490 O O . TYR C 1 95 ? 44.70190 -6.36434 26.61178 1.000 134.55536 136 TYR A O 1
ATOM 2499 N N . GLU C 1 96 ? 44.29385 -4.15060 26.61711 1.000 150.45418 137 GLU A N 1
ATOM 2500 C CA . GLU C 1 96 ? 45.45224 -3.84561 27.44159 1.000 155.45834 137 GLU A CA 1
ATOM 2501 C C . GLU C 1 96 ? 45.07749 -4.05026 28.90304 1.000 159.01915 137 GLU A C 1
ATOM 2502 O O . GLU C 1 96 ? 43.98191 -3.67839 29.32861 1.000 147.88731 137 GLU A O 1
ATOM 2508 N N . LEU C 1 97 ? 45.97819 -4.66350 29.66915 1.000 176.98871 138 LEU A N 1
ATOM 2509 C CA . LEU C 1 97 ? 45.67519 -5.05092 31.04055 1.000 164.70152 138 LEU A CA 1
ATOM 2510 C C . LEU C 1 97 ? 46.81859 -4.67341 31.97119 1.000 167.68741 138 LEU A C 1
ATOM 2511 O O . LEU C 1 97 ? 47.96325 -4.49400 31.54891 1.000 159.97518 138 LEU A O 1
ATOM 2516 N N . HIS C 1 98 ? 46.48663 -4.56450 33.25658 1.000 158.95025 139 HIS A N 1
ATOM 2517 C CA . HIS C 1 98 ? 47.47652 -4.40958 34.31024 1.000 168.63142 139 HIS A CA 1
ATOM 2518 C C . HIS C 1 98 ? 47.92366 -5.79449 34.77718 1.000 161.79127 139 HIS A C 1
ATOM 2519 O O . HIS C 1 98 ? 47.57293 -6.81734 34.18287 1.000 156.58020 139 HIS A O 1
ATOM 2526 N N . ALA C 1 99 ? 48.70138 -5.84203 35.85399 1.000 168.52848 140 ALA A N 1
ATOM 2527 C CA . ALA C 1 99 ? 49.18358 -7.10223 36.39764 1.000 170.45516 140 ALA A CA 1
ATOM 2528 C C . ALA C 1 99 ? 48.20541 -7.65725 37.42562 1.000 176.59554 140 ALA A C 1
ATOM 2529 O O . ALA C 1 99 ? 47.47712 -6.91197 38.08769 1.000 178.31145 140 ALA A O 1
ATOM 2531 N N . GLY C 1 100 ? 48.19569 -8.98074 37.54959 1.000 181.52416 141 GLY A N 1
ATOM 2532 C CA . GLY C 1 100 ? 47.34169 -9.64238 38.52312 1.000 190.28105 141 GLY A CA 1
ATOM 2533 C C . GLY C 1 100 ? 45.86443 -9.59641 38.19755 1.000 177.33271 141 GLY A C 1
ATOM 2534 O O . GLY C 1 100 ? 45.03493 -9.47802 39.10939 1.000 178.90243 141 GLY A O 1
ATOM 2535 N N . ASP C 1 101 ? 45.51288 -9.69823 36.92017 1.000 180.94693 142 ASP A N 1
ATOM 2536 C CA . ASP C 1 101 ? 44.12674 -9.62709 36.47831 1.000 168.02130 142 ASP A CA 1
ATOM 2537 C C . ASP C 1 101 ? 43.57735 -11.03147 36.26307 1.000 167.41018 142 ASP A C 1
ATOM 2538 O O . ASP C 1 101 ? 44.18449 -11.83945 35.55289 1.000 159.00028 142 ASP A O 1
ATOM 2543 N N . ASN C 1 102 ? 42.43355 -11.31741 36.88060 1.000 168.80075 143 ASN A N 1
ATOM 2544 C CA . ASN C 1 102 ? 41.74892 -12.58651 36.67450 1.000 171.72519 143 ASN A CA 1
ATOM 2545 C C . ASN C 1 102 ? 40.97458 -12.55196 35.36327 1.000 163.92071 143 ASN A C 1
ATOM 2546 O O . ASN C 1 102 ? 40.17169 -11.64361 35.13128 1.000 162.36012 143 ASN A O 1
ATOM 2551 N N . ILE C 1 103 ? 41.21702 -13.53954 34.50672 1.000 145.33978 144 ILE A N 1
ATOM 2552 C CA . ILE C 1 103 ? 40.52800 -13.66948 33.22791 1.000 132.22997 144 ILE A CA 1
ATOM 2553 C C . ILE C 1 103 ? 39.89738 -15.05365 33.19623 1.000 135.91252 144 ILE A C 1
ATOM 2554 O O . ILE C 1 103 ? 40.60737 -16.06396 33.11154 1.000 165.98574 144 ILE A O 1
ATOM 2559 N N . TYR C 1 104 ? 38.56905 -15.10489 33.26430 1.000 120.18995 145 TYR A N 1
ATOM 2560 C CA . TYR C 1 104 ? 37.84778 -16.36844 33.29208 1.000 117.83613 145 TYR A CA 1
ATOM 2561 C C . TYR C 1 104 ? 36.53906 -16.20677 32.52935 1.000 115.59232 145 TYR A C 1
ATOM 2562 O O . TYR C 1 104 ? 36.19247 -15.11442 32.07086 1.000 129.47992 145 TYR A O 1
ATOM 2571 N N . LEU C 1 105 ? 35.81032 -17.31263 32.39564 1.000 109.22021 146 LEU A N 1
ATOM 2572 C CA . LEU C 1 105 ? 34.56762 -17.35708 31.63702 1.000 113.91453 146 LEU A CA 1
ATOM 2573 C C . LEU C 1 105 ? 33.42972 -17.81362 32.53677 1.000 127.36590 146 LEU A C 1
ATOM 2574 O O . LEU C 1 105 ? 33.56827 -18.79696 33.27167 1.000 158.89899 146 LEU A O 1
ATOM 2579 N N . LYS C 1 106 ? 32.30892 -17.09869 32.47338 1.000 117.65854 147 LYS A N 1
ATOM 2580 C CA . LYS C 1 106 ? 31.08028 -17.48616 33.15613 1.000 127.92112 147 LYS A CA 1
ATOM 2581 C C . LYS C 1 106 ? 29.95605 -17.52620 32.13393 1.000 126.29125 147 LYS A C 1
ATOM 2582 O O . LYS C 1 106 ? 29.67605 -16.51688 31.47875 1.000 158.25654 147 LYS A O 1
ATOM 2588 N N . PHE C 1 107 ? 29.32163 -18.68693 31.98973 1.000 108.44798 148 PHE A N 1
ATOM 2589 C CA . PHE C 1 107 ? 28.11834 -18.81248 31.18252 1.000 119.90310 148 PHE A CA 1
ATOM 2590 C C . PHE C 1 107 ? 26.99827 -19.37431 32.04576 1.000 119.92912 148 PHE A C 1
ATOM 2591 O O . PHE C 1 107 ? 27.24169 -20.12669 32.99337 1.000 157.69951 148 PHE A O 1
ATOM 2599 N N . ASN C 1 108 ? 25.76401 -18.99565 31.69804 1.000 119.23291 149 ASN A N 1
ATOM 2600 C CA . ASN C 1 108 ? 24.63042 -19.18250 32.60151 1.000 158.15134 149 ASN A CA 1
ATOM 2601 C C . ASN C 1 108 ? 24.44022 -20.64328 32.99229 1.000 172.32497 149 ASN A C 1
ATOM 2602 O O . ASN C 1 108 ? 24.17243 -20.94870 34.16021 1.000 172.81155 149 ASN A O 1
ATOM 2607 N N . SER C 1 109 ? 24.56631 -21.56030 32.03767 1.000 164.27047 150 SER A N 1
ATOM 2608 C CA . SER C 1 109 ? 24.40150 -22.98350 32.30939 1.000 150.07449 150 SER A CA 1
ATOM 2609 C C . SER C 1 109 ? 25.60408 -23.73914 31.77039 1.000 136.04506 150 SER A C 1
ATOM 2610 O O . SER C 1 109 ? 25.83610 -23.75984 30.55714 1.000 131.76538 150 SER A O 1
ATOM 2613 N N . LYS C 1 110 ? 26.36944 -24.35064 32.67368 1.000 133.83484 151 LYS A N 1
ATOM 2614 C CA . LYS C 1 110 ? 27.48679 -25.19102 32.26965 1.000 131.91974 151 LYS A CA 1
ATOM 2615 C C . LYS C 1 110 ? 27.02958 -26.50283 31.64767 1.000 128.33262 151 LYS A C 1
ATOM 2616 O O . LYS C 1 110 ? 27.87159 -27.27178 31.17081 1.000 129.31418 151 LYS A O 1
ATOM 2622 N N . ASP C 1 111 ? 25.72263 -26.77065 31.63717 1.000 122.29773 152 ASP A N 1
ATOM 2623 C CA . ASP C 1 111 ? 25.21102 -28.00996 31.06876 1.000 150.29260 152 ASP A CA 1
ATOM 2624 C C . ASP C 1 111 ? 25.19425 -27.98494 29.54553 1.000 172.98306 152 ASP A C 1
ATOM 2625 O O . ASP C 1 111 ? 25.33753 -29.03917 28.91647 1.000 207.56778 152 ASP A O 1
ATOM 2630 N N . HIS C 1 112 ? 25.02605 -26.81508 28.93442 1.000 163.34252 153 HIS A N 1
ATOM 2631 C CA . HIS C 1 112 ? 24.86748 -26.71466 27.48542 1.000 169.31301 153 HIS A CA 1
ATOM 2632 C C . HIS C 1 112 ? 26.13350 -26.13943 26.85337 1.000 139.27274 153 HIS A C 1
ATOM 2633 O O . HIS C 1 112 ? 26.16420 -25.00750 26.36661 1.000 141.58123 153 HIS A O 1
ATOM 2640 N N . ILE C 1 113 ? 27.19163 -26.94965 26.85248 1.000 129.25855 154 ILE A N 1
ATOM 2641 C CA . ILE C 1 113 ? 28.40478 -26.65190 26.09960 1.000 115.64020 154 ILE A CA 1
ATOM 2642 C C . ILE C 1 113 ? 28.98837 -27.96617 25.60502 1.000 128.66931 154 ILE A C 1
ATOM 2643 O O . ILE C 1 113 ? 28.80895 -29.01805 26.22444 1.000 159.33143 154 ILE A O 1
ATOM 2648 N N . GLN C 1 114 ? 29.68536 -27.90226 24.47455 1.000 128.94624 155 GLN A N 1
ATOM 2649 C CA . GLN C 1 114 ? 30.43245 -29.04302 23.95734 1.000 144.40101 155 GLN A CA 1
ATOM 2650 C C . GLN C 1 114 ? 31.85339 -28.96541 24.50054 1.000 148.19076 155 GLN A C 1
ATOM 2651 O O . GLN C 1 114 ? 32.62141 -28.07538 24.12120 1.000 144.85765 155 GLN A O 1
ATOM 2657 N N . LYS C 1 115 ? 32.19928 -29.88903 25.40077 1.000 147.60488 156 LYS A N 1
ATOM 2658 C CA . LYS C 1 115 ? 33.55862 -29.92198 25.92960 1.000 148.60399 156 LYS A CA 1
ATOM 2659 C C . LYS C 1 115 ? 34.56889 -30.19202 24.82348 1.000 156.74082 156 LYS A C 1
ATOM 2660 O O . LYS C 1 115 ? 35.69133 -29.67377 24.85500 1.000 154.37777 156 LYS A O 1
ATOM 2666 N N . THR C 1 116 ? 34.18693 -30.99596 23.83597 1.000 158.02545 157 THR A N 1
ATOM 2667 C CA . THR C 1 116 ? 35.06679 -31.29576 22.71799 1.000 157.37339 157 THR A CA 1
ATOM 2668 C C . THR C 1 116 ? 35.11899 -30.11638 21.75515 1.000 161.13033 157 THR A C 1
ATOM 2669 O O . THR C 1 116 ? 34.09956 -29.47745 21.47718 1.000 169.24321 157 THR A O 1
ATOM 2673 N N . ASN C 1 117 ? 36.32540 -29.82038 21.26675 1.000 158.89530 158 ASN A N 1
ATOM 2674 C CA . ASN C 1 117 ? 36.58749 -28.77875 20.27622 1.000 151.41977 158 ASN A CA 1
ATOM 2675 C C . ASN C 1 117 ? 36.33070 -27.37207 20.80700 1.000 131.68580 158 ASN A C 1
ATOM 2676 O O . ASN C 1 117 ? 36.10832 -26.44563 20.02107 1.000 118.88778 158 ASN A O 1
ATOM 2681 N N . THR C 1 118 ? 36.36256 -27.18428 22.12323 1.000 122.12527 159 THR A N 1
ATOM 2682 C CA . THR C 1 118 ? 36.18756 -25.87724 22.74377 1.000 117.56328 159 THR A CA 1
ATOM 2683 C C . THR C 1 118 ? 37.48964 -25.46550 23.41669 1.000 118.81061 159 THR A C 1
ATOM 2684 O O . THR C 1 118 ? 38.06967 -26.24431 24.18065 1.000 127.79302 159 THR A O 1
ATOM 2688 N N . TYR C 1 119 ? 37.94418 -24.24525 23.13522 1.000 111.68305 160 TYR A N 1
ATOM 2689 C CA . TYR C 1 119 ? 39.23065 -23.78380 23.63572 1.000 132.62611 160 TYR A CA 1
ATOM 2690 C C . TYR C 1 119 ? 39.17778 -22.28394 23.89019 1.000 115.80415 160 TYR A C 1
ATOM 2691 O O . TYR C 1 119 ? 38.33804 -21.56841 23.33826 1.000 138.42070 160 TYR A O 1
ATOM 2700 N N . TRP C 1 120 ? 40.08896 -21.81778 24.74418 1.000 97.77442 161 TRP A N 1
ATOM 2701 C CA . TRP C 1 120 ? 40.28995 -20.39180 24.96033 1.000 108.58342 161 TRP A CA 1
ATOM 2702 C C . TRP C 1 120 ? 41.70884 -20.16632 25.46231 1.000 110.34671 161 TRP A C 1
ATOM 2703 O O . TRP C 1 120 ? 42.33351 -21.05943 26.03895 1.000 112.44416 161 TRP A O 1
ATOM 2714 N N . GLY C 1 121 ? 42.21120 -18.95752 25.23639 1.000 113.61351 162 GLY A N 1
ATOM 2715 C CA . GLY C 1 121 ? 43.55681 -18.62266 25.66562 1.000 108.76502 162 GLY A CA 1
ATOM 2716 C C . GLY C 1 121 ? 43.82601 -17.14562 25.49731 1.000 117.88433 162 GLY A C 1
ATOM 2717 O O . GLY C 1 121 ? 42.95639 -16.37607 25.08342 1.000 111.93526 162 GLY A O 1
ATOM 2718 N N . ILE C 1 122 ? 45.05806 -16.75808 25.82268 1.000 113.58592 163 ILE A N 1
ATOM 2719 C CA . ILE C 1 122 ? 45.50141 -15.37171 25.71688 1.000 103.50052 163 ILE A CA 1
ATOM 2720 C C . ILE C 1 122 ? 46.91940 -15.35160 25.16602 1.000 93.67264 163 ILE A C 1
ATOM 2721 O O . ILE C 1 122 ? 47.71710 -16.25199 25.44413 1.000 110.94012 163 ILE A O 1
ATOM 2726 N N . ILE C 1 123 ? 47.23981 -14.31268 24.39753 1.000 107.39735 164 ILE A N 1
ATOM 2727 C CA . ILE C 1 123 ? 48.56190 -14.14120 23.80498 1.000 127.99475 164 ILE A CA 1
ATOM 2728 C C . ILE C 1 123 ? 49.07523 -12.74709 24.13029 1.000 138.88709 164 ILE A C 1
ATOM 2729 O O . ILE C 1 123 ? 48.30536 -11.78192 24.12760 1.000 139.88466 164 ILE A O 1
ATOM 2734 N N . LEU C 1 124 ? 50.37457 -12.63556 24.39059 1.000 125.72250 165 LEU A N 1
ATOM 2735 C CA . LEU C 1 124 ? 50.99249 -11.32564 24.52599 1.000 130.43168 165 LEU A CA 1
ATOM 2736 C C . LEU C 1 124 ? 51.09349 -10.66685 23.15625 1.000 132.02140 165 LEU A C 1
ATOM 2737 O O . LEU C 1 124 ? 51.20740 -11.34121 22.13059 1.000 140.28738 165 LEU A O 1
ATOM 2742 N N . MET C 1 125 ? 51.04615 -9.33532 23.14085 1.000 119.99724 166 MET A N 1
ATOM 2743 C CA . MET C 1 125 ? 51.03289 -8.60222 21.88408 1.000 115.33579 166 MET A CA 1
ATOM 2744 C C . MET C 1 125 ? 52.41617 -8.06132 21.56122 1.000 124.85681 166 MET A C 1
ATOM 2745 O O . MET C 1 125 ? 52.89673 -7.15966 22.26577 1.000 136.68040 166 MET A O 1
ATOM 2750 N N . PRO C 1 126 ? 53.08555 -8.55423 20.51972 1.000 136.71808 167 PRO A N 1
ATOM 2751 C CA . PRO C 1 126 ? 54.30317 -7.88234 20.05405 1.000 157.89351 167 PRO A CA 1
ATOM 2752 C C . PRO C 1 126 ? 53.97037 -6.49216 19.53431 1.000 152.10032 167 PRO A C 1
ATOM 2753 O O . PRO C 1 126 ? 52.91764 -6.27272 18.93115 1.000 155.21802 167 PRO A O 1
ATOM 2757 N N . ASP C 1 127 ? 54.87635 -5.54865 19.78503 1.000 163.76787 168 ASP A N 1
ATOM 2758 C CA . ASP C 1 127 ? 54.62608 -4.15755 19.42998 1.000 184.47620 168 ASP A CA 1
ATOM 2759 C C . ASP C 1 127 ? 54.38853 -4.01611 17.93088 1.000 175.57433 168 ASP A C 1
ATOM 2760 O O . ASP C 1 127 ? 54.99006 -4.72338 17.11798 1.000 181.75644 168 ASP A O 1
ATOM 2765 N N . LEU C 1 128 ? 53.49748 -3.08950 17.56768 1.000 170.41891 169 LEU A N 1
ATOM 2766 C CA . LEU C 1 128 ? 53.08055 -2.86594 16.18422 1.000 169.70410 169 LEU A CA 1
ATOM 2767 C C . LEU C 1 128 ? 53.39078 -1.42347 15.79677 1.000 169.30423 169 LEU A C 1
ATOM 2768 O O . LEU C 1 128 ? 52.48870 -0.57259 15.76943 1.000 171.22816 169 LEU A O 1
ATOM 2773 N N . PRO C 1 129 ? 54.65479 -1.10654 15.49021 1.000 168.62763 170 PRO A N 1
ATOM 2774 C CA . PRO C 1 129 ? 54.99705 0.28012 15.15423 1.000 184.53019 170 PRO A CA 1
ATOM 2775 C C . PRO C 1 129 ? 55.14924 0.53309 13.66124 1.000 190.30726 170 PRO A C 1
ATOM 2776 O O . PRO C 1 129 ? 55.72749 1.54900 13.26262 1.000 205.98521 170 PRO A O 1
ATOM 2780 N N . PHE C 1 130 ? 54.64304 -0.37042 12.82639 1.000 183.65838 171 PHE A N 1
ATOM 2781 C CA . PHE C 1 130 ? 54.76807 -0.25379 11.37995 1.000 176.08076 171 PHE A CA 1
ATOM 2782 C C . PHE C 1 130 ? 53.38808 -0.26090 10.73877 1.000 175.86414 171 PHE A C 1
ATOM 2783 O O . PHE C 1 130 ? 52.49021 -0.98191 11.18442 1.000 185.35251 171 PHE A O 1
ATOM 2791 N N . ILE C 1 131 ? 53.22357 0.54509 9.69085 1.000 182.76103 172 ILE A N 1
ATOM 2792 C CA . ILE C 1 131 ? 51.91909 0.77786 9.07928 1.000 184.10819 172 ILE A CA 1
ATOM 2793 C C . ILE C 1 131 ? 52.05383 0.74073 7.56283 1.000 189.07096 172 ILE A C 1
ATOM 2794 O O . ILE C 1 131 ? 52.94830 1.37887 6.99772 1.000 217.30222 172 ILE A O 1
ATOM 2799 N N . SER C 1 132 ? 51.16223 -0.00241 6.90855 1.000 184.94847 173 SER A N 1
ATOM 2800 C CA . SER C 1 132 ? 51.03356 0.01585 5.45324 1.000 189.12690 173 SER A CA 1
ATOM 2801 C C . SER C 1 132 ? 49.70730 -0.60673 5.02314 1.000 185.73435 173 SER A C 1
ATOM 2802 O O . SER C 1 132 ? 48.68913 0.07827 4.92042 1.000 188.84590 173 SER A O 1
ATOM 2805 N N . CYS D 2 10 ? 8.63617 1.76895 47.71508 1.000 217.22460 29 CYS C N 1
ATOM 2806 C CA . CYS D 2 10 ? 8.65348 0.30281 47.81105 1.000 218.53035 29 CYS C CA 1
ATOM 2807 C C . CYS D 2 10 ? 8.47931 -0.24272 49.22800 1.000 215.17935 29 CYS C C 1
ATOM 2808 O O . CYS D 2 10 ? 7.44858 -0.85021 49.54521 1.000 215.29940 29 CYS C O 1
ATOM 2811 N N . GLY D 2 11 ? 9.49589 -0.02976 50.06299 1.000 215.57966 30 GLY C N 1
ATOM 2812 C CA . GLY D 2 11 ? 9.46427 -0.48133 51.43145 1.000 216.35871 30 GLY C CA 1
ATOM 2813 C C . GLY D 2 11 ? 10.42870 0.29380 52.30227 1.000 218.16955 30 GLY C C 1
ATOM 2814 O O . GLY D 2 11 ? 11.49979 0.71750 51.85469 1.000 217.68475 30 GLY C O 1
ATOM 2815 N N . PRO D 2 12 ? 10.08072 0.46642 53.58046 1.000 225.44773 31 PRO C N 1
ATOM 2816 C CA . PRO D 2 12 ? 10.95140 1.26754 54.46601 1.000 233.37328 31 PRO C CA 1
ATOM 2817 C C . PRO D 2 12 ? 12.30722 0.63117 54.72648 1.000 234.60453 31 PRO C C 1
ATOM 2818 O O . PRO D 2 12 ? 13.34465 1.29198 54.56316 1.000 236.64496 31 PRO C O 1
ATOM 2822 N N . GLY D 2 13 ? 12.33250 -0.64460 55.10280 1.000 243.38326 32 GLY C N 1
ATOM 2823 C CA . GLY D 2 13 ? 13.59565 -1.29713 55.37738 1.000 233.09508 32 GLY C CA 1
ATOM 2824 C C . GLY D 2 13 ? 14.21046 -2.05138 54.21717 1.000 216.10167 32 GLY C C 1
ATOM 2825 O O . GLY D 2 13 ? 14.98783 -2.98517 54.42355 1.000 215.08477 32 GLY C O 1
ATOM 2826 N N . LYS D 2 14 ? 13.87390 -1.66923 52.99408 1.000 214.87507 33 LYS C N 1
ATOM 2827 C CA . LYS D 2 14 ? 14.42700 -2.30202 51.80658 1.000 212.40876 33 LYS C CA 1
ATOM 2828 C C . LYS D 2 14 ? 14.77737 -1.20978 50.80724 1.000 212.79695 33 LYS C C 1
ATOM 2829 O O . LYS D 2 14 ? 14.42948 -0.04419 50.99266 1.000 214.71767 33 LYS C O 1
ATOM 2835 N N . VAL D 2 15 ? 15.45341 -1.59068 49.72854 1.000 211.26401 34 VAL C N 1
ATOM 2836 C CA . VAL D 2 15 ? 16.10707 -0.64289 48.83140 1.000 211.94245 34 VAL C CA 1
ATOM 2837 C C . VAL D 2 15 ? 15.29923 -0.53666 47.54444 1.000 217.72794 34 VAL C C 1
ATOM 2838 O O . VAL D 2 15 ? 15.09665 -1.53775 46.84598 1.000 234.88834 34 VAL C O 1
ATOM 2842 N N . GLN D 2 16 ? 14.85653 0.67866 47.22084 1.000 212.94407 35 GLN C N 1
ATOM 2843 C CA . GLN D 2 16 ? 14.25700 0.95546 45.92027 1.000 216.27988 35 GLN C CA 1
ATOM 2844 C C . GLN D 2 16 ? 15.33452 1.16472 44.86128 1.000 226.30921 35 GLN C C 1
ATOM 2845 O O . GLN D 2 16 ? 16.30619 1.89267 45.08603 1.000 231.86281 35 GLN C O 1
ATOM 2851 N N . ASN D 2 17 ? 15.15447 0.53045 43.70232 1.000 232.90442 36 ASN C N 1
ATOM 2852 C CA . ASN D 2 17 ? 16.02858 0.70971 42.55032 1.000 221.65270 36 ASN C CA 1
ATOM 2853 C C . ASN D 2 17 ? 15.20032 0.67818 41.27473 1.000 213.33728 36 ASN C C 1
ATOM 2854 O O . ASN D 2 17 ? 14.25630 -0.10792 41.15606 1.000 212.29920 36 ASN C O 1
ATOM 2859 N N . GLY D 2 18 ? 15.56126 1.53440 40.32405 1.000 237.69482 37 GLY C N 1
ATOM 2860 C CA . GLY D 2 18 ? 14.86233 1.60025 39.05604 1.000 236.52838 37 GLY C CA 1
ATOM 2861 C C . GLY D 2 18 ? 13.50745 2.27278 39.13564 1.000 239.37071 37 GLY C C 1
ATOM 2862 O O . GLY D 2 18 ? 12.98927 2.52200 40.22836 1.000 240.32096 37 GLY C O 1
ATOM 2863 N N . SER D 2 19 ? 12.92418 2.56767 37.97505 1.000 235.35415 38 SER C N 1
ATOM 2864 C CA . SER D 2 19 ? 11.62800 3.22313 37.88460 1.000 235.05030 38 SER C CA 1
ATOM 2865 C C . SER D 2 19 ? 10.79652 2.52990 36.81430 1.000 234.02315 38 SER C C 1
ATOM 2866 O O . SER D 2 19 ? 11.29461 1.69420 36.05554 1.000 233.60826 38 SER C O 1
ATOM 2869 N N . GLY D 2 20 ? 9.51580 2.89130 36.75319 1.000 233.79760 39 GLY C N 1
ATOM 2870 C CA . GLY D 2 20 ? 8.62131 2.33172 35.75826 1.000 233.07058 39 GLY C CA 1
ATOM 2871 C C . GLY D 2 20 ? 8.48273 0.82866 35.86751 1.000 232.71619 39 GLY C C 1
ATOM 2872 O O . GLY D 2 20 ? 7.95117 0.31515 36.85603 1.000 232.92378 39 GLY C O 1
ATOM 2873 N N . ASN D 2 21 ? 8.96519 0.11253 34.85328 1.000 232.32434 40 ASN C N 1
ATOM 2874 C CA . ASN D 2 21 ? 8.92929 -1.34235 34.85908 1.000 232.08457 40 ASN C CA 1
ATOM 2875 C C . ASN D 2 21 ? 10.19332 -1.95707 35.44145 1.000 232.35366 40 ASN C C 1
ATOM 2876 O O . ASN D 2 21 ? 10.18102 -3.13884 35.80562 1.000 232.30022 40 ASN C O 1
ATOM 2881 N N . ASN D 2 22 ? 11.27763 -1.18874 35.53390 1.000 232.76542 41 ASN C N 1
ATOM 2882 C CA . ASN D 2 22 ? 12.49557 -1.62789 36.20146 1.000 233.27349 41 ASN C CA 1
ATOM 2883 C C . ASN D 2 22 ? 12.42312 -1.46569 37.71871 1.000 233.84937 41 ASN C C 1
ATOM 2884 O O . ASN D 2 22 ? 13.44737 -1.60350 38.39544 1.000 234.51640 41 ASN C O 1
ATOM 2889 N N . THR D 2 23 ? 11.24087 -1.17855 38.25893 1.000 233.78833 42 THR C N 1
ATOM 2890 C CA . THR D 2 23 ? 11.07852 -1.02450 39.69741 1.000 234.54328 42 THR C CA 1
ATOM 2891 C C . THR D 2 23 ? 11.30992 -2.35858 40.39922 1.000 234.69177 42 THR C C 1
ATOM 2892 O O . THR D 2 23 ? 10.83439 -3.40581 39.95148 1.000 234.09637 42 THR C O 1
ATOM 2896 N N . ARG D 2 24 ? 12.03968 -2.31330 41.51165 1.000 235.63316 43 ARG C N 1
ATOM 2897 C CA . ARG D 2 24 ? 12.36938 -3.50948 42.27567 1.000 235.97076 43 ARG C CA 1
ATOM 2898 C C . ARG D 2 24 ? 12.75528 -3.09509 43.68776 1.000 237.29705 43 ARG C C 1
ATOM 2899 O O . ARG D 2 24 ? 13.15030 -1.95219 43.93193 1.000 238.00580 43 ARG C O 1
ATOM 2907 N N . CYS D 2 25 ? 12.62410 -4.03885 44.61525 1.000 237.77201 44 CYS C N 1
ATOM 2908 C CA . CYS D 2 25 ? 12.94547 -3.82868 46.02172 1.000 239.23913 44 CYS C CA 1
ATOM 2909 C C . CYS D 2 25 ? 14.14485 -4.70014 46.38305 1.000 239.79410 44 CYS C C 1
ATOM 2910 O O . CYS D 2 25 ? 14.01189 -5.91250 46.57496 1.000 245.06349 44 CYS C O 1
ATOM 2913 N N . CYS D 2 26 ? 15.31078 -4.07466 46.46960 1.000 240.62577 45 CYS C N 1
ATOM 2914 C CA . CYS D 2 26 ? 16.54836 -4.72750 46.86180 1.000 241.47485 45 CYS C CA 1
ATOM 2915 C C . CYS D 2 26 ? 16.67991 -4.74650 48.37957 1.000 247.80681 45 CYS C C 1
ATOM 2916 O O . CYS D 2 26 ? 15.99830 -4.01158 49.09723 1.000 243.88389 45 CYS C O 1
ATOM 2919 N N . SER D 2 27 ? 17.56146 -5.61223 48.86352 1.000 197.06197 46 SER C N 1
ATOM 2920 C CA . SER D 2 27 ? 17.86811 -5.71024 50.28272 1.000 209.21710 46 SER C CA 1
ATOM 2921 C C . SER D 2 27 ? 19.31928 -5.28332 50.49778 1.000 211.74378 46 SER C C 1
ATOM 2922 O O . SER D 2 27 ? 20.01860 -4.89689 49.55694 1.000 220.24033 46 SER C O 1
ATOM 2925 N N . LEU D 2 28 ? 19.76792 -5.33613 51.74980 1.000 177.24905 47 LEU C N 1
ATOM 2926 C CA . LEU D 2 28 ? 21.09593 -4.82822 52.10570 1.000 174.02961 47 LEU C CA 1
ATOM 2927 C C . LEU D 2 28 ? 22.21278 -5.47613 51.28492 1.000 193.59694 47 LEU C C 1
ATOM 2928 O O . LEU D 2 28 ? 22.08807 -6.61437 50.83230 1.000 204.75221 47 LEU C O 1
ATOM 2933 N N . ARG D 2 40 ? 19.03562 -9.76489 46.61284 1.000 153.59757 59 ARG C N 1
ATOM 2934 C CA . ARG D 2 40 ? 17.80674 -10.43213 46.20472 1.000 152.95881 59 ARG C CA 1
ATOM 2935 C C . ARG D 2 40 ? 16.74287 -9.42255 45.81145 1.000 162.51210 59 ARG C C 1
ATOM 2936 O O . ARG D 2 40 ? 15.62590 -9.46982 46.32784 1.000 159.47292 59 ARG C O 1
ATOM 2944 N N . CYS D 2 41 ? 17.08972 -8.49420 44.92127 1.000 177.38204 60 CYS C N 1
ATOM 2945 C CA . CYS D 2 41 ? 16.09854 -7.53120 44.46342 1.000 177.70195 60 CYS C CA 1
ATOM 2946 C C . CYS D 2 41 ? 14.93606 -8.26489 43.81878 1.000 172.32158 60 CYS C C 1
ATOM 2947 O O . CYS D 2 41 ? 15.12082 -9.28148 43.14852 1.000 195.93602 60 CYS C O 1
ATOM 2950 N N . ILE D 2 42 ? 13.73129 -7.74770 44.02810 1.000 148.77949 61 ILE C N 1
ATOM 2951 C CA . ILE D 2 42 ? 12.51338 -8.38334 43.54303 1.000 147.10617 61 ILE C CA 1
ATOM 2952 C C . ILE D 2 42 ? 11.72999 -7.35080 42.75221 1.000 149.96781 61 ILE C C 1
ATOM 2953 O O . ILE D 2 42 ? 11.26628 -6.35554 43.32132 1.000 158.65416 61 ILE C O 1
ATOM 2958 N N . CYS D 2 43 ? 11.56252 -7.59293 41.45232 1.000 150.39250 62 CYS C N 1
ATOM 2959 C CA . CYS D 2 43 ? 10.77423 -6.69458 40.61961 1.000 157.61585 62 CYS C CA 1
ATOM 2960 C C . CYS D 2 43 ? 9.33981 -6.62612 41.12963 1.000 156.51320 62 CYS C C 1
ATOM 2961 O O . CYS D 2 43 ? 8.67281 -7.65204 41.28656 1.000 157.98370 62 CYS C O 1
ATOM 2964 N N . VAL D 2 44 ? 8.86547 -5.40991 41.39469 1.000 161.16102 63 VAL C N 1
ATOM 2965 C CA . VAL D 2 44 ? 7.54422 -5.22614 41.98342 1.000 158.71628 63 VAL C CA 1
ATOM 2966 C C . VAL D 2 44 ? 6.47187 -4.95849 40.93333 1.000 152.14173 63 VAL C C 1
ATOM 2967 O O . VAL D 2 44 ? 5.27952 -5.13983 41.22519 1.000 150.91501 63 VAL C O 1
ATOM 2971 N N . THR D 2 45 ? 6.85235 -4.55037 39.72873 1.000 151.86558 64 THR C N 1
ATOM 2972 C CA . THR D 2 45 ? 5.88450 -4.43117 38.64931 1.000 166.79564 64 THR C CA 1
ATOM 2973 C C . THR D 2 45 ? 5.30139 -5.80835 38.34251 1.000 169.48954 64 THR C C 1
ATOM 2974 O O . THR D 2 45 ? 6.06236 -6.77010 38.16868 1.000 161.48555 64 THR C O 1
ATOM 2978 N N . PRO D 2 46 ? 3.97570 -5.95370 38.29530 1.000 160.92678 65 PRO C N 1
ATOM 2979 C CA . PRO D 2 46 ? 3.38515 -7.28852 38.13403 1.000 163.94935 65 PRO C CA 1
ATOM 2980 C C . PRO D 2 46 ? 3.82825 -7.94342 36.83410 1.000 176.10161 65 PRO C C 1
ATOM 2981 O O . PRO D 2 46 ? 4.10645 -7.27066 35.84088 1.000 188.51639 65 PRO C O 1
ATOM 2985 N N . GLU D 2 47 ? 3.93390 -9.27482 36.87586 1.000 176.12487 66 GLU C N 1
ATOM 2986 C CA . GLU D 2 47 ? 4.37989 -10.12508 35.76264 1.000 167.51474 66 GLU C CA 1
ATOM 2987 C C . GLU D 2 47 ? 5.73706 -9.69062 35.20390 1.000 155.45312 66 GLU C C 1
ATOM 2988 O O . GLU D 2 47 ? 6.11533 -10.07917 34.09364 1.000 155.53342 66 GLU C O 1
ATOM 2994 N N . TYR D 2 48 ? 6.49006 -8.90695 35.97092 1.000 164.95504 67 TYR C N 1
ATOM 2995 C CA . TYR D 2 48 ? 7.86690 -8.56332 35.64952 1.000 173.41101 67 TYR C CA 1
ATOM 2996 C C . TYR D 2 48 ? 8.79723 -9.25058 36.63834 1.000 145.71095 67 TYR C C 1
ATOM 2997 O O . TYR D 2 48 ? 8.49952 -9.32826 37.83444 1.000 143.03549 67 TYR C O 1
ATOM 3006 N N . HIS D 2 49 ? 9.92528 -9.74584 36.13490 1.000 141.02541 68 HIS C N 1
ATOM 3007 C CA . HIS D 2 49 ? 10.84748 -10.52308 36.94638 1.000 135.53343 68 HIS C CA 1
ATOM 3008 C C . HIS D 2 49 ? 12.27873 -10.11596 36.63669 1.000 129.37454 68 HIS C C 1
ATOM 3009 O O . HIS D 2 49 ? 12.57783 -9.56792 35.57278 1.000 130.84306 68 HIS C O 1
ATOM 3016 N N . CYS D 2 50 ? 13.15876 -10.38903 37.59696 1.000 134.62653 69 CYS C N 1
ATOM 3017 C CA . CYS D 2 50 ? 14.58565 -10.17048 37.40844 1.000 141.46441 69 CYS C CA 1
ATOM 3018 C C . CYS D 2 50 ? 15.08413 -10.95070 36.19876 1.000 136.31979 69 CYS C C 1
ATOM 3019 O O . CYS D 2 50 ? 14.77500 -12.13480 36.03818 1.000 144.11169 69 CYS C O 1
ATOM 3022 N N . GLY D 2 51 ? 15.85263 -10.28313 35.34281 1.000 126.70928 70 GLY C N 1
ATOM 3023 C CA . GLY D 2 51 ? 16.39034 -10.93686 34.16623 1.000 128.25948 70 GLY C CA 1
ATOM 3024 C C . GLY D 2 51 ? 17.77598 -11.49542 34.41143 1.000 126.23075 70 GLY C C 1
ATOM 3025 O O . GLY D 2 51 ? 18.17406 -12.49587 33.80584 1.000 128.42583 70 GLY C O 1
ATOM 3026 N N . ASP D 2 52 ? 18.52451 -10.84035 35.28717 1.000 123.75455 71 ASP C N 1
ATOM 3027 C CA . ASP D 2 52 ? 19.84063 -11.27970 35.70967 1.000 121.63740 71 ASP C CA 1
ATOM 3028 C C . ASP D 2 52 ? 19.80847 -11.71306 37.16950 1.000 118.89508 71 ASP C C 1
ATOM 3029 O O . ASP D 2 52 ? 18.90637 -11.32797 37.92188 1.000 119.23605 71 ASP C O 1
ATOM 3034 N N . PRO D 2 53 ? 20.77154 -12.53268 37.60444 1.000 117.19474 72 PRO C N 1
ATOM 3035 C CA . PRO D 2 53 ? 20.84549 -12.85557 39.03975 1.000 124.04601 72 PRO C CA 1
ATOM 3036 C C . PRO D 2 53 ? 20.98038 -11.62679 39.92024 1.000 127.58316 72 PRO C C 1
ATOM 3037 O O . PRO D 2 53 ? 20.38206 -11.57487 41.00227 1.000 129.87811 72 PRO C O 1
ATOM 3041 N N . GLN D 2 54 ? 21.74547 -10.62689 39.48196 1.000 121.75853 73 GLN C N 1
ATOM 3042 C CA . GLN D 2 54 ? 21.83083 -9.37074 40.21581 1.000 129.09839 73 GLN C CA 1
ATOM 3043 C C . GLN D 2 54 ? 20.58357 -8.51311 40.05859 1.000 125.20162 73 GLN C C 1
ATOM 3044 O O . GLN D 2 54 ? 20.50595 -7.45349 40.69036 1.000 141.56234 73 GLN C O 1
ATOM 3050 N N . CYS D 2 55 ? 19.61994 -8.94613 39.24176 1.000 115.69511 74 CYS C N 1
ATOM 3051 C CA . CYS D 2 55 ? 18.38423 -8.20176 38.99271 1.000 128.89023 74 CYS C CA 1
ATOM 3052 C C . CYS D 2 55 ? 18.67979 -6.79232 38.48694 1.000 144.58232 74 CYS C C 1
ATOM 3053 O O . CYS D 2 55 ? 18.04339 -5.81897 38.89557 1.000 145.40943 74 CYS C O 1
ATOM 3056 N N . LYS D 2 56 ? 19.66073 -6.68289 37.58847 1.000 133.13903 75 LYS C N 1
ATOM 3057 C CA . LYS D 2 56 ? 20.00123 -5.38111 37.02538 1.000 145.01401 75 LYS C CA 1
ATOM 3058 C C . LYS D 2 56 ? 18.84033 -4.81307 36.21890 1.000 157.80730 75 LYS C C 1
ATOM 3059 O O . LYS D 2 56 ? 18.58010 -3.60431 36.25533 1.000 155.70907 75 LYS C O 1
ATOM 3065 N N . ILE D 2 57 ? 18.13016 -5.67119 35.48649 1.000 153.34299 76 ILE C N 1
ATOM 3066 C CA . ILE D 2 57 ? 16.97921 -5.27289 34.68763 1.000 156.92397 76 ILE C CA 1
ATOM 3067 C C . ILE D 2 57 ? 15.83100 -6.22425 34.98990 1.000 173.21279 76 ILE C C 1
ATOM 3068 O O . ILE D 2 57 ? 16.04000 -7.39075 35.33843 1.000 183.90773 76 ILE C O 1
ATOM 3073 N N . CYS D 2 58 ? 14.60930 -5.71573 34.85867 1.000 163.98366 77 CYS C N 1
ATOM 3074 C CA . CYS D 2 58 ? 13.40382 -6.51687 35.01954 1.000 162.22587 77 CYS C CA 1
ATOM 3075 C C . CYS D 2 58 ? 12.87822 -6.90715 33.64388 1.000 159.71552 77 CYS C C 1
ATOM 3076 O O . CYS D 2 58 ? 12.78228 -6.06107 32.74843 1.000 139.89577 77 CYS C O 1
ATOM 3079 N N . LYS D 2 59 ? 12.54348 -8.18334 33.47938 1.000 161.61320 78 LYS C N 1
ATOM 3080 C CA . LYS D 2 59 ? 12.01820 -8.70806 32.22695 1.000 159.65570 78 LYS C CA 1
ATOM 3081 C C . LYS D 2 59 ? 10.54454 -9.06106 32.38378 1.000 151.41440 78 LYS C C 1
ATOM 3082 O O . LYS D 2 59 ? 9.98217 -9.01087 33.47798 1.000 151.13507 78 LYS C O 1
ATOM 3088 N N . HIS D 2 60 ? 9.91895 -9.42993 31.26755 1.000 136.74075 79 HIS C N 1
ATOM 3089 C CA . HIS D 2 60 ? 8.47624 -9.64744 31.20512 1.000 139.30440 79 HIS C CA 1
ATOM 3090 C C . HIS D 2 60 ? 8.20708 -11.08538 30.78046 1.000 130.20140 79 HIS C C 1
ATOM 3091 O O . HIS D 2 60 ? 8.49123 -11.46589 29.63963 1.000 137.10653 79 HIS C O 1
ATOM 3098 N N . TYR D 2 61 ? 7.65768 -11.87725 31.69894 1.000 124.90854 80 TYR C N 1
ATOM 3099 C CA . TYR D 2 61 ? 7.34197 -13.28324 31.43809 1.000 139.22363 80 TYR C CA 1
ATOM 3100 C C . TYR D 2 61 ? 6.13394 -13.67075 32.27338 1.000 171.47958 80 TYR C C 1
ATOM 3101 O O . TYR D 2 61 ? 6.26277 -14.20789 33.38012 1.000 182.61647 80 TYR C O 1
ATOM 3110 N N . PRO D 2 62 ? 4.93123 -13.39252 31.78029 1.000 175.12629 81 PRO C N 1
ATOM 3111 C CA . PRO D 2 62 ? 3.72999 -13.67995 32.56853 1.000 160.52909 81 PRO C CA 1
ATOM 3112 C C . PRO D 2 62 ? 3.44241 -15.17048 32.66189 1.000 150.52111 81 PRO C C 1
ATOM 3113 O O . PRO D 2 62 ? 3.83107 -15.96566 31.80205 1.000 141.16731 81 PRO C O 1
ATOM 3117 N N . CYS D 2 63 ? 2.74390 -15.53544 33.73571 1.000 145.19680 82 CYS C N 1
ATOM 3118 C CA . CYS D 2 63 ? 2.25401 -16.89031 33.95835 1.000 158.48062 82 CYS C CA 1
ATOM 3119 C C . CYS D 2 63 ? 0.73692 -16.91782 34.04460 1.000 165.74199 82 CYS C C 1
ATOM 3120 O O . CYS D 2 63 ? 0.05979 -15.99108 33.58926 1.000 169.33214 82 CYS C O 1
ATOM 3123 N N . GLN D 2 64 ? 0.20568 -17.97721 34.63276 1.000 161.92618 83 GLN C N 1
ATOM 3124 C CA . GLN D 2 64 ? -1.21956 -18.17597 34.84240 1.000 147.04694 83 GLN C CA 1
ATOM 3125 C C . GLN D 2 64 ? -1.43605 -18.46589 36.31525 1.000 144.02051 83 GLN C C 1
ATOM 3126 O O . GLN D 2 64 ? -0.47686 -18.70298 37.05704 1.000 137.76167 83 GLN C O 1
ATOM 3132 N N . PRO D 2 65 ? -2.68376 -18.41440 36.78802 1.000 148.93617 84 PRO C N 1
ATOM 3133 C CA . PRO D 2 65 ? -2.95492 -18.78910 38.18039 1.000 146.67159 84 PRO C CA 1
ATOM 3134 C C . PRO D 2 65 ? -2.38064 -20.15887 38.52201 1.000 141.52808 84 PRO C C 1
ATOM 3135 O O . PRO D 2 65 ? -2.27636 -21.04439 37.66978 1.000 141.99801 84 PRO C O 1
ATOM 3139 N N . GLY D 2 66 ? -2.01554 -20.32504 39.79141 1.000 144.86435 85 GLY C N 1
ATOM 3140 C CA . GLY D 2 66 ? -1.41378 -21.56636 40.24727 1.000 132.61613 85 GLY C CA 1
ATOM 3141 C C . GLY D 2 66 ? -0.06703 -21.86973 39.63197 1.000 128.12380 85 GLY C C 1
ATOM 3142 O O . GLY D 2 66 ? 0.28559 -23.04399 39.47736 1.000 134.88148 85 GLY C O 1
ATOM 3143 N N . GLN D 2 67 ? 0.70439 -20.84010 39.28260 1.000 126.66677 86 GLN C N 1
ATOM 3144 C CA . GLN D 2 67 ? 2.03131 -21.02033 38.70979 1.000 129.36556 86 GLN C CA 1
ATOM 3145 C C . GLN D 2 67 ? 2.96393 -19.92284 39.19879 1.000 148.09903 86 GLN C C 1
ATOM 3146 O O . GLN D 2 67 ? 2.55444 -18.76743 39.34059 1.000 173.70920 86 GLN C O 1
ATOM 3152 N N . ARG D 2 68 ? 4.21639 -20.29208 39.45597 1.000 127.51656 87 ARG C N 1
ATOM 3153 C CA . ARG D 2 68 ? 5.28005 -19.33638 39.71406 1.000 126.57301 87 ARG C CA 1
ATOM 3154 C C . ARG D 2 68 ? 6.18746 -19.24968 38.48972 1.000 124.32369 87 ARG C C 1
ATOM 3155 O O . ARG D 2 68 ? 5.93763 -19.86786 37.45251 1.000 133.28445 87 ARG C O 1
ATOM 3163 N N . VAL D 2 69 ? 7.26076 -18.47582 38.61345 1.000 115.57792 88 VAL C N 1
ATOM 3164 C CA . VAL D 2 69 ? 8.18270 -18.23201 37.50937 1.000 108.45451 88 VAL C CA 1
ATOM 3165 C C . VAL D 2 69 ? 9.57026 -18.66021 37.96751 1.000 118.04389 88 VAL C C 1
ATOM 3166 O O . VAL D 2 69 ? 10.27158 -17.90044 38.64675 1.000 140.38051 88 VAL C O 1
ATOM 3170 N N . GLU D 2 70 ? 9.97079 -19.87703 37.61079 1.000 145.89057 89 GLU C N 1
ATOM 3171 C CA . GLU D 2 70 ? 11.34695 -20.29284 37.82350 1.000 141.52926 89 GLU C CA 1
ATOM 3172 C C . GLU D 2 70 ? 12.25196 -19.65025 36.78108 1.000 132.65817 89 GLU C C 1
ATOM 3173 O O . GLU D 2 70 ? 11.84310 -19.39103 35.64542 1.000 130.77543 89 GLU C O 1
ATOM 3179 N N . SER D 2 71 ? 13.49715 -19.39165 37.17981 1.000 127.68602 90 SER C N 1
ATOM 3180 C CA . SER D 2 71 ? 14.44533 -18.64627 36.34766 1.000 119.54262 90 SER C CA 1
ATOM 3181 C C . SER D 2 71 ? 15.81803 -19.30356 36.47026 1.000 131.99534 90 SER C C 1
ATOM 3182 O O . SER D 2 71 ? 16.62112 -18.92860 37.32826 1.000 166.79907 90 SER C O 1
ATOM 3185 N N . GLN D 2 72 ? 16.08090 -20.28323 35.61105 1.000 128.09236 91 GLN C N 1
ATOM 3186 C CA . GLN D 2 72 ? 17.38228 -20.93146 35.57564 1.000 152.00215 91 GLN C CA 1
ATOM 3187 C C . GLN D 2 72 ? 18.32813 -20.13079 34.69034 1.000 129.45169 91 GLN C C 1
ATOM 3188 O O . GLN D 2 72 ? 17.93467 -19.61205 33.64146 1.000 116.99804 91 GLN C O 1
ATOM 3194 N N . GLY D 2 73 ? 19.56816 -20.01740 35.13051 1.000 136.98581 92 GLY C N 1
ATOM 3195 C CA . GLY D 2 73 ? 20.57727 -19.24038 34.43339 1.000 126.24779 92 GLY C CA 1
ATOM 3196 C C . GLY D 2 73 ? 21.41970 -18.55606 35.49035 1.000 125.19764 92 GLY C C 1
ATOM 3197 O O . GLY D 2 73 ? 20.95370 -18.23105 36.58303 1.000 115.98171 92 GLY C O 1
ATOM 3198 N N . ASP D 2 74 ? 22.69323 -18.33671 35.16624 1.000 133.05222 93 ASP C N 1
ATOM 3199 C CA . ASP D 2 74 ? 23.62978 -17.72619 36.09712 1.000 149.23589 93 ASP C CA 1
ATOM 3200 C C . ASP D 2 74 ? 24.10782 -16.34484 35.67629 1.000 127.13858 93 ASP C C 1
ATOM 3201 O O . ASP D 2 74 ? 24.77651 -15.67743 36.47199 1.000 132.02073 93 ASP C O 1
ATOM 3206 N N . ILE D 2 75 ? 23.80235 -15.90043 34.45839 1.000 114.77114 94 ILE C N 1
ATOM 3207 C CA . ILE D 2 75 ? 24.16184 -14.54906 34.04207 1.000 126.20695 94 ILE C CA 1
ATOM 3208 C C . ILE D 2 75 ? 22.95266 -13.87558 33.40256 1.000 137.33225 94 ILE C C 1
ATOM 3209 O O . ILE D 2 75 ? 22.69889 -12.68759 33.63112 1.000 158.93490 94 ILE C O 1
ATOM 3214 N N . VAL D 2 76 ? 22.19113 -14.62808 32.61112 1.000 120.59095 95 VAL C N 1
ATOM 3215 C CA . VAL D 2 76 ? 20.96432 -14.13914 31.98970 1.000 122.14053 95 VAL C CA 1
ATOM 3216 C C . VAL D 2 76 ? 19.91727 -15.23132 32.13776 1.000 131.31242 95 VAL C C 1
ATOM 3217 O O . VAL D 2 76 ? 20.17269 -16.39055 31.79573 1.000 173.01755 95 VAL C O 1
ATOM 3221 N N . PHE D 2 77 ? 18.74306 -14.86715 32.64334 1.000 93.03330 96 PHE C N 1
ATOM 3222 C CA . PHE D 2 77 ? 17.74530 -15.86102 33.00901 1.000 108.54018 96 PHE C CA 1
ATOM 3223 C C . PHE D 2 77 ? 16.94983 -16.34711 31.80647 1.000 118.95571 96 PHE C C 1
ATOM 3224 O O . PHE D 2 77 ? 16.62193 -15.57743 30.89845 1.000 121.64836 96 PHE C O 1
ATOM 3232 N N . GLY D 2 78 ? 16.64613 -17.64187 31.81510 1.000 160.36879 97 GLY C N 1
ATOM 3233 C CA . GLY D 2 78 ? 15.59479 -18.20467 30.99585 1.000 136.43079 97 GLY C CA 1
ATOM 3234 C C . GLY D 2 78 ? 14.44019 -18.48409 31.93191 1.000 132.99217 97 GLY C C 1
ATOM 3235 O O . GLY D 2 78 ? 14.65595 -18.59969 33.14147 1.000 133.62977 97 GLY C O 1
ATOM 3236 N N . PHE D 2 79 ? 13.21946 -18.59643 31.41854 1.000 132.33764 98 PHE C N 1
ATOM 3237 C CA . PHE D 2 79 ? 12.03937 -18.61743 32.27372 1.000 134.19384 98 PHE C CA 1
ATOM 3238 C C . PHE D 2 79 ? 11.17885 -19.83076 31.96342 1.000 140.27999 98 PHE C C 1
ATOM 3239 O O . PHE D 2 79 ? 10.73856 -20.01213 30.82355 1.000 139.71343 98 PHE C O 1
ATOM 3247 N N . ARG D 2 80 ? 10.94563 -20.65297 32.98229 1.000 161.08365 99 ARG C N 1
ATOM 3248 C CA . ARG D 2 80 ? 9.98202 -21.74237 32.93851 1.000 160.02327 99 ARG C CA 1
ATOM 3249 C C . ARG D 2 80 ? 8.83020 -21.39733 33.87182 1.000 154.74050 99 ARG C C 1
ATOM 3250 O O . ARG D 2 80 ? 9.05635 -20.96527 35.00776 1.000 138.61164 99 ARG C O 1
ATOM 3258 N N . CYS D 2 81 ? 7.60229 -21.57901 33.39309 1.000 164.80389 100 CYS C N 1
ATOM 3259 C CA . CYS D 2 81 ? 6.41529 -21.23634 34.17429 1.000 157.09106 100 CYS C CA 1
ATOM 3260 C C . CYS D 2 81 ? 5.88873 -22.48743 34.88103 1.000 166.76979 100 CYS C C 1
ATOM 3261 O O . CYS D 2 81 ? 4.86877 -23.07613 34.52046 1.000 199.77819 100 CYS C O 1
ATOM 3264 N N . VAL D 2 82 ? 6.63275 -22.89009 35.91479 1.000 161.83172 101 VAL C N 1
ATOM 3265 C CA . VAL D 2 82 ? 6.27735 -24.06223 36.70897 1.000 156.60085 101 VAL C CA 1
ATOM 3266 C C . VAL D 2 82 ? 5.09848 -23.75750 37.62923 1.000 174.62399 101 VAL C C 1
ATOM 3267 O O . VAL D 2 82 ? 4.86285 -22.60841 38.02771 1.000 178.96526 101 VAL C O 1
ATOM 3271 N N . ALA D 2 83 ? 4.34173 -24.80377 37.95865 1.000 177.30745 102 ALA C N 1
ATOM 3272 C CA . ALA D 2 83 ? 3.17337 -24.69541 38.82016 1.000 168.51198 102 ALA C CA 1
ATOM 3273 C C . ALA D 2 83 ? 3.58413 -24.33319 40.24936 1.000 159.85430 102 ALA C C 1
ATOM 3274 O O . ALA D 2 83 ? 4.76281 -24.35041 40.61525 1.000 164.19364 102 ALA C O 1
ATOM 3276 N N . CYS D 2 84 ? 2.58322 -24.00433 41.06548 1.000 148.53919 103 CYS C N 1
ATOM 3277 C CA . CYS D 2 84 ? 2.82235 -23.56138 42.43388 1.000 144.15413 103 CYS C CA 1
ATOM 3278 C C . CYS D 2 84 ? 3.13522 -24.73612 43.35246 1.000 136.34754 103 CYS C C 1
ATOM 3279 O O . CYS D 2 84 ? 2.46159 -25.77061 43.31024 1.000 139.46589 103 CYS C O 1
ATOM 3282 N N . ALA D 2 85 ? 4.16678 -24.56752 44.17716 1.000 136.32876 104 ALA C N 1
ATOM 3283 C CA . ALA D 2 85 ? 4.54207 -25.56060 45.17119 1.000 141.46613 104 ALA C CA 1
ATOM 3284 C C . ALA D 2 85 ? 3.40560 -25.78454 46.16668 1.000 160.58346 104 ALA C C 1
ATOM 3285 O O . ALA D 2 85 ? 2.55267 -24.92026 46.38697 1.000 166.82071 104 ALA C O 1
ATOM 3287 N N . MET D 2 86 ? 3.40104 -26.96599 46.77724 1.000 157.74480 105 MET C N 1
ATOM 3288 C CA . MET D 2 86 ? 2.38446 -27.27212 47.77489 1.000 162.65637 105 MET C CA 1
ATOM 3289 C C . MET D 2 86 ? 2.51859 -26.33784 48.97274 1.000 150.85662 105 MET C C 1
ATOM 3290 O O . MET D 2 86 ? 3.62772 -26.00815 49.40290 1.000 154.95146 105 MET C O 1
ATOM 3295 N N . GLY D 2 87 ? 1.37562 -25.92929 49.52897 1.000 148.17832 106 GLY C N 1
ATOM 3296 C CA . GLY D 2 87 ? 1.34812 -24.97799 50.61621 1.000 154.97691 106 GLY C CA 1
ATOM 3297 C C . GLY D 2 87 ? 1.23551 -23.52639 50.20399 1.000 154.31421 106 GLY C C 1
ATOM 3298 O O . GLY D 2 87 ? 1.09715 -22.65997 51.07765 1.000 140.01198 106 GLY C O 1
ATOM 3299 N N . THR D 2 88 ? 1.29324 -23.23278 48.91314 1.000 157.08998 107 THR C N 1
ATOM 3300 C CA . THR D 2 88 ? 1.26702 -21.87464 48.40275 1.000 152.99564 107 THR C CA 1
ATOM 3301 C C . THR D 2 88 ? 0.09344 -21.72062 47.43500 1.000 131.97849 107 THR C C 1
ATOM 3302 O O . THR D 2 88 ? -0.76804 -22.60681 47.29923 1.000 121.88309 107 THR C O 1
ATOM 3306 N N . PHE D 2 89 ? 0.06555 -20.57272 46.76547 1.000 134.92121 108 PHE C N 1
ATOM 3307 C CA . PHE D 2 89 ? -0.96791 -20.27810 45.78649 1.000 144.63836 108 PHE C CA 1
ATOM 3308 C C . PHE D 2 89 ? -0.47270 -19.13624 44.91375 1.000 124.31075 108 PHE C C 1
ATOM 3309 O O . PHE D 2 89 ? 0.53862 -18.49498 45.20811 1.000 113.97586 108 PHE C O 1
ATOM 3317 N N . SER D 2 90 ? -1.22301 -18.87225 43.84662 1.000 126.80478 109 SER C N 1
ATOM 3318 C CA . SER D 2 90 ? -0.99249 -17.71793 42.98607 1.000 128.79970 109 SER C CA 1
ATOM 3319 C C . 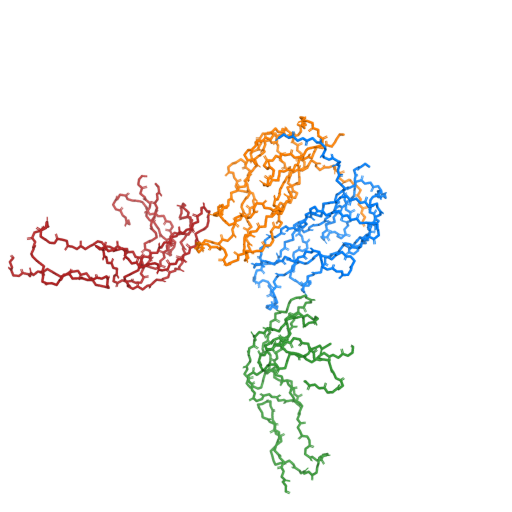SER D 2 90 ? -2.21567 -17.52829 42.10076 1.000 133.18545 109 SER C C 1
ATOM 3320 O O . SER D 2 90 ? -2.46098 -18.33814 41.20263 1.000 147.94810 109 SER C O 1
ATOM 3323 N N . ALA D 2 91 ? -3.00066 -16.48147 42.35543 1.000 117.06093 110 ALA C N 1
ATOM 3324 C CA . ALA D 2 91 ? -4.24569 -16.24718 41.63729 1.000 130.36296 110 ALA C CA 1
ATOM 3325 C C . ALA D 2 91 ? -4.10670 -15.18769 40.55043 1.000 135.06269 110 ALA C C 1
ATOM 3326 O O . ALA D 2 91 ? -5.10649 -14.57536 40.16097 1.000 122.79958 110 ALA C O 1
ATOM 3328 N N . GLY D 2 92 ? -2.88938 -14.96201 40.04644 1.000 138.16448 111 GLY C N 1
ATOM 3329 C CA . GLY D 2 92 ? -2.66785 -13.95108 39.03600 1.000 150.06707 111 GLY C CA 1
ATOM 3330 C C . GLY D 2 92 ? -1.61082 -14.39309 38.04411 1.000 162.15949 111 GLY C C 1
ATOM 3331 O O . GLY D 2 92 ? -0.95515 -15.42322 38.21814 1.000 168.52483 111 GLY C O 1
ATOM 3332 N N . ARG D 2 93 ? -1.46172 -13.58928 36.98982 1.000 173.80648 112 ARG C N 1
ATOM 3333 C CA . ARG D 2 93 ? -0.46200 -13.83945 35.96013 1.000 156.22216 112 ARG C CA 1
ATOM 3334 C C . ARG D 2 93 ? 0.96037 -13.53429 36.40715 1.000 145.50490 112 ARG C C 1
ATOM 3335 O O . ARG D 2 93 ? 1.90004 -13.95940 35.72664 1.000 130.08211 112 ARG C O 1
ATOM 3343 N N . ASP D 2 94 ? 1.14348 -12.81770 37.52095 1.000 149.78985 113 ASP C N 1
ATOM 3344 C CA . ASP D 2 94 ? 2.47986 -12.36617 37.89396 1.000 156.30038 113 ASP C CA 1
ATOM 3345 C C . ASP D 2 94 ? 3.41827 -13.53315 38.16171 1.000 154.14119 113 ASP C C 1
ATOM 3346 O O . ASP D 2 94 ? 4.62701 -13.41292 37.94404 1.000 142.65781 113 ASP C O 1
ATOM 3351 N N . GLY D 2 95 ? 2.89402 -14.65859 38.63866 1.000 153.61102 114 GLY C N 1
ATOM 3352 C CA . GLY D 2 95 ? 3.72061 -15.83430 38.82391 1.000 145.70980 114 GLY C CA 1
ATOM 3353 C C . GLY D 2 95 ? 4.57467 -15.78344 40.07302 1.000 143.88078 114 GLY C C 1
ATOM 3354 O O . GLY D 2 95 ? 5.78858 -16.00183 40.00951 1.000 142.52763 114 GLY C O 1
ATOM 3355 N N . HIS D 2 96 ? 3.95644 -15.49540 41.21557 1.000 141.61535 115 HIS C N 1
ATOM 3356 C CA . HIS D 2 96 ? 4.65256 -15.46921 42.49432 1.000 126.51881 115 HIS C CA 1
ATOM 3357 C C . HIS D 2 96 ? 3.88899 -16.31798 43.49776 1.000 123.01646 115 HIS C C 1
ATOM 3358 O O . HIS D 2 96 ? 2.68756 -16.11577 43.70042 1.000 117.10395 115 HIS C O 1
ATOM 3365 N N . CYS D 2 97 ? 4.58810 -17.26395 44.12164 1.000 133.90017 116 CYS C N 1
ATOM 3366 C CA . CYS D 2 97 ? 3.98848 -18.15999 45.10891 1.000 141.58046 116 CYS C CA 1
ATOM 3367 C C . CYS D 2 97 ? 3.90810 -17.43234 46.44219 1.000 145.37739 116 CYS C C 1
ATOM 3368 O O . CYS D 2 97 ? 4.85861 -17.41273 47.22581 1.000 168.29545 116 CYS C O 1
ATOM 3371 N N . ARG D 2 98 ? 2.75722 -16.82415 46.70507 1.000 135.98182 117 ARG C N 1
ATOM 3372 C CA . ARG D 2 98 ? 2.50859 -16.24504 48.01461 1.000 132.94649 117 ARG C CA 1
ATOM 3373 C C . ARG D 2 98 ? 1.98835 -17.31241 48.96820 1.000 124.15275 117 ARG C C 1
ATOM 3374 O O . ARG D 2 98 ? 1.27649 -18.23898 48.57092 1.000 123.99911 117 ARG C O 1
ATOM 3382 N N . LEU D 2 99 ? 2.36140 -17.17926 50.23606 1.000 121.51561 118 LEU C N 1
ATOM 3383 C CA . LEU D 2 99 ? 2.05963 -18.20562 51.21837 1.000 120.72525 118 LEU C CA 1
ATOM 3384 C C . LEU D 2 99 ? 0.60405 -18.09415 51.65135 1.000 136.19030 118 LEU C C 1
ATOM 3385 O O . LEU D 2 99 ? 0.00437 -17.01495 51.62151 1.000 158.27569 118 LEU C O 1
ATOM 3390 N N . TRP D 2 100 ? 0.03282 -19.22969 52.04214 1.000 122.35260 119 TRP C N 1
ATOM 3391 C CA . TRP D 2 100 ? -1.35684 -19.24896 52.47363 1.000 129.82232 119 TRP C CA 1
ATOM 3392 C C . TRP D 2 100 ? -1.55107 -18.40349 53.72560 1.000 151.22781 119 TRP C C 1
ATOM 3393 O O . TRP D 2 100 ? -0.65091 -18.26125 54.55487 1.000 159.23303 119 TRP C O 1
ATOM 3404 N N . THR D 2 101 ? -2.74813 -17.83950 53.85569 1.000 182.59832 120 THR C N 1
ATOM 3405 C CA . THR D 2 101 ? -3.10749 -17.02721 55.01171 1.000 183.99635 120 THR C CA 1
ATOM 3406 C C . THR D 2 101 ? -3.71900 -17.94667 56.06267 1.000 195.06969 120 THR C C 1
ATOM 3407 O O . THR D 2 101 ? -4.83814 -18.43890 55.89173 1.000 225.39184 120 THR C O 1
ATOM 3411 N N . ASN D 2 102 ? -2.98454 -18.17694 57.14900 1.000 194.69083 121 ASN C N 1
ATOM 3412 C CA . ASN D 2 102 ? -3.44969 -19.02305 58.24837 1.000 196.54158 121 ASN C CA 1
ATOM 3413 C C . ASN D 2 102 ? -4.36117 -18.17332 59.12198 1.000 194.01624 121 ASN C C 1
ATOM 3414 O O . ASN D 2 102 ? -3.91445 -17.44031 60.00467 1.000 194.30345 121 ASN C O 1
ATOM 3419 N N . CYS D 2 103 ? -5.66377 -18.26246 58.84301 1.000 195.13566 122 CYS C N 1
ATOM 3420 C CA . CYS D 2 103 ? -6.65354 -17.48248 59.57605 1.000 205.46891 122 CYS C CA 1
ATOM 3421 C C . CYS D 2 103 ? -6.55100 -17.72280 61.07716 1.000 203.56909 122 CYS C C 1
ATOM 3422 O O . CYS D 2 103 ? -6.80473 -16.80917 61.86932 1.000 200.49404 122 CYS C O 1
ATOM 3425 N N . SER D 2 104 ? -6.17449 -18.94238 61.47737 1.000 209.12114 123 SER C N 1
ATOM 3426 C CA . SER D 2 104 ? -6.14148 -19.31874 62.88935 1.000 214.62916 123 SER C CA 1
ATOM 3427 C C . SER D 2 104 ? -5.16674 -18.46408 63.68976 1.000 208.91499 123 SER C C 1
ATOM 3428 O O . SER D 2 104 ? -5.49685 -17.99676 64.78670 1.000 212.26745 123 SER C O 1
ATOM 3431 N N . GLN D 2 105 ? -3.96646 -18.23762 63.15770 1.000 207.65806 124 GLN C N 1
ATOM 3432 C CA . GLN D 2 105 ? -2.99518 -17.39542 63.84353 1.000 202.22103 124 GLN C CA 1
ATOM 3433 C C . GLN D 2 105 ? -3.32526 -15.91341 63.72721 1.000 200.42186 124 GLN C C 1
ATOM 3434 O O . GLN D 2 105 ? -2.65891 -15.08873 64.35982 1.000 208.75483 124 GLN C O 1
ATOM 3440 N N . PHE D 2 106 ? -4.33524 -15.55781 62.93823 1.000 198.38815 125 PHE C N 1
ATOM 3441 C CA . PHE D 2 106 ? -4.72602 -14.16957 62.74927 1.000 197.05132 125 PHE C CA 1
ATOM 3442 C C . PHE D 2 106 ? -5.98682 -13.80190 63.51784 1.000 199.48653 125 PHE C C 1
ATOM 3443 O O . PHE D 2 106 ? -6.20436 -12.61771 63.78824 1.000 199.06454 125 PHE C O 1
ATOM 3451 N N . GLY D 2 107 ? -6.83392 -14.77213 63.85148 1.000 137.07659 126 GLY C N 1
ATOM 3452 C CA . GLY D 2 107 ? -8.02006 -14.47241 64.62644 1.000 139.40926 126 GLY C CA 1
ATOM 3453 C C . GLY D 2 107 ? -9.26854 -15.22954 64.22071 1.000 171.37256 126 GLY C C 1
ATOM 3454 O O . GLY D 2 107 ? -10.22660 -15.28525 64.99162 1.000 187.00645 126 GLY C O 1
ATOM 3455 N N . PHE D 2 108 ? -9.27933 -15.82643 63.03268 1.000 176.22067 127 PHE C N 1
ATOM 3456 C CA . PHE D 2 108 ? -10.44927 -16.51778 62.50677 1.000 184.12860 127 PHE C CA 1
ATOM 3457 C C . PHE D 2 108 ? -10.14558 -17.99423 62.27433 1.000 182.33557 127 PHE C C 1
ATOM 3458 O O . PHE D 2 108 ? -9.01333 -18.45637 62.41713 1.000 175.92823 127 PHE C O 1
ATOM 3466 N N . LEU D 2 109 ? -11.19114 -18.73675 61.92818 1.000 177.28140 128 LEU C N 1
ATOM 3467 C CA . LEU D 2 109 ? -11.06874 -20.06945 61.35894 1.000 185.41747 128 LEU C CA 1
ATOM 3468 C C . LEU D 2 109 ? -11.22951 -19.95897 59.84985 1.000 192.50308 128 LEU C C 1
ATOM 3469 O O . LEU D 2 109 ? -11.54534 -18.89516 59.31516 1.000 199.76143 128 LEU C O 1
ATOM 3474 N N . THR D 2 110 ? -10.98966 -21.06603 59.16007 1.000 195.12441 129 THR C N 1
ATOM 3475 C CA . THR D 2 110 ? -10.93848 -21.08604 57.70694 1.000 188.75805 129 THR C CA 1
ATOM 3476 C C . THR D 2 110 ? -12.21731 -21.71991 57.18011 1.000 177.65098 129 THR C C 1
ATOM 3477 O O . THR D 2 110 ? -12.55361 -22.85017 57.54791 1.000 179.91778 129 THR C O 1
ATOM 3481 N N . MET D 2 111 ? -12.93305 -20.98498 56.32925 1.000 152.59430 130 MET C N 1
ATOM 3482 C CA . MET D 2 111 ? -14.10910 -21.54851 55.67694 1.000 144.26658 130 MET C CA 1
ATOM 3483 C C . MET D 2 111 ? -13.69716 -22.53624 54.58942 1.000 154.14908 130 MET C C 1
ATOM 3484 O O . MET D 2 111 ? -14.06895 -23.71562 54.62942 1.000 156.14718 130 MET C O 1
ATOM 3489 N N . PHE D 2 112 ? -12.93444 -22.07029 53.60248 1.000 166.39220 131 PHE C N 1
ATOM 3490 C CA . PHE D 2 112 ? -12.38313 -22.92556 52.56369 1.000 187.38937 131 PHE C CA 1
ATOM 3491 C C . PHE D 2 112 ? -10.86805 -22.99112 52.70525 1.000 190.90175 131 PHE C C 1
ATOM 3492 O O . PHE D 2 112 ? -10.21854 -21.94140 52.79237 1.000 183.38685 131 PHE C O 1
ATOM 3500 N N . PRO D 2 113 ? -10.26758 -24.18484 52.71750 1.000 185.09815 132 PRO C N 1
ATOM 3501 C CA . PRO D 2 113 ? -8.82752 -24.28050 53.02771 1.000 172.18429 132 PRO C CA 1
ATOM 3502 C C . PRO D 2 113 ? -7.89809 -23.64086 52.00687 1.000 159.95963 132 PRO C C 1
ATOM 3503 O O . PRO D 2 113 ? -6.84775 -23.12192 52.40320 1.000 164.10781 132 PRO C O 1
ATOM 3507 N N . GLY D 2 114 ? -8.21585 -23.68238 50.72335 1.000 170.81938 133 GLY C N 1
ATOM 3508 C CA . GLY D 2 114 ? -7.34235 -23.08732 49.72523 1.000 178.72724 133 GLY C CA 1
ATOM 3509 C C . GLY D 2 114 ? -6.46007 -24.11259 49.03646 1.000 174.97093 133 GLY C C 1
ATOM 3510 O O . GLY D 2 114 ? -6.15683 -25.17893 49.57914 1.000 174.98652 133 GLY C O 1
ATOM 3511 N N . ASN D 2 115 ? -6.03817 -23.78798 47.81759 1.000 153.40386 134 ASN C N 1
ATOM 3512 C CA . ASN D 2 115 ? -5.28753 -24.71612 46.97468 1.000 148.22725 134 ASN C CA 1
ATOM 3513 C C . ASN D 2 115 ? -4.19520 -23.94701 46.24133 1.000 161.03692 134 ASN C C 1
ATOM 3514 O O . ASN D 2 115 ? -3.75728 -22.87421 46.67198 1.000 167.65531 134 ASN C O 1
ATOM 3519 N N . LYS D 2 116 ? -3.75129 -24.50142 45.10705 1.000 192.76662 135 LYS C N 1
ATOM 3520 C CA . LYS D 2 116 ? -2.76597 -23.80407 44.28428 1.000 192.29485 135 LYS C CA 1
ATOM 3521 C C . LYS D 2 116 ? -3.38698 -22.59478 43.60617 1.000 190.82347 135 LYS C C 1
ATOM 3522 O O . LYS D 2 116 ? -2.76109 -21.53064 43.52134 1.000 177.86314 135 LYS C O 1
ATOM 3528 N N . THR D 2 117 ? -4.61258 -22.74870 43.10585 1.000 190.46614 136 THR C N 1
ATOM 3529 C CA . THR D 2 117 ? -5.27879 -21.65793 42.40944 1.000 167.83915 136 THR C CA 1
ATOM 3530 C C . THR D 2 117 ? -5.67950 -20.53803 43.35152 1.000 162.43946 136 THR C C 1
ATOM 3531 O O . THR D 2 117 ? -5.64174 -19.36904 42.96072 1.000 159.30001 136 THR C O 1
ATOM 3535 N N . HIS D 2 118 ? -6.08707 -20.87060 44.57345 1.000 180.40468 137 HIS C N 1
ATOM 3536 C CA . HIS D 2 118 ? -6.80956 -19.93390 45.41799 1.000 174.88588 137 HIS C CA 1
ATOM 3537 C C . HIS D 2 118 ? -6.29529 -19.96619 46.84826 1.000 150.45574 137 HIS C C 1
ATOM 3538 O O . HIS D 2 118 ? -5.84831 -21.00140 47.34668 1.000 147.38179 137 HIS C O 1
ATOM 3545 N N . ASN D 2 119 ? -6.37117 -18.80891 47.49769 1.000 138.06038 138 ASN C N 1
ATOM 3546 C CA . ASN D 2 119 ? -5.97606 -18.64635 48.88480 1.000 132.44377 138 ASN C CA 1
ATOM 3547 C C . ASN D 2 119 ? -7.18733 -18.88055 49.77639 1.000 130.81295 138 ASN C C 1
ATOM 3548 O O . ASN D 2 119 ? -8.33251 -18.68922 49.35925 1.000 136.01125 138 ASN C O 1
ATOM 3553 N N . ALA D 2 120 ? -6.92160 -19.28460 51.01416 1.000 126.30809 139 ALA C N 1
ATOM 3554 C CA . ALA D 2 120 ? -7.97841 -19.55646 51.97655 1.000 144.81077 139 ALA C CA 1
ATOM 3555 C C . ALA 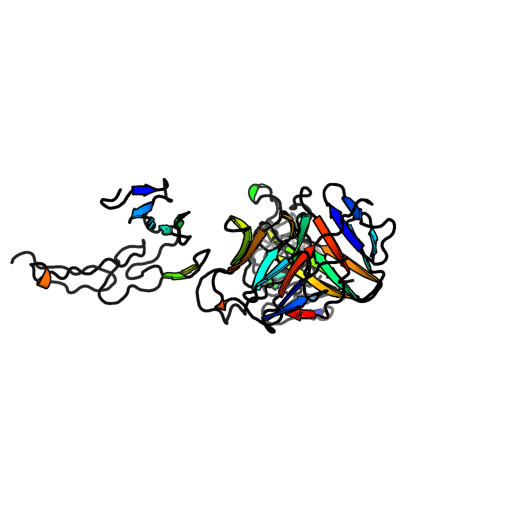D 2 120 ? -8.81557 -18.31030 52.26290 1.000 162.59891 139 ALA C C 1
ATOM 3556 O O . ALA D 2 120 ? -8.36867 -17.16991 52.10020 1.000 140.55615 139 ALA C O 1
ATOM 3558 N N . VAL D 2 121 ? -10.05878 -18.54941 52.68482 1.000 175.40532 140 VAL C N 1
ATOM 3559 C CA . VAL D 2 121 ? -10.97719 -17.49875 53.10794 1.000 182.89262 140 VAL C CA 1
ATOM 3560 C C . VAL D 2 121 ? -11.14295 -17.60719 54.61675 1.000 195.17394 140 VAL C C 1
ATOM 3561 O O . VAL D 2 121 ? -11.06125 -18.69994 55.18813 1.000 184.22881 140 VAL C O 1
ATOM 3565 N N . CYS D 2 122 ? -11.39882 -16.47202 55.26614 1.000 219.86592 141 CYS C N 1
ATOM 3566 C CA . CYS D 2 122 ? -11.51088 -16.42738 56.71820 1.000 213.68273 141 CYS C CA 1
ATOM 3567 C C . CYS D 2 122 ? -12.92088 -16.02790 57.12941 1.000 204.20691 141 CYS C C 1
ATOM 3568 O O . CYS D 2 122 ? -13.56294 -15.20462 56.46845 1.000 203.23437 141 CYS C O 1
ATOM 3571 N N . ILE D 2 123 ? -13.39696 -16.62444 58.21920 1.000 198.17464 142 ILE C N 1
ATOM 3572 C CA . ILE D 2 123 ? -14.75995 -16.42417 58.70388 1.000 172.45684 142 ILE C CA 1
ATOM 3573 C C . ILE D 2 123 ? -14.71237 -15.40458 59.84183 1.000 157.99663 142 ILE C C 1
ATOM 3574 O O . ILE D 2 123 ? -14.15090 -15.70711 60.90837 1.000 140.45495 142 ILE C O 1
ATOM 3579 N N . PRO D 2 124 ? -15.24221 -14.18700 59.65999 1.000 154.98332 143 PRO C N 1
ATOM 3580 C CA . PRO D 2 124 ? -15.35257 -13.30857 60.83009 1.000 150.91336 143 PRO C CA 1
ATOM 3581 C C . PRO D 2 124 ? -16.51708 -13.69727 61.73813 1.000 166.18202 143 PRO C C 1
ATOM 3582 O O . PRO D 2 124 ? -16.30265 -14.41347 62.71647 1.000 160.89782 143 PRO C O 1
#

Foldseek 3Di:
DWWKWKAALVVLDIDTPDPCGQQWDQDSVQKIWGAAFFKKWKKWKFAFDDPVQDDDPFFWWKWKDWQNHTDDIDGDRRGIDIDTGMDTDHGTIIIHMDIRDCNRTDRPRTMIIMIHDDDDDDDD/DDDQFDWDDDDQLIWTAHPHAIARPRAQWGQFARSSPGIDHHWAAWQWAWDFDDHGTTDTDGHGHDPQFAGQGRSHDTHGADPCVVVPFAWDAPDDHNDHTHTDPPD/DKWWFKAQLQVLDTDIPDPQDQFWRQDSNAKTWGAAFFKKKKKWKWQWADPVPDDDPDFWWKWKDWAHDTDDIDGDRRHIDMDTGMDTGHGGIMIGMDIPDPVTTDSPRTMIIMIHDDDDPDDD/DDDQWDWDDDDQLTWTHHCQTAGPPAQWGQQAPVSPGIHHDWAAWQWAWDFDDHGGTDTDTGGEDWQFTGQGRRHDTHGADCLVVVPFHWPDCATHNGHTDGDD

GO terms:
  GO:0002309 T cell proliferation involved in immune response (P, IDA)
  GO:0042129 regulation of T cell proliferation (P, IDA)
  GO:0009986 cell surface (C, IDA)
  GO:0032813 tumor necrosis factor receptor superfamily binding (F, IDA)
  GO:0033209 tumor necrosis factor-mediated signaling pathway (P, IMP)
  GO:0042802 identical protein binding (F, IPI)
  GO:0005515 protein binding (F, IPI)
  GO:0043254 regulation of protein-containing complex assembly (P, IMP)
  GO:0045785 positive regulation of cell adhesion (P, IMP)
  GO:0010759 positive regulation of macrophage chemotaxis (P, IMP)
  GO:2000329 negative regulation of T-helper 17 cell lineage commitment (P, IMP)
  GO:2000508 regulation of dendritic cell chemotaxis (P, IMP)
  GO:0050729 positive regulation of inflammatory response (P, IMP)
  GO:0090026 positive regulation of monocyte chemotaxis (P, IMP)

InterPro domains:
  IPR006052 Tumour necrosis factor domain [PF00229] (76-165)
  IPR006052 Tumour necrosis factor domain [PS50049] (40-166)
  IPR008983 Tumour necrosis factor-like domain superfamily [G3DSA:2.60.120.40] (39-173)
  IPR008983 Tumour necrosis factor-like domain superfamily [SSF49842] (51-172)
  IPR042380 Tumor necrosis factor ligand superfamily member 18 [PTHR15267] (1-173)

Sequence (459 aa):
ESCMVKFELSSSKWHMTSPKPHCVNTTSDGKLKILQSGTYLIYGQVIPVDKKYIKDNAPFVVQIYKKNDVLQTLMNDFQILPIGGVYELHAGDNIYLKFNSKDHIQKTNTYWGIILMPDLPFISCGPGKVQNGSGNNTRCCSLERCICVTPEYHCGDPQCKICKHYPCQPGQRVESQGDIVFGFRCVACAMGTFSAGRDGHCRLWTNCSQFGFLTMFPGNKTHNAVCIPEPESCMVKFELSSSKWHMTSPKPHCVNTTSDGKLKILQSGTYLIYGQVIPVDKKYIKDNAPFVVQIYKKNDVLQTLMNDFQILPIGGVYELHAGDNIYLKFNSKDHIQKTNTYWGIILMPDLPFISCGPGKVQNGSGNNTRCCSLRCICVTPEYHCGDPQCKICKHYPCQPGQRVESQGDIVFGFRCVACAMGTFSAGRDGHCRLWTNCSQFGFLTMFPGNKTHNAVCIP

Radius of gyration: 29.64 Å; Cα contacts (8 Å, |Δi|>4): 1194; chains: 4; bounding box: 80×37×92 Å